Protein AF-A0A1C5RA55-F1 (afdb_monomer)

Structure (mmCIF, N/CA/C/O backbone):
data_AF-A0A1C5RA55-F1
#
_entry.id   AF-A0A1C5RA55-F1
#
loop_
_atom_site.group_PDB
_atom_site.id
_atom_site.type_symbol
_atom_site.label_atom_id
_atom_site.label_alt_id
_atom_site.label_comp_id
_atom_site.label_asym_id
_atom_site.label_entity_id
_atom_site.label_seq_id
_atom_site.pdbx_PDB_ins_code
_atom_site.Cartn_x
_atom_site.Cartn_y
_atom_site.Cartn_z
_atom_site.occupancy
_atom_site.B_iso_or_equiv
_atom_site.auth_seq_id
_atom_site.auth_comp_id
_atom_site.auth_asym_id
_atom_site.auth_atom_id
_atom_site.pdbx_PDB_model_num
ATOM 1 N N . MET A 1 1 ? -51.026 -24.673 72.834 1.00 87.81 1 MET A N 1
ATOM 2 C CA . MET A 1 1 ? -51.046 -24.722 71.360 1.00 87.81 1 MET A CA 1
ATOM 3 C C . MET A 1 1 ? -50.590 -23.384 70.806 1.00 87.81 1 MET A C 1
ATOM 5 O O . MET A 1 1 ? -50.921 -22.360 71.401 1.00 87.81 1 MET A O 1
ATOM 9 N N . TYR A 1 2 ? -49.827 -23.387 69.712 1.00 91.69 2 TYR A N 1
ATOM 10 C CA . TYR A 1 2 ? -49.325 -22.173 69.055 1.00 91.69 2 TYR A CA 1
ATOM 11 C C . TYR A 1 2 ? -50.129 -21.851 67.799 1.00 91.69 2 TYR A C 1
ATOM 13 O O . TYR A 1 2 ? -50.201 -22.665 66.882 1.00 91.69 2 TYR A O 1
ATOM 21 N N . ASN A 1 3 ? -50.675 -20.643 67.727 1.00 93.19 3 ASN A N 1
ATOM 22 C CA . ASN A 1 3 ? -51.440 -20.142 66.595 1.00 93.19 3 ASN A CA 1
ATOM 23 C C . ASN A 1 3 ? -50.672 -18.989 65.911 1.00 93.19 3 ASN A C 1
ATOM 25 O O . ASN A 1 3 ? -50.321 -18.022 66.593 1.00 93.19 3 ASN A O 1
ATOM 29 N N . PRO A 1 4 ? -50.421 -19.048 64.587 1.00 92.19 4 PRO A N 1
ATOM 30 C CA . PRO A 1 4 ? -49.705 -17.999 63.855 1.00 92.19 4 PRO A CA 1
ATOM 31 C C . PRO A 1 4 ? -50.425 -16.646 63.863 1.00 92.19 4 PRO A C 1
ATOM 33 O O . PRO A 1 4 ? -49.778 -15.641 63.597 1.00 92.19 4 PRO A O 1
ATOM 36 N N . ASN A 1 5 ? -51.725 -16.608 64.180 1.00 94.19 5 ASN A N 1
ATOM 37 C CA . ASN A 1 5 ? -52.530 -15.397 64.345 1.00 94.19 5 ASN A CA 1
ATOM 38 C C . ASN A 1 5 ? -52.366 -14.403 63.184 1.00 94.19 5 ASN A C 1
ATOM 40 O O . ASN A 1 5 ? -51.935 -13.258 63.342 1.00 94.19 5 ASN A O 1
ATOM 44 N N . VAL A 1 6 ? -52.656 -14.896 61.984 1.00 90.25 6 VAL A N 1
ATOM 45 C CA . VAL A 1 6 ? -52.614 -14.125 60.745 1.00 90.25 6 VAL A CA 1
ATOM 46 C C . VAL A 1 6 ? -54.025 -13.952 60.201 1.00 90.25 6 VAL A C 1
ATOM 48 O O . VAL A 1 6 ? -54.837 -14.875 60.239 1.00 90.25 6 VAL A O 1
ATOM 51 N N . SER A 1 7 ? -54.323 -12.761 59.685 1.00 86.44 7 SER A N 1
ATOM 52 C CA . SER A 1 7 ? -55.604 -12.480 59.038 1.00 86.44 7 SER A CA 1
ATOM 53 C C . SER A 1 7 ? -55.778 -13.310 57.765 1.00 86.44 7 SER A C 1
ATOM 55 O O . SER A 1 7 ? -54.804 -13.621 57.075 1.00 86.44 7 SER A O 1
ATOM 57 N N . ALA A 1 8 ? -57.028 -13.620 57.419 1.00 82.12 8 ALA A N 1
ATOM 58 C CA . ALA A 1 8 ? -57.354 -14.327 56.185 1.00 82.12 8 ALA A CA 1
ATOM 59 C C . ALA A 1 8 ? -56.751 -13.612 54.959 1.00 82.12 8 ALA A C 1
ATOM 61 O O . ALA A 1 8 ? -56.926 -12.406 54.792 1.00 82.12 8 ALA A O 1
ATOM 62 N N . GLY A 1 9 ? -56.034 -14.365 54.119 1.00 77.50 9 GLY A N 1
ATOM 63 C CA . GLY A 1 9 ? -55.365 -13.855 52.915 1.00 77.50 9 GLY A CA 1
ATOM 64 C C . GLY A 1 9 ? -53.916 -13.390 53.108 1.00 77.50 9 GLY A C 1
ATOM 65 O O . GLY A 1 9 ? -53.257 -13.100 52.116 1.00 77.50 9 GLY A O 1
ATOM 66 N N . THR A 1 10 ? -53.396 -13.346 54.339 1.00 83.69 10 THR A N 1
ATOM 67 C CA . THR A 1 10 ? -51.978 -13.040 54.592 1.00 83.69 10 THR A CA 1
ATOM 68 C C . THR A 1 10 ? -51.117 -14.290 54.415 1.00 83.69 10 THR A C 1
ATOM 70 O O . THR A 1 10 ? -51.372 -15.315 55.050 1.00 83.69 10 THR A O 1
ATOM 73 N N . GLU A 1 11 ? -50.071 -14.201 53.592 1.00 84.25 11 GLU A N 1
ATOM 74 C CA . GLU A 1 11 ? -49.103 -15.285 53.413 1.00 84.25 11 GLU A CA 1
ATOM 75 C C . GLU A 1 11 ? -48.222 -15.462 54.660 1.00 84.25 11 GLU A C 1
ATOM 77 O O . GLU A 1 11 ? -47.641 -14.508 55.186 1.00 84.25 11 GLU A O 1
ATOM 82 N N . TYR A 1 12 ? -48.118 -16.706 55.132 1.00 90.69 12 TYR A N 1
ATOM 83 C CA . TYR A 1 12 ? -47.221 -17.096 56.213 1.00 90.69 12 TYR A CA 1
ATOM 84 C C . TYR A 1 12 ? -46.653 -18.495 55.965 1.00 90.69 12 TYR A C 1
ATOM 86 O O . TYR A 1 12 ? -47.251 -19.312 55.265 1.00 90.69 12 TYR A O 1
ATOM 94 N N . SER A 1 13 ? -45.498 -18.782 56.555 1.00 90.00 13 SER A N 1
ATOM 95 C CA . SER A 1 13 ? -44.863 -20.102 56.518 1.00 90.00 13 SER A CA 1
ATOM 96 C C . SER A 1 13 ? -44.446 -20.554 57.918 1.00 90.00 13 SER A C 1
ATOM 98 O O . SER A 1 13 ? -44.499 -19.775 58.870 1.00 90.00 13 SER A O 1
ATOM 100 N N . GLY A 1 14 ? -44.042 -21.820 58.045 1.00 90.00 14 GLY A N 1
ATOM 101 C CA . GLY A 1 14 ? -43.595 -22.420 59.302 1.00 90.00 14 GLY A CA 1
ATOM 102 C C . GLY A 1 14 ? -44.680 -23.207 60.036 1.00 90.00 14 GLY A C 1
ATOM 103 O O . GLY A 1 14 ? -45.877 -23.049 59.803 1.00 90.00 14 GLY A O 1
ATOM 104 N N . THR A 1 15 ? -44.243 -24.086 60.933 1.00 92.19 15 THR A N 1
ATOM 105 C CA . THR A 1 15 ? -45.107 -24.946 61.751 1.00 92.19 15 THR A CA 1
ATOM 106 C C . THR A 1 15 ? -44.524 -25.064 63.149 1.00 92.19 15 THR A C 1
ATOM 108 O O . THR A 1 15 ? -43.309 -25.184 63.295 1.00 92.19 15 THR A O 1
ATOM 111 N N . MET A 1 16 ? -45.377 -25.080 64.169 1.00 92.31 16 MET A N 1
ATOM 112 C CA . MET A 1 16 ? -44.974 -25.217 65.569 1.00 92.31 16 MET A CA 1
ATOM 113 C C . MET A 1 16 ? -45.702 -26.401 66.201 1.00 92.31 16 MET A C 1
ATOM 115 O O . MET A 1 16 ? -46.925 -26.488 66.119 1.00 92.31 16 MET A O 1
ATOM 119 N N . ASN A 1 17 ? -44.954 -27.291 66.853 1.00 92.56 17 ASN A N 1
ATOM 120 C CA . ASN A 1 17 ? -45.541 -28.360 67.658 1.00 92.56 17 ASN A CA 1
ATOM 121 C C . ASN A 1 17 ? -46.053 -27.813 68.994 1.00 92.56 17 ASN A C 1
ATOM 123 O O . ASN A 1 17 ? -45.541 -26.819 69.514 1.00 92.56 17 ASN A O 1
ATOM 127 N N . ASP A 1 18 ? -47.021 -28.505 69.588 1.00 90.50 18 ASP A N 1
ATOM 128 C CA . ASP A 1 18 ? -47.479 -28.190 70.936 1.00 90.50 18 ASP A CA 1
ATOM 129 C C . ASP A 1 18 ? -46.369 -28.401 71.974 1.00 90.50 18 ASP A C 1
ATOM 131 O O . ASP A 1 18 ? -45.700 -29.436 72.001 1.00 90.50 18 ASP A O 1
ATOM 135 N N . GLN A 1 19 ? -46.199 -27.422 72.866 1.00 89.62 19 GLN A N 1
ATOM 136 C CA . GLN A 1 19 ? -45.247 -27.493 73.971 1.00 89.62 19 GLN A CA 1
ATOM 137 C C . GLN A 1 19 ? -45.949 -27.900 75.274 1.00 89.62 19 GLN A C 1
ATOM 139 O O . GLN A 1 19 ? -46.955 -27.309 75.669 1.00 89.62 19 GLN A O 1
ATOM 144 N N . VAL A 1 20 ? -45.389 -28.887 75.978 1.00 86.88 20 VAL A N 1
ATOM 145 C CA . VAL A 1 20 ? -45.918 -29.390 77.257 1.00 86.88 20 VAL A CA 1
ATOM 146 C C . VAL A 1 20 ? -45.261 -28.662 78.433 1.00 86.88 20 VAL A C 1
ATOM 148 O O . VAL A 1 20 ? -44.036 -28.635 78.532 1.00 86.88 20 VAL A O 1
ATOM 151 N N . PHE A 1 21 ? -46.066 -28.119 79.353 1.00 83.12 21 PHE A N 1
ATOM 152 C CA . PHE A 1 21 ? -45.620 -27.472 80.597 1.00 83.12 21 PHE A CA 1
ATOM 153 C C . PHE A 1 21 ? -45.947 -28.330 81.824 1.00 83.12 21 PHE A C 1
ATOM 155 O O . PHE A 1 21 ? -47.032 -28.902 81.927 1.00 83.12 21 PHE A O 1
ATOM 162 N N . ARG A 1 22 ? -45.024 -28.394 82.795 1.00 81.75 22 ARG A N 1
ATOM 163 C CA . ARG A 1 22 ? -45.306 -28.973 84.119 1.00 81.75 22 ARG A CA 1
ATOM 164 C C . ARG A 1 22 ? -45.932 -27.911 85.020 1.00 81.75 22 ARG A C 1
ATOM 166 O O . ARG A 1 22 ? -45.376 -26.825 85.167 1.00 81.75 22 ARG A O 1
ATOM 173 N N . TYR A 1 23 ? -47.054 -28.246 85.655 1.00 80.00 23 TYR A N 1
ATOM 174 C CA . TYR A 1 23 ? -47.774 -27.330 86.541 1.00 80.00 23 TYR A CA 1
ATOM 175 C C . TYR A 1 23 ? -46.849 -26.724 87.612 1.00 80.00 23 TYR A C 1
ATOM 177 O O . TYR A 1 23 ? -46.100 -27.436 88.284 1.00 80.00 23 TYR A O 1
ATOM 185 N N . GLY A 1 24 ? -46.882 -25.395 87.745 1.00 74.44 24 GLY A N 1
ATOM 186 C CA . GLY A 1 24 ? -46.092 -24.649 88.729 1.00 74.44 24 GLY A CA 1
ATOM 187 C C . GLY A 1 24 ? -44.590 -24.533 88.434 1.00 74.44 24 GLY A C 1
ATOM 188 O O . GLY A 1 24 ? -43.873 -23.948 89.247 1.00 74.44 24 GLY A O 1
ATOM 189 N N . LYS A 1 25 ? -44.096 -25.051 87.300 1.00 79.06 25 LYS A N 1
ATOM 190 C CA . LYS A 1 25 ? -42.694 -24.921 86.877 1.00 79.06 25 LYS A CA 1
ATOM 191 C C . LYS A 1 25 ? -42.559 -23.909 85.739 1.00 79.06 25 LYS A C 1
ATOM 193 O O . LYS A 1 25 ? -43.338 -23.923 84.792 1.00 79.06 25 LYS A O 1
ATOM 198 N N . SER A 1 26 ? -41.560 -23.038 85.858 1.00 80.19 26 SER A N 1
ATOM 199 C CA . SER A 1 26 ? -41.138 -22.131 84.789 1.00 80.19 26 SER A CA 1
ATOM 200 C C . SER A 1 26 ? -40.322 -22.906 83.754 1.00 80.19 26 SER A C 1
ATOM 202 O O . SER A 1 26 ? -39.542 -23.785 84.125 1.00 80.19 26 SER A O 1
ATOM 204 N N . GLN A 1 27 ? -40.518 -22.601 82.474 1.00 85.31 27 GLN A N 1
ATOM 205 C CA . GLN A 1 27 ? -39.645 -23.028 81.378 1.00 85.31 27 GLN A CA 1
ATOM 206 C C . GLN A 1 27 ? -39.767 -22.021 80.216 1.00 85.31 27 GLN A C 1
ATOM 208 O O . GLN A 1 27 ? -40.789 -21.332 80.120 1.00 85.31 27 GLN A O 1
ATOM 213 N N . PRO A 1 28 ? -38.758 -21.909 79.337 1.00 85.56 28 PRO A N 1
ATOM 214 C CA . PRO A 1 28 ? -38.833 -21.044 78.161 1.00 85.56 28 PRO A CA 1
ATOM 215 C C . PRO A 1 28 ? -39.861 -21.554 77.143 1.00 85.56 28 PRO A C 1
ATOM 217 O O . PRO A 1 28 ? -40.115 -22.759 77.040 1.00 85.56 28 PRO A O 1
ATOM 220 N N . LEU A 1 29 ? -40.436 -20.633 76.370 1.00 88.50 29 LEU A N 1
ATOM 221 C CA . LEU A 1 29 ? -41.273 -20.978 75.219 1.00 88.50 29 LEU A CA 1
ATOM 222 C C . LEU A 1 29 ? -40.410 -21.538 74.081 1.00 88.50 29 LEU A C 1
ATOM 224 O O . LEU A 1 29 ? -39.272 -21.110 73.893 1.00 88.50 29 LEU A O 1
ATOM 228 N N . THR A 1 30 ? -40.952 -22.463 73.287 1.00 89.12 30 THR A N 1
ATOM 229 C CA . THR A 1 30 ? -40.318 -22.848 72.020 1.00 89.12 30 THR A CA 1
ATOM 230 C C . THR A 1 30 ? -40.197 -21.611 71.114 1.00 89.12 30 THR A C 1
ATOM 232 O O . THR A 1 30 ? -41.191 -20.891 70.956 1.00 89.12 30 THR A O 1
ATOM 235 N N . PRO A 1 31 ? -39.013 -21.342 70.522 1.00 90.00 31 PRO A N 1
ATOM 236 C CA . PRO A 1 31 ? -38.833 -20.228 69.601 1.00 90.00 31 PRO A CA 1
ATOM 237 C C . PRO A 1 31 ? -39.836 -20.267 68.451 1.00 90.00 31 PRO A C 1
ATOM 239 O O . PRO A 1 31 ? -40.106 -21.336 67.906 1.00 90.00 31 PRO A O 1
ATOM 242 N N . ASN A 1 32 ? -40.385 -19.112 68.076 1.00 91.06 32 ASN A N 1
ATOM 243 C CA . ASN A 1 32 ? -41.354 -19.028 66.993 1.00 91.06 32 ASN A CA 1
ATOM 244 C C . ASN A 1 32 ? -40.723 -19.473 65.660 1.00 91.06 32 ASN A C 1
ATOM 246 O O . ASN A 1 32 ? -39.728 -18.900 65.223 1.00 91.06 32 ASN A O 1
ATOM 250 N N . ALA A 1 33 ? -41.342 -20.454 65.003 1.00 91.94 33 ALA A N 1
ATOM 251 C CA . ALA A 1 33 ? -40.968 -20.914 63.666 1.00 91.94 33 ALA A CA 1
ATOM 252 C C . ALA A 1 33 ? -41.853 -20.327 62.554 1.00 91.94 33 ALA A C 1
ATOM 254 O O . ALA A 1 33 ? -41.565 -20.549 61.378 1.00 91.94 33 ALA A O 1
ATOM 255 N N . TYR A 1 34 ? -42.923 -19.599 62.896 1.00 91.94 34 TYR A N 1
ATOM 256 C CA . TYR A 1 34 ? -43.752 -18.929 61.899 1.00 91.94 34 TYR A CA 1
ATOM 257 C C . TYR A 1 34 ? -43.023 -17.721 61.300 1.00 91.94 34 TYR A C 1
ATOM 259 O O . TYR A 1 34 ? -42.341 -16.986 62.017 1.00 91.94 34 TYR A O 1
ATOM 267 N N . LYS A 1 35 ? -43.227 -17.472 60.006 1.00 90.81 35 LYS A N 1
ATOM 268 C CA . LYS A 1 35 ? -42.809 -16.253 59.299 1.00 90.81 35 LYS A CA 1
ATOM 269 C C . LYS A 1 35 ? -43.997 -15.640 58.581 1.00 90.81 35 LYS A C 1
ATOM 271 O O . LYS A 1 35 ? -44.763 -16.373 57.966 1.00 90.81 35 LYS A O 1
ATOM 276 N N . VAL A 1 36 ? -44.119 -14.317 58.626 1.00 91.12 36 VAL A N 1
ATOM 277 C CA . VAL A 1 36 ? -45.171 -13.561 57.937 1.00 91.12 36 VAL A CA 1
ATOM 278 C C . VAL A 1 36 ? -44.514 -12.491 57.081 1.00 91.12 36 VAL A C 1
ATOM 280 O O . VAL A 1 36 ? -43.772 -11.659 57.609 1.00 91.12 36 VAL A O 1
ATOM 283 N N . THR A 1 37 ? -44.794 -12.506 55.779 1.00 89.81 37 THR A N 1
ATOM 284 C CA . THR A 1 37 ? -44.201 -11.564 54.826 1.00 89.81 37 THR A CA 1
ATOM 285 C C . THR A 1 37 ? -44.505 -10.119 55.241 1.00 89.81 37 THR A C 1
ATOM 287 O O . THR A 1 37 ? -45.649 -9.760 55.525 1.00 89.81 37 THR A O 1
ATOM 290 N N . GLY A 1 38 ? -43.467 -9.286 55.333 1.00 88.62 38 GLY A N 1
ATOM 291 C CA . GLY A 1 38 ? -43.547 -7.875 55.720 1.00 88.62 38 GLY A CA 1
ATOM 292 C C . GLY A 1 38 ? -43.745 -7.610 57.211 1.00 88.62 38 GLY A C 1
ATOM 293 O O . GLY A 1 38 ? -43.877 -6.451 57.609 1.00 88.62 38 GLY A O 1
ATOM 294 N N . LYS A 1 39 ? -43.753 -8.644 58.062 1.00 88.81 39 LYS A N 1
ATOM 295 C CA . LYS A 1 39 ? -43.954 -8.487 59.507 1.00 88.81 39 LYS A CA 1
ATOM 296 C C . LYS A 1 39 ? -42.855 -9.131 60.338 1.00 88.81 39 LYS A C 1
ATOM 298 O O . LYS A 1 39 ? -42.172 -10.060 59.917 1.00 88.81 39 LYS A O 1
ATOM 303 N N . ARG A 1 40 ? -42.715 -8.641 61.568 1.00 88.38 40 ARG A N 1
ATOM 304 C CA . ARG A 1 40 ? -41.858 -9.219 62.599 1.00 88.38 40 ARG A CA 1
ATOM 305 C C . ARG A 1 40 ? -42.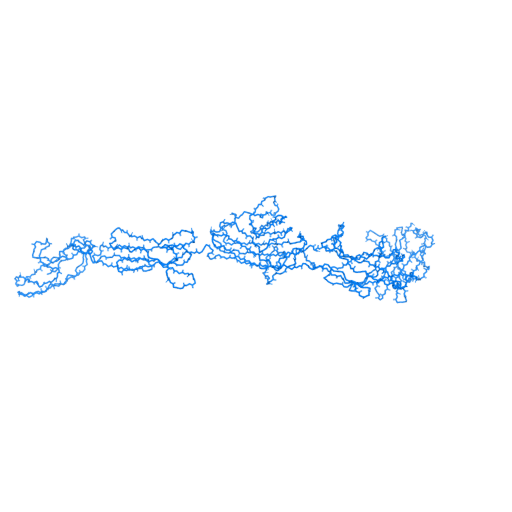661 -9.726 63.775 1.00 88.38 40 ARG A C 1
ATOM 307 O O . ARG A 1 40 ? -43.696 -9.170 64.132 1.00 88.38 40 ARG A O 1
ATOM 314 N N . PHE A 1 41 ? -42.162 -10.806 64.356 1.00 89.88 41 PHE A N 1
ATOM 315 C CA . PHE A 1 41 ? -42.740 -11.404 65.542 1.00 89.88 41 PHE A CA 1
ATOM 316 C C . PHE A 1 41 ? -42.446 -10.511 66.753 1.00 89.88 41 PHE A C 1
ATOM 318 O O . PHE A 1 41 ? -41.288 -10.284 67.092 1.00 89.88 41 PHE A O 1
ATOM 325 N N . ASN A 1 42 ? -43.496 -9.987 67.377 1.00 89.25 42 ASN A N 1
ATOM 326 C CA . ASN A 1 42 ? -43.423 -9.088 68.528 1.00 89.25 42 ASN A CA 1
ATOM 327 C C . ASN A 1 42 ? -43.527 -9.844 69.866 1.00 89.25 42 ASN A C 1
ATOM 329 O O . ASN A 1 42 ? -43.055 -9.367 70.894 1.00 89.25 42 ASN A O 1
ATOM 333 N N . GLY A 1 43 ? -44.136 -11.033 69.862 1.00 91.06 43 GLY A N 1
ATOM 334 C CA . GLY A 1 43 ? -44.325 -11.866 71.050 1.00 91.06 43 GLY A CA 1
ATOM 335 C C . GLY A 1 43 ? -45.565 -12.751 70.948 1.00 91.06 43 GLY A C 1
ATOM 336 O O . GLY A 1 43 ? -46.285 -12.723 69.952 1.00 91.06 43 GLY A O 1
ATOM 337 N N . TRP A 1 44 ? -45.831 -13.541 71.985 1.00 92.88 44 TRP A N 1
ATOM 338 C CA . TRP A 1 44 ? -47.043 -14.359 72.095 1.00 92.88 44 TRP A CA 1
ATOM 339 C C . TRP A 1 44 ? -48.075 -13.687 73.005 1.00 92.88 44 TRP A C 1
ATOM 341 O O . TRP A 1 44 ? -47.713 -13.021 73.970 1.00 92.88 44 TRP A O 1
ATOM 351 N N . ASN A 1 45 ? -49.367 -13.907 72.762 1.00 93.06 45 ASN A N 1
ATOM 352 C CA . ASN A 1 45 ? -50.437 -13.485 73.666 1.00 93.06 45 ASN A CA 1
ATOM 353 C C . ASN A 1 45 ? -51.458 -14.609 73.894 1.00 93.06 45 ASN A C 1
ATOM 355 O O . ASN A 1 45 ? -51.727 -15.403 72.999 1.00 93.06 45 ASN A O 1
ATOM 359 N N . THR A 1 46 ? -52.045 -14.683 75.089 1.00 91.56 46 THR A N 1
ATOM 360 C CA . THR A 1 46 ? -53.124 -15.653 75.396 1.00 91.56 46 THR A CA 1
ATOM 361 C C . THR A 1 46 ? -54.455 -15.375 74.686 1.00 91.56 46 THR A C 1
ATOM 363 O O . THR A 1 46 ? -55.339 -16.233 74.683 1.00 91.56 46 THR A O 1
ATOM 366 N N . LYS A 1 47 ? -54.611 -14.197 74.076 1.00 92.00 47 LYS A N 1
ATOM 367 C CA . LYS A 1 47 ? -55.760 -13.817 73.252 1.00 92.00 47 LYS A CA 1
ATOM 368 C C . LYS A 1 47 ? -55.314 -13.343 71.873 1.00 92.00 47 LYS A C 1
ATOM 370 O O . LYS A 1 47 ? -54.250 -12.747 71.723 1.00 92.00 47 LYS A O 1
ATOM 375 N N . GLU A 1 48 ? -56.167 -13.590 70.886 1.00 92.38 48 GLU A N 1
ATOM 376 C CA . GLU A 1 48 ? -55.958 -13.220 69.482 1.00 92.38 48 GLU A CA 1
ATOM 377 C C . GLU A 1 48 ? -55.769 -11.703 69.303 1.00 92.38 48 GLU A C 1
ATOM 379 O O . GLU A 1 48 ? -54.828 -11.263 68.642 1.00 92.38 48 GLU A O 1
ATOM 384 N N . ASP A 1 49 ? -56.600 -10.912 69.991 1.00 90.50 49 ASP A N 1
ATOM 385 C CA . ASP A 1 49 ? -56.630 -9.442 69.962 1.00 90.50 49 ASP A CA 1
ATOM 386 C C . ASP A 1 49 ? -55.492 -8.758 70.747 1.00 90.50 49 ASP A C 1
ATOM 388 O O . ASP A 1 49 ? -55.437 -7.531 70.817 1.00 90.50 49 ASP A O 1
ATOM 392 N N . GLY A 1 50 ? -54.603 -9.534 71.377 1.00 90.38 50 GLY A N 1
ATOM 393 C CA . GLY A 1 50 ? -53.499 -9.011 72.181 1.00 90.38 50 GLY A CA 1
ATOM 394 C C . GLY A 1 50 ? -53.889 -8.505 73.580 1.00 90.38 50 GLY A C 1
ATOM 395 O O . GLY A 1 50 ? -53.008 -8.089 74.331 1.00 90.38 50 GLY A O 1
ATOM 396 N N . SER A 1 51 ? -55.164 -8.569 73.987 1.00 91.88 51 SER A N 1
ATOM 397 C CA . SER A 1 51 ? -55.635 -8.071 75.296 1.00 91.88 51 SER A CA 1
ATOM 398 C C . SER A 1 51 ? -55.368 -9.023 76.472 1.00 91.88 51 SER A C 1
ATOM 400 O O . SER A 1 51 ? -55.723 -8.729 77.617 1.00 91.88 51 SER A O 1
ATOM 402 N N . GLY A 1 52 ? -54.811 -10.205 76.206 1.00 89.94 52 GLY A N 1
ATOM 403 C CA . GLY A 1 52 ? -54.490 -11.209 77.215 1.00 89.94 52 GLY A CA 1
ATOM 404 C C . GLY A 1 52 ? -53.096 -11.023 77.816 1.00 89.94 52 GLY A C 1
ATOM 405 O O . GLY A 1 52 ? -52.428 -10.011 77.617 1.00 89.94 52 GLY A O 1
ATOM 406 N N . THR A 1 53 ? -52.624 -12.034 78.543 1.00 88.81 53 THR A N 1
ATOM 407 C CA . THR A 1 53 ? -51.242 -12.081 79.038 1.00 88.81 53 THR A CA 1
ATOM 408 C C . THR A 1 53 ? -50.261 -12.157 77.867 1.00 88.81 53 THR A C 1
ATOM 410 O O . THR A 1 53 ? -50.363 -13.072 77.045 1.00 88.81 53 THR A O 1
ATOM 413 N N . ALA A 1 54 ? -49.331 -11.200 77.808 1.00 89.19 54 ALA A N 1
ATOM 414 C CA . ALA A 1 54 ? -48.279 -11.117 76.801 1.00 89.19 54 ALA A CA 1
ATOM 415 C C . ALA A 1 54 ? -47.001 -11.834 77.262 1.00 89.19 54 ALA A C 1
ATOM 417 O O . ALA A 1 54 ? -46.617 -11.752 78.429 1.00 89.19 54 ALA A O 1
ATOM 418 N N . TYR A 1 55 ? -46.329 -12.490 76.322 1.00 87.62 55 TYR A N 1
ATOM 419 C CA . TYR A 1 55 ? -45.033 -13.134 76.497 1.00 87.62 55 TYR A CA 1
ATOM 420 C C . TYR A 1 55 ? -44.061 -12.581 75.455 1.00 87.62 55 TYR A C 1
ATOM 422 O O . TYR A 1 55 ? -44.374 -12.549 74.262 1.00 87.62 55 TYR A O 1
ATOM 430 N N . ALA A 1 56 ? -42.895 -12.131 75.911 1.00 83.44 56 ALA A N 1
ATOM 431 C CA . ALA A 1 56 ? -41.908 -11.472 75.068 1.00 83.44 56 ALA A CA 1
ATOM 432 C C . ALA A 1 56 ? -41.290 -12.423 74.026 1.00 83.44 56 ALA A C 1
ATOM 434 O O . ALA A 1 56 ? -41.209 -13.639 74.215 1.00 83.44 56 ALA A O 1
ATOM 435 N N . ALA A 1 57 ? -40.834 -11.844 72.913 1.00 81.69 57 ALA A N 1
ATOM 436 C CA . ALA A 1 57 ? -40.193 -12.567 71.815 1.00 81.69 57 ALA A CA 1
ATOM 437 C C . ALA A 1 57 ? -38.780 -13.095 72.138 1.00 81.69 57 ALA A C 1
ATOM 439 O O . ALA A 1 57 ? -38.201 -13.801 71.318 1.00 81.69 57 ALA A O 1
ATOM 440 N N . ASP A 1 58 ? -38.226 -12.773 73.310 1.00 76.88 58 ASP A N 1
ATOM 441 C CA . ASP A 1 58 ? -36.937 -13.289 73.790 1.00 76.88 58 ASP A CA 1
ATOM 442 C C . ASP A 1 58 ? -37.036 -14.700 74.396 1.00 76.88 58 ASP A C 1
ATOM 444 O O . ASP A 1 58 ? -36.023 -15.290 74.771 1.00 76.88 58 ASP A O 1
ATOM 448 N N . TYR A 1 59 ? -38.256 -15.248 74.465 1.00 76.44 59 TYR A N 1
ATOM 449 C CA . TYR A 1 59 ? -38.565 -16.583 74.982 1.00 76.44 59 TYR A CA 1
ATOM 450 C C . TYR A 1 59 ? -38.097 -16.806 76.426 1.00 76.44 59 TYR A C 1
ATOM 452 O O . TYR A 1 59 ? -37.925 -17.954 76.850 1.00 76.44 59 TYR A O 1
ATOM 460 N N . SER A 1 60 ? -37.910 -15.719 77.182 1.00 68.19 60 SER A N 1
ATOM 461 C CA . SER A 1 60 ? -37.504 -15.760 78.582 1.00 68.19 60 SER A CA 1
ATOM 462 C C . SER A 1 60 ? -38.481 -16.577 79.437 1.00 68.19 60 SER A C 1
ATOM 464 O O . SER A 1 60 ? -39.638 -16.823 79.070 1.00 68.19 60 SER A O 1
ATOM 466 N N . GLU A 1 61 ? -37.969 -17.068 80.570 1.00 66.50 61 GLU A N 1
ATOM 467 C CA . GLU A 1 61 ? -38.666 -17.971 81.485 1.00 66.50 61 GLU A CA 1
ATOM 468 C C . GLU A 1 61 ? -40.122 -17.551 81.732 1.00 66.50 61 GLU A C 1
ATOM 470 O O . GLU A 1 61 ? -40.419 -16.566 82.408 1.00 66.50 61 GLU A O 1
ATOM 475 N N . SER A 1 62 ? -41.044 -18.326 81.164 1.00 68.75 62 SER A N 1
ATOM 476 C CA . SER A 1 62 ? -42.465 -18.025 81.202 1.00 68.75 62 SER A CA 1
ATOM 477 C C . SER A 1 62 ? -43.139 -18.930 82.222 1.00 68.75 62 SER A C 1
ATOM 479 O O . SER A 1 62 ? -43.193 -20.154 82.075 1.00 68.75 62 SER A O 1
ATOM 481 N N . LYS A 1 63 ? -43.699 -18.332 83.275 1.00 66.25 63 LYS A N 1
ATOM 482 C CA . LYS A 1 63 ? -44.534 -19.063 84.229 1.00 66.25 63 LYS A CA 1
ATOM 483 C C . LYS A 1 63 ? -45.946 -19.189 83.660 1.00 66.25 63 LYS A C 1
ATOM 485 O O . LYS A 1 63 ? -46.735 -18.250 83.729 1.00 66.25 63 LYS A O 1
ATOM 490 N N . MET A 1 64 ? -46.287 -20.355 83.118 1.00 68.62 64 MET A N 1
ATOM 491 C CA . MET A 1 64 ? -47.674 -20.657 82.757 1.00 68.62 64 MET A CA 1
ATOM 492 C C . MET A 1 64 ? -48.453 -21.078 84.006 1.00 68.62 64 MET A C 1
ATOM 494 O O . MET A 1 64 ? -48.217 -22.147 84.569 1.00 68.62 64 MET A O 1
ATOM 498 N N . THR A 1 65 ? -49.376 -20.236 84.469 1.00 59.09 65 THR A N 1
ATOM 499 C CA . THR A 1 65 ? -50.261 -20.541 85.602 1.00 59.09 65 THR A CA 1
ATOM 500 C C . THR A 1 65 ? -51.653 -20.890 85.090 1.00 59.09 65 THR A C 1
ATOM 502 O O . THR A 1 65 ? -52.459 -20.001 84.831 1.00 59.09 65 THR A O 1
ATOM 505 N N . THR A 1 66 ? -51.937 -22.181 84.930 1.00 59.47 66 THR A N 1
ATOM 506 C CA . THR A 1 66 ? -53.290 -22.684 84.644 1.00 59.47 66 THR A CA 1
ATOM 507 C C . THR A 1 66 ? -53.553 -23.960 85.422 1.00 59.47 66 THR A C 1
ATOM 509 O O . THR A 1 66 ? -52.604 -24.669 85.746 1.00 59.47 66 THR A O 1
ATOM 512 N N . ASP A 1 67 ? -54.818 -24.245 85.732 1.00 67.50 67 ASP A N 1
ATOM 513 C CA . ASP A 1 67 ? -55.224 -25.475 86.417 1.00 67.50 67 ASP A CA 1
ATOM 514 C C . ASP A 1 67 ? -54.677 -26.729 85.714 1.00 67.50 67 ASP A C 1
ATOM 516 O O . ASP A 1 67 ? -54.561 -26.781 84.484 1.00 67.50 67 ASP A O 1
ATOM 520 N N . GLN A 1 68 ? -54.363 -27.767 86.497 1.00 70.06 68 GLN A N 1
ATOM 521 C CA . GLN A 1 68 ? -53.843 -29.032 85.979 1.00 70.06 68 GLN A CA 1
ATOM 522 C C . GLN A 1 68 ? -54.766 -29.601 84.884 1.00 70.06 68 GLN A C 1
ATOM 524 O O . GLN A 1 68 ? -55.943 -29.863 85.122 1.00 70.06 68 GLN A O 1
ATOM 529 N N . GLY A 1 69 ? -54.213 -29.811 83.683 1.00 73.31 69 GLY A N 1
ATOM 530 C CA . GLY A 1 69 ? -54.926 -30.386 82.536 1.00 73.31 69 GLY A CA 1
ATOM 531 C C . GLY A 1 69 ? -55.560 -29.379 81.566 1.00 73.31 69 GLY A C 1
ATOM 532 O O . GLY A 1 69 ? -56.281 -29.800 80.665 1.00 73.31 69 GLY A O 1
ATOM 533 N N . LYS A 1 70 ? -55.317 -28.069 81.715 1.00 82.44 70 LYS A N 1
ATOM 534 C CA . LYS A 1 70 ? -55.794 -27.046 80.767 1.00 82.44 70 LYS A CA 1
ATOM 535 C C . LYS A 1 70 ? -54.816 -26.803 79.613 1.00 82.44 70 LYS A C 1
ATOM 537 O O . LYS A 1 70 ? -53.601 -26.849 79.783 1.00 82.44 70 LYS A O 1
ATOM 542 N N . THR A 1 71 ? -55.373 -26.464 78.452 1.00 84.56 71 THR A N 1
ATOM 543 C CA . THR A 1 71 ? -54.626 -26.025 77.267 1.00 84.56 71 THR A CA 1
ATOM 544 C C . THR A 1 71 ? -54.633 -24.502 77.178 1.00 84.56 71 THR A C 1
ATOM 546 O O . THR A 1 71 ? -55.700 -23.891 77.182 1.00 84.56 71 THR A O 1
ATOM 549 N N . VAL A 1 72 ? -53.453 -23.890 77.054 1.00 86.69 72 VAL A N 1
ATOM 550 C CA . VAL A 1 72 ? -53.300 -22.458 76.751 1.00 86.69 72 VAL A CA 1
ATOM 551 C C . VAL A 1 72 ? -53.050 -22.289 75.256 1.00 86.69 72 VAL A C 1
ATOM 553 O O . VAL A 1 72 ? -52.168 -22.945 74.694 1.00 86.69 72 VAL A O 1
ATOM 556 N N . ASN A 1 73 ? -53.820 -21.410 74.617 1.00 90.31 73 ASN A N 1
ATOM 557 C CA . ASN A 1 73 ? -53.585 -20.993 73.238 1.00 90.31 73 ASN A CA 1
ATOM 558 C C . ASN A 1 73 ? -52.720 -19.739 73.240 1.00 90.31 73 ASN A C 1
ATOM 560 O O . ASN A 1 73 ? -53.053 -18.763 73.908 1.00 90.31 73 ASN A O 1
ATOM 564 N N . LEU A 1 74 ? -51.611 -19.785 72.511 1.00 91.56 74 LEU A N 1
ATOM 565 C CA . LEU A 1 74 ? -50.734 -18.647 72.295 1.00 91.56 74 LEU A CA 1
ATOM 566 C C . LEU A 1 74 ? -50.893 -18.174 70.858 1.00 91.56 74 LEU A C 1
ATOM 568 O O . LEU A 1 74 ? -50.664 -18.936 69.924 1.00 91.56 74 LEU A O 1
ATOM 572 N N . TYR A 1 75 ? -51.272 -16.916 70.702 1.00 93.88 75 TYR A N 1
ATOM 573 C CA . TYR A 1 75 ? -51.457 -16.235 69.432 1.00 93.88 75 TYR A CA 1
ATOM 574 C C . TYR A 1 75 ? -50.252 -15.340 69.178 1.00 93.88 75 TYR A C 1
ATOM 576 O O . TYR A 1 75 ? -49.906 -14.516 70.031 1.00 93.88 75 TYR A O 1
ATOM 584 N N . ALA A 1 76 ? -49.583 -15.525 68.043 1.00 93.94 76 ALA A N 1
ATOM 585 C CA . ALA A 1 76 ? -48.453 -14.683 67.680 1.00 93.94 76 ALA A CA 1
ATOM 586 C C . ALA A 1 76 ? -48.917 -13.234 67.489 1.00 93.94 76 ALA A C 1
ATOM 588 O O . ALA A 1 76 ? -49.987 -12.965 66.959 1.00 93.94 76 ALA A O 1
ATOM 589 N N . GLN A 1 77 ? -48.126 -12.275 67.936 1.00 93.56 77 GLN A N 1
ATOM 590 C CA . GLN A 1 77 ? -48.385 -10.863 67.700 1.00 93.56 77 GLN A CA 1
ATOM 591 C C . GLN A 1 77 ? -47.342 -10.363 66.716 1.00 93.56 77 GLN A C 1
ATOM 593 O O . GLN A 1 77 ? -46.149 -10.625 66.877 1.00 93.56 77 GLN A O 1
ATOM 598 N N . TRP A 1 78 ? -47.804 -9.668 65.683 1.00 91.50 78 TRP A N 1
ATOM 599 C CA . TRP A 1 78 ? -46.979 -9.221 64.572 1.00 91.50 78 TRP A CA 1
ATOM 600 C C . TRP A 1 78 ? -47.002 -7.707 64.462 1.00 91.50 78 TRP A C 1
ATOM 602 O O . TRP A 1 78 ? -48.042 -7.074 64.619 1.00 91.50 78 TRP A O 1
ATOM 612 N N . VAL A 1 79 ? -45.861 -7.144 64.109 1.00 89.38 79 VAL A N 1
ATOM 613 C CA . VAL A 1 79 ? -45.660 -5.713 63.871 1.00 89.38 79 VAL A CA 1
ATOM 614 C C . VAL A 1 79 ? -45.080 -5.526 62.479 1.00 89.38 79 VAL A C 1
ATOM 616 O O . VAL A 1 79 ? -44.335 -6.381 61.997 1.00 89.38 79 VAL A O 1
ATOM 619 N N . THR A 1 80 ? -45.468 -4.453 61.795 1.00 89.56 80 THR A N 1
ATOM 620 C CA . THR A 1 80 ? -44.979 -4.163 60.442 1.00 89.56 80 THR A CA 1
ATOM 621 C C . THR A 1 80 ? -43.469 -3.967 60.474 1.00 89.56 80 THR A C 1
ATOM 623 O O . THR A 1 80 ? -42.960 -3.218 61.304 1.00 89.56 80 THR A O 1
ATOM 626 N N . CYS A 1 81 ? -42.751 -4.642 59.580 1.00 87.88 81 CYS A N 1
ATOM 627 C CA . CYS A 1 81 ? -41.322 -4.430 59.432 1.00 87.88 81 CYS A CA 1
ATOM 628 C C . CYS A 1 81 ? -41.080 -3.089 58.737 1.00 87.88 81 CYS A C 1
ATOM 630 O O . CYS A 1 81 ? -41.683 -2.801 57.708 1.00 87.88 81 CYS A O 1
ATOM 632 N N . THR A 1 82 ? -40.179 -2.275 59.272 1.00 83.88 82 THR A N 1
ATOM 633 C CA . THR A 1 82 ? -39.827 -0.980 58.668 1.00 83.88 82 THR A CA 1
ATOM 634 C C . THR A 1 82 ? -38.805 -1.097 57.536 1.00 83.88 82 THR A C 1
ATOM 636 O O . THR A 1 82 ? -38.411 -0.080 56.969 1.00 83.88 82 THR A O 1
ATOM 639 N N . HIS A 1 83 ? -38.319 -2.314 57.260 1.00 83.25 83 HIS A N 1
ATOM 640 C CA . HIS A 1 83 ? -37.262 -2.626 56.288 1.00 83.25 83 HIS A CA 1
ATOM 641 C C . HIS A 1 83 ? -35.970 -1.816 56.481 1.00 83.25 83 HIS A C 1
ATOM 643 O O . HIS A 1 83 ? -35.119 -1.767 55.602 1.00 83.25 83 HIS A O 1
ATOM 649 N N . LYS A 1 84 ? -35.783 -1.201 57.654 1.00 75.12 84 LYS A N 1
ATOM 650 C CA . LYS A 1 84 ? -34.654 -0.321 57.947 1.00 75.12 84 LYS A CA 1
ATOM 651 C C . LYS A 1 84 ? -33.949 -0.776 59.214 1.00 75.12 84 LYS A C 1
ATOM 653 O O . LYS A 1 84 ? -34.595 -1.121 60.199 1.00 75.12 84 LYS A O 1
ATOM 658 N N . ALA A 1 85 ? -32.621 -0.768 59.208 1.00 69.69 85 ALA A N 1
ATOM 659 C CA . ALA A 1 85 ? -31.844 -1.070 60.405 1.00 69.69 85 ALA A CA 1
ATOM 660 C C . ALA A 1 85 ? -31.994 0.045 61.465 1.00 69.69 85 ALA A C 1
ATOM 662 O O . ALA A 1 85 ? -31.993 1.230 61.129 1.00 69.69 85 ALA A O 1
ATOM 663 N N . GLY A 1 86 ? -32.082 -0.330 62.748 1.00 67.56 86 GLY A N 1
ATOM 664 C CA . GLY A 1 86 ? -31.999 0.602 63.885 1.00 67.56 86 GLY A CA 1
ATOM 665 C C . GLY A 1 86 ? -33.259 1.416 64.216 1.00 67.56 86 GLY A C 1
ATOM 666 O O . GLY A 1 86 ? -33.161 2.364 64.992 1.00 67.56 86 GLY A O 1
ATOM 667 N N . THR A 1 87 ? -34.424 1.085 63.653 1.00 69.75 87 THR A N 1
ATOM 668 C CA . THR A 1 87 ? -35.721 1.675 64.046 1.00 69.75 87 THR A CA 1
ATOM 669 C C . THR A 1 87 ? -36.467 0.780 65.037 1.00 69.75 87 THR A C 1
ATOM 671 O O . THR A 1 87 ? -36.019 -0.332 65.309 1.00 69.75 87 THR A O 1
ATOM 674 N N . ASP A 1 88 ? -37.624 1.229 65.536 1.00 65.75 88 ASP A N 1
ATOM 675 C CA . ASP A 1 88 ? -38.593 0.321 66.165 1.00 65.75 88 ASP A CA 1
ATOM 676 C C . ASP A 1 88 ? -38.995 -0.755 65.140 1.00 65.75 88 ASP A C 1
ATOM 678 O O . ASP A 1 88 ? -39.210 -0.434 63.968 1.00 65.75 88 ASP A O 1
ATOM 682 N N . HIS A 1 89 ? -38.951 -2.024 65.552 1.00 68.69 89 HIS A N 1
ATOM 683 C CA . HIS A 1 89 ? -39.148 -3.224 64.714 1.00 68.69 89 HIS A CA 1
ATOM 684 C C . HIS A 1 89 ? -38.418 -3.198 63.352 1.00 68.69 89 HIS A C 1
ATOM 686 O O . HIS A 1 89 ? -39.062 -3.219 62.296 1.00 68.69 89 HIS A O 1
ATOM 692 N N . PRO A 1 90 ? -37.067 -3.189 63.353 1.00 76.62 90 PRO A N 1
ATOM 693 C CA . PRO A 1 90 ? -36.275 -3.013 62.139 1.00 76.62 90 PRO A CA 1
ATOM 694 C C . PRO A 1 90 ? -36.459 -4.186 61.173 1.00 76.62 90 PRO A C 1
ATOM 696 O O . PRO A 1 90 ? -37.074 -5.189 61.518 1.00 76.62 90 PRO A O 1
ATOM 699 N N . GLY A 1 91 ? -35.899 -4.102 59.973 1.00 80.69 91 GLY A N 1
ATOM 700 C CA . GLY A 1 91 ? -35.601 -5.268 59.135 1.00 80.69 91 GLY A CA 1
ATOM 701 C C . GLY A 1 91 ? -34.152 -5.712 59.320 1.00 80.69 91 GLY A C 1
ATOM 702 O O . GLY A 1 91 ? -33.302 -4.875 59.626 1.00 80.69 91 GLY A O 1
ATOM 703 N N . GLN A 1 92 ? -33.838 -6.998 59.141 1.00 85.88 92 GLN A N 1
ATOM 704 C CA . GLN A 1 92 ? -32.445 -7.435 59.044 1.00 85.88 92 GLN A CA 1
ATOM 705 C C . GLN A 1 92 ? -32.108 -7.429 57.565 1.00 85.88 92 GLN A C 1
ATOM 707 O O . GLN A 1 92 ? -32.585 -8.270 56.803 1.00 85.88 92 GLN A O 1
ATOM 712 N N . ILE A 1 93 ? -31.321 -6.431 57.180 1.00 87.94 93 ILE A N 1
ATOM 713 C CA . ILE A 1 93 ? -30.926 -6.220 55.798 1.00 87.94 93 ILE A CA 1
ATOM 714 C C . ILE A 1 93 ? -29.669 -7.023 55.500 1.00 87.94 93 ILE A C 1
ATOM 716 O O . ILE A 1 93 ? -28.673 -6.955 56.225 1.00 87.94 93 ILE A O 1
ATOM 720 N N . THR A 1 94 ? -29.730 -7.783 54.418 1.00 90.94 94 THR A N 1
ATOM 721 C CA . THR A 1 94 ? -28.606 -8.508 53.843 1.00 90.94 94 THR A CA 1
ATOM 722 C C . THR A 1 94 ? -28.355 -8.016 52.427 1.00 90.94 94 THR A C 1
ATOM 724 O O . THR A 1 94 ? -29.259 -7.549 51.736 1.00 90.94 94 THR A O 1
ATOM 727 N N . TYR A 1 95 ? -27.098 -8.123 52.006 1.00 93.62 95 TYR A N 1
ATOM 728 C CA . TYR A 1 95 ? -26.668 -7.749 50.667 1.00 93.62 95 TYR A CA 1
ATOM 729 C C . TYR A 1 95 ? -26.073 -8.964 49.972 1.00 93.62 95 TYR A C 1
ATOM 731 O O . TYR A 1 95 ? -25.259 -9.689 50.563 1.00 93.62 95 TYR A O 1
ATOM 739 N N . THR A 1 96 ? -26.434 -9.158 48.710 1.00 95.50 96 THR A N 1
ATOM 740 C CA . THR A 1 96 ? -25.828 -10.146 47.814 1.00 95.50 96 THR A CA 1
ATOM 741 C C . THR A 1 96 ? -25.301 -9.445 46.571 1.00 95.50 96 THR A C 1
ATOM 743 O O . THR A 1 96 ? -25.960 -8.551 46.050 1.00 95.50 96 THR A O 1
ATOM 746 N N . ALA A 1 97 ? -24.118 -9.844 46.112 1.00 96.00 97 ALA A N 1
ATOM 747 C CA . ALA A 1 97 ? -23.567 -9.414 44.831 1.00 96.00 97 ALA A CA 1
ATOM 748 C C . ALA A 1 97 ? -23.796 -10.518 43.796 1.00 96.00 97 ALA A C 1
ATOM 750 O O . ALA A 1 97 ? -23.648 -11.698 44.120 1.00 96.00 97 ALA A O 1
ATOM 751 N N . ASP A 1 98 ? -24.168 -10.104 42.596 1.00 95.50 98 ASP A N 1
ATOM 752 C CA . ASP A 1 98 ? -24.180 -10.892 41.375 1.00 95.50 98 ASP A CA 1
ATOM 753 C C . ASP A 1 98 ? -23.169 -10.230 40.434 1.00 95.50 98 ASP A C 1
ATOM 755 O O . ASP A 1 98 ? -23.459 -9.187 39.844 1.00 95.50 98 ASP A O 1
ATOM 759 N N . ASP A 1 99 ? -21.955 -10.783 40.403 1.00 90.38 99 ASP A N 1
ATOM 760 C CA . ASP A 1 99 ? -20.834 -10.234 39.635 1.00 90.38 99 ASP A CA 1
ATOM 761 C C . ASP A 1 99 ? -21.046 -10.405 38.122 1.00 90.38 99 ASP A C 1
ATOM 763 O O . ASP A 1 99 ? -20.560 -9.588 37.350 1.00 90.38 99 ASP A O 1
ATOM 767 N N . ASP A 1 100 ? -21.813 -11.414 37.693 1.00 90.50 100 ASP A N 1
ATOM 768 C CA . ASP A 1 100 ? -22.115 -11.643 36.274 1.00 90.50 100 ASP A CA 1
ATOM 769 C C . ASP A 1 100 ? -23.170 -10.655 35.757 1.00 90.50 100 ASP A C 1
ATOM 771 O O . ASP A 1 100 ? -23.160 -10.265 34.588 1.00 90.50 100 ASP A O 1
ATOM 775 N N . ALA A 1 101 ? -24.103 -10.256 36.625 1.00 91.44 101 ALA A N 1
ATOM 776 C CA . ALA A 1 101 ? -25.136 -9.279 36.299 1.00 91.44 101 ALA A CA 1
ATOM 777 C C . ALA A 1 101 ? -24.770 -7.836 36.686 1.00 91.44 101 ALA A C 1
ATOM 779 O O . ALA A 1 101 ? -25.576 -6.934 36.437 1.00 91.44 101 ALA A O 1
ATOM 780 N N . ASP A 1 102 ? -23.607 -7.615 37.310 1.00 95.81 102 ASP A N 1
ATOM 781 C CA . ASP A 1 102 ? -23.169 -6.332 37.874 1.00 95.81 102 ASP A CA 1
ATOM 782 C C . ASP A 1 102 ? -24.200 -5.714 38.848 1.00 95.81 102 ASP A C 1
ATOM 784 O O . ASP A 1 102 ? -24.457 -4.501 38.852 1.00 95.81 102 ASP A O 1
ATOM 788 N N . ILE A 1 103 ? -24.846 -6.555 39.667 1.00 96.19 103 ILE A N 1
ATOM 789 C CA . ILE A 1 103 ? -25.952 -6.165 40.555 1.00 96.19 103 ILE A CA 1
ATOM 790 C C . ILE A 1 103 ? -25.609 -6.416 42.020 1.00 96.19 103 ILE A C 1
ATOM 792 O O . ILE A 1 103 ? -25.199 -7.506 42.406 1.00 96.19 103 ILE A O 1
ATOM 796 N N . ILE A 1 104 ? -25.913 -5.443 42.880 1.00 97.31 104 ILE A N 1
ATOM 797 C CA . ILE A 1 104 ? -26.051 -5.678 44.322 1.00 97.31 104 ILE A CA 1
ATOM 798 C C . ILE A 1 104 ? -27.538 -5.669 44.666 1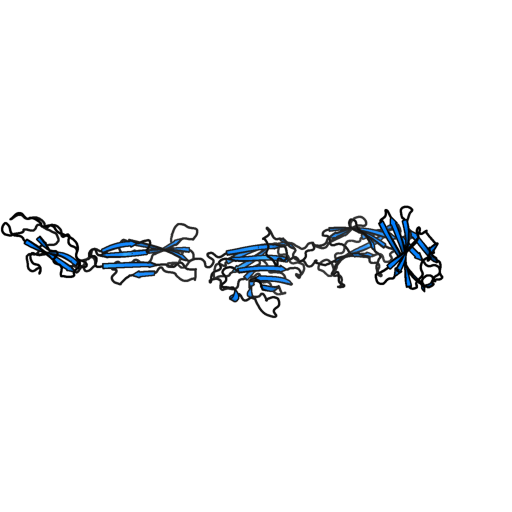.00 97.31 104 ILE A C 1
ATOM 800 O O . ILE A 1 104 ? -28.246 -4.709 44.365 1.00 97.31 104 ILE A O 1
ATOM 804 N N . THR A 1 105 ? -28.005 -6.737 45.309 1.00 95.94 105 THR A N 1
ATOM 805 C CA . THR A 1 105 ? -29.377 -6.859 45.807 1.00 95.94 105 THR A CA 1
ATOM 806 C C . THR A 1 105 ? -29.390 -6.661 47.319 1.00 95.94 105 THR A C 1
ATOM 808 O O . THR A 1 105 ? -28.616 -7.288 48.040 1.00 95.94 105 THR A O 1
ATOM 811 N N . GLU A 1 106 ? -30.265 -5.778 47.783 1.00 93.88 106 GLU A N 1
ATOM 812 C CA . GLU A 1 106 ? -30.603 -5.534 49.180 1.00 93.88 106 GLU A CA 1
ATOM 813 C C . GLU A 1 106 ? -31.907 -6.270 49.499 1.00 93.88 106 GLU A C 1
ATOM 815 O O . GLU A 1 106 ? -32.932 -6.012 48.871 1.00 93.88 106 GLU A O 1
ATOM 820 N N . THR A 1 107 ? -31.878 -7.180 50.470 1.00 92.31 107 THR A N 1
ATOM 821 C CA . THR A 1 107 ? -33.053 -7.955 50.890 1.00 92.31 107 THR A CA 1
ATOM 822 C C . THR A 1 107 ? -33.296 -7.821 52.382 1.00 92.31 107 THR A C 1
ATOM 824 O O . THR A 1 107 ? -32.352 -7.840 53.171 1.00 92.31 107 THR A O 1
ATOM 827 N N . CYS A 1 108 ? -34.564 -7.737 52.784 1.00 90.12 108 CYS A N 1
ATOM 828 C CA . CYS A 1 108 ? -34.950 -7.845 54.189 1.00 90.12 108 CYS A CA 1
ATOM 829 C C . CYS A 1 108 ? -35.403 -9.267 54.518 1.00 90.12 108 CYS A C 1
ATOM 831 O O . CYS A 1 108 ? -36.190 -9.854 53.786 1.00 90.12 108 CYS A O 1
ATOM 833 N N . ASP A 1 109 ? -35.016 -9.768 55.687 1.00 87.19 109 ASP A N 1
ATOM 834 C CA . ASP A 1 109 ? -35.418 -11.079 56.223 1.00 87.19 109 ASP A CA 1
ATOM 835 C C . ASP A 1 109 ? -36.931 -11.298 56.442 1.00 87.19 109 ASP A C 1
ATOM 837 O O . ASP A 1 109 ? -37.349 -12.413 56.753 1.00 87.19 109 ASP A O 1
ATOM 841 N N . CYS A 1 110 ? -37.747 -10.248 56.319 1.00 86.56 110 CYS A N 1
ATOM 842 C CA . CYS A 1 110 ? -39.208 -10.333 56.334 1.00 86.56 110 CYS A CA 1
ATOM 843 C C . CYS A 1 110 ? -39.817 -10.605 54.943 1.00 86.56 110 CYS A C 1
ATOM 845 O O . CYS A 1 110 ? -41.032 -10.532 54.803 1.00 86.56 110 CYS A O 1
ATOM 847 N N . ASP A 1 111 ? -38.997 -10.833 53.915 1.00 84.56 111 ASP A N 1
ATOM 848 C CA . ASP A 1 111 ? -39.382 -11.217 52.547 1.00 84.56 111 ASP A CA 1
ATOM 849 C C . ASP A 1 111 ? -40.222 -10.190 51.746 1.00 84.56 111 ASP A C 1
ATOM 851 O O . ASP A 1 111 ? -40.559 -10.437 50.594 1.00 84.56 111 ASP A O 1
ATOM 855 N N . ALA A 1 112 ? -40.527 -9.008 52.300 1.00 87.31 112 ALA A N 1
ATOM 856 C CA . ALA A 1 112 ? -41.307 -7.960 51.618 1.00 87.31 112 ALA A CA 1
ATOM 857 C C . ALA A 1 112 ? -40.470 -6.833 50.981 1.00 87.31 112 ALA A C 1
ATOM 859 O O . ALA A 1 112 ? -41.033 -5.940 50.354 1.00 87.31 112 ALA A O 1
ATOM 860 N N . HIS A 1 113 ? -39.144 -6.854 51.145 1.00 89.00 113 HIS A N 1
ATOM 861 C CA . HIS A 1 113 ? -38.238 -5.829 50.615 1.00 89.00 113 HIS A CA 1
ATOM 862 C C . HIS A 1 113 ? -37.128 -6.480 49.808 1.00 89.00 113 HIS A C 1
ATOM 864 O O . HIS A 1 113 ? -36.383 -7.316 50.328 1.00 89.00 113 HIS A O 1
ATOM 870 N N . THR A 1 114 ? -37.032 -6.112 48.537 1.00 92.50 114 THR A N 1
ATOM 871 C CA . THR A 1 114 ? -35.962 -6.537 47.636 1.00 92.50 114 THR A CA 1
ATOM 872 C C . THR A 1 114 ? -35.696 -5.417 46.647 1.00 92.50 114 THR A C 1
ATOM 874 O O . THR A 1 114 ? -36.485 -5.185 45.736 1.00 92.50 114 THR A O 1
ATOM 877 N N . GLU A 1 115 ? -34.567 -4.744 46.814 1.00 95.31 115 GLU A N 1
ATOM 878 C CA . GLU A 1 115 ? -34.146 -3.639 45.960 1.00 95.31 115 GLU A CA 1
ATOM 879 C C . GLU A 1 115 ? -32.777 -3.938 45.357 1.00 95.31 115 GLU A C 1
ATOM 881 O O . GLU A 1 115 ? -31.996 -4.726 45.885 1.00 95.31 115 GLU A O 1
ATOM 886 N N . LYS A 1 116 ? -32.476 -3.326 44.217 1.00 96.19 116 LYS A N 1
ATOM 887 C CA . LYS A 1 116 ? -31.272 -3.593 43.437 1.00 96.19 116 LYS A CA 1
ATOM 888 C C . LYS A 1 116 ? -30.573 -2.299 43.071 1.00 96.19 116 LYS A C 1
ATOM 890 O O . LYS A 1 116 ? -31.208 -1.287 42.778 1.00 96.19 116 LYS A O 1
ATOM 895 N N . VAL A 1 117 ? -29.253 -2.365 43.002 1.00 97.38 117 VAL A N 1
ATOM 896 C CA . VAL A 1 117 ? -28.433 -1.383 42.301 1.00 97.38 117 VAL A CA 1
ATOM 897 C C . VAL A 1 117 ? -27.644 -2.096 41.212 1.00 97.38 117 VAL A C 1
ATOM 899 O O . VAL A 1 117 ? -27.063 -3.149 41.459 1.00 97.38 117 VAL A O 1
ATOM 902 N N . THR A 1 118 ? -27.654 -1.540 40.005 1.00 97.38 118 THR A N 1
ATOM 903 C CA . THR A 1 118 ? -26.964 -2.075 38.828 1.00 97.38 118 THR A CA 1
ATOM 904 C C . THR A 1 118 ? -25.872 -1.110 38.392 1.00 97.38 118 THR A C 1
ATOM 906 O O . THR A 1 118 ? -26.128 0.093 38.271 1.00 97.38 118 THR A O 1
ATOM 909 N N . LEU A 1 119 ? -24.682 -1.639 38.121 1.00 98.00 119 LEU A N 1
ATOM 910 C CA . LEU A 1 119 ? -23.584 -0.920 37.486 1.00 98.00 119 LEU A CA 1
ATOM 911 C C . LEU A 1 119 ? -23.528 -1.303 36.002 1.00 98.00 119 LEU A C 1
ATOM 913 O O . LEU A 1 119 ? -23.579 -2.476 35.667 1.00 98.00 119 LEU A O 1
ATOM 917 N N . LYS A 1 120 ? -23.453 -0.326 35.095 1.00 97.06 120 LYS A N 1
ATOM 918 C CA . LYS A 1 120 ? -23.305 -0.587 33.653 1.00 97.06 120 LYS A CA 1
ATOM 919 C C . LYS A 1 120 ? -22.253 0.312 33.035 1.00 97.06 120 LYS A C 1
ATOM 921 O O . LYS A 1 120 ? -22.198 1.498 33.343 1.00 97.06 120 LYS A O 1
ATOM 926 N N . ALA A 1 121 ? -21.484 -0.226 32.100 1.00 97.00 121 ALA A N 1
ATOM 927 C CA . ALA A 1 121 ? -20.576 0.537 31.256 1.00 97.00 121 ALA A CA 1
ATOM 928 C C . ALA A 1 121 ? -20.693 0.068 29.801 1.00 97.00 121 ALA A C 1
ATOM 930 O O . ALA A 1 121 ? -21.120 -1.056 29.535 1.00 97.00 121 ALA A O 1
ATOM 931 N N . ALA A 1 122 ? -20.341 0.939 28.858 1.00 94.94 122 ALA A N 1
ATOM 932 C CA . ALA A 1 122 ? -20.359 0.630 27.435 1.00 94.94 122 ALA A CA 1
ATOM 933 C C . ALA A 1 122 ? -18.936 0.662 26.882 1.00 94.94 122 ALA A C 1
ATOM 935 O O . ALA A 1 122 ? -18.179 1.590 27.156 1.00 94.94 122 ALA A O 1
ATOM 936 N N . THR A 1 123 ? -18.592 -0.339 26.073 1.00 93.69 123 THR A N 1
ATOM 937 C CA . THR A 1 123 ? -17.381 -0.275 25.252 1.00 93.69 123 THR A CA 1
ATOM 938 C C . THR A 1 123 ? -17.629 0.672 24.086 1.00 93.69 123 THR A C 1
ATOM 940 O O . THR A 1 123 ? -18.601 0.505 23.348 1.00 93.69 123 THR A O 1
ATOM 943 N N . VAL A 1 124 ? -16.754 1.659 23.926 1.00 91.12 124 VAL A N 1
ATOM 944 C CA . VAL A 1 124 ? -16.908 2.760 22.966 1.00 91.12 124 VAL A CA 1
ATOM 945 C C . VAL A 1 124 ? -15.625 2.971 22.173 1.00 91.12 124 VAL A C 1
ATOM 947 O O . VAL A 1 124 ? -14.569 2.451 22.527 1.00 91.12 124 VAL A O 1
ATOM 950 N N . TYR A 1 125 ? -15.709 3.745 21.096 1.00 87.81 125 TYR A N 1
ATOM 951 C CA . TYR A 1 125 ? -14.533 4.290 20.426 1.00 87.81 125 TYR A CA 1
ATOM 952 C C . TYR A 1 125 ? -14.176 5.641 21.041 1.00 87.81 125 TYR A C 1
ATOM 954 O O . TYR A 1 125 ? -15.062 6.397 21.432 1.00 87.81 125 TYR A O 1
ATOM 962 N N . TYR A 1 126 ? -12.881 5.937 21.111 1.00 87.81 126 TYR A N 1
ATOM 963 C CA . TYR A 1 126 ? -12.377 7.212 21.609 1.00 87.81 126 TYR A CA 1
ATOM 964 C C . TYR A 1 126 ? -12.990 8.399 20.853 1.00 87.81 126 TYR A C 1
ATOM 966 O O . TYR A 1 126 ? -12.879 8.468 19.632 1.00 87.81 126 TYR A O 1
ATOM 974 N N . ASP A 1 127 ? -13.609 9.334 21.570 1.00 84.44 127 ASP A N 1
ATOM 975 C CA . ASP A 1 127 ? -14.307 10.510 21.022 1.00 84.44 127 ASP A CA 1
ATOM 976 C C . ASP A 1 127 ? -13.978 11.807 21.793 1.00 84.44 127 ASP A C 1
ATOM 978 O O . ASP A 1 127 ? -14.725 12.784 21.726 1.00 84.44 127 ASP A O 1
ATOM 982 N N . GLU A 1 128 ? -12.879 11.794 22.557 1.00 86.38 128 GLU A N 1
ATOM 983 C CA . GLU A 1 128 ? -12.406 12.891 23.417 1.00 86.38 128 GLU A CA 1
ATOM 984 C C . GLU A 1 128 ? -13.349 13.272 24.578 1.00 86.38 128 GLU A C 1
ATOM 986 O O . GLU A 1 128 ? -13.079 14.240 25.306 1.00 86.38 128 GLU A O 1
ATOM 991 N N . LYS A 1 129 ? -14.420 12.504 24.813 1.00 90.69 129 LYS A N 1
ATOM 992 C CA . LYS A 1 129 ? -15.352 12.704 25.928 1.00 90.69 129 LYS A CA 1
ATOM 993 C C . LYS A 1 129 ? -15.092 11.721 27.062 1.00 90.69 129 LYS A C 1
ATOM 995 O O . LYS A 1 129 ? -14.428 10.701 26.911 1.00 90.69 129 LYS A O 1
ATOM 1000 N N . GLU A 1 130 ? -15.613 12.073 28.229 1.00 95.69 130 GLU A N 1
ATOM 1001 C CA . GLU A 1 130 ? -15.627 11.196 29.394 1.00 95.69 130 GLU A CA 1
ATOM 1002 C C . GLU A 1 130 ? -16.742 10.150 29.259 1.00 95.69 130 GLU A C 1
ATOM 1004 O O . GLU A 1 130 ? -17.876 10.482 28.909 1.00 95.69 130 GLU A O 1
ATOM 1009 N N . HIS A 1 131 ? -16.432 8.898 29.596 1.00 95.62 131 HIS A N 1
ATOM 1010 C CA . HIS A 1 131 ? -17.340 7.751 29.524 1.00 95.62 131 HIS A CA 1
ATOM 1011 C C . HIS A 1 131 ? -17.506 7.108 30.904 1.00 95.62 131 HIS A C 1
ATOM 1013 O O . HIS A 1 131 ? -16.893 6.071 31.183 1.00 95.62 131 HIS A O 1
ATOM 1019 N N . PRO A 1 132 ? -18.294 7.721 31.808 1.00 96.88 132 PRO A N 1
ATOM 1020 C CA . PRO A 1 132 ? -18.533 7.171 33.134 1.00 96.88 132 PRO A CA 1
ATOM 1021 C C . PRO A 1 132 ? -19.429 5.927 33.081 1.00 96.88 132 PRO A C 1
ATOM 1023 O O . PRO A 1 132 ? -20.384 5.850 32.305 1.00 96.88 132 PRO A O 1
ATOM 1026 N N . ALA A 1 133 ? -19.180 4.980 33.983 1.00 97.50 133 ALA A N 1
ATOM 1027 C CA . ALA A 1 133 ? -20.129 3.911 34.255 1.00 97.50 133 ALA A CA 1
ATOM 1028 C C . ALA A 1 133 ? -21.381 4.478 34.948 1.00 97.50 133 ALA A C 1
ATOM 1030 O O . ALA A 1 133 ? -21.316 5.388 35.777 1.00 97.50 133 ALA A O 1
ATOM 1031 N N . THR A 1 134 ? -22.536 3.925 34.602 1.00 97.00 134 THR A N 1
ATOM 1032 C CA . THR A 1 134 ? -23.843 4.353 35.095 1.00 97.00 134 THR A CA 1
ATOM 1033 C C . THR A 1 134 ? -24.288 3.464 36.248 1.00 97.00 134 THR A C 1
ATOM 1035 O O . THR A 1 134 ? -24.281 2.240 36.135 1.00 97.00 134 THR A O 1
ATOM 1038 N N . VAL A 1 135 ? -24.726 4.087 37.342 1.00 97.31 135 VAL A N 1
ATOM 1039 C CA . VAL A 1 135 ? -25.307 3.409 38.505 1.00 97.31 135 VAL A CA 1
ATOM 1040 C C . VAL A 1 135 ? -26.809 3.649 38.511 1.00 97.31 135 VAL A C 1
ATOM 1042 O O . VAL A 1 135 ? -27.249 4.796 38.544 1.00 97.31 135 VAL A O 1
ATOM 1045 N N . THR A 1 136 ? -27.600 2.580 38.491 1.00 96.56 136 THR A N 1
ATOM 1046 C CA . THR A 1 136 ? -29.070 2.657 38.499 1.00 96.56 136 THR A CA 1
ATOM 1047 C C . THR A 1 136 ? -29.624 1.914 39.702 1.00 96.56 136 THR A C 1
ATOM 1049 O O . THR A 1 136 ? -29.289 0.752 39.905 1.00 96.56 136 THR A O 1
ATOM 1052 N N . LYS A 1 137 ? -30.484 2.562 40.490 1.00 94.88 137 LYS A N 1
ATOM 1053 C CA . LYS A 1 137 ? -31.245 1.912 41.566 1.00 94.88 137 LYS A CA 1
ATOM 1054 C C . LYS A 1 137 ? -32.616 1.484 41.042 1.00 94.88 137 LYS A C 1
ATOM 1056 O O . LYS A 1 137 ? -33.202 2.212 40.244 1.00 94.88 137 LYS A O 1
ATOM 1061 N N . SER A 1 138 ? -33.138 0.346 41.498 1.00 92.56 138 SER A N 1
ATOM 1062 C CA . SER A 1 138 ? -34.505 -0.096 41.177 1.00 92.56 138 SER A CA 1
ATOM 1063 C C . SER A 1 138 ? -35.564 0.860 41.720 1.00 92.56 138 SER A C 1
ATOM 1065 O O . SER A 1 138 ? -36.575 1.086 41.060 1.00 92.56 138 SER A O 1
ATOM 1067 N N . SER A 1 139 ? -35.319 1.449 42.891 1.00 89.00 139 SER A N 1
ATOM 1068 C CA . SER A 1 139 ? -36.157 2.485 43.488 1.00 89.00 139 SER A CA 1
ATOM 1069 C C . SER A 1 139 ? -35.377 3.314 44.521 1.00 89.00 139 SER A C 1
ATOM 1071 O O . SER A 1 139 ? -34.218 3.030 44.841 1.00 89.00 139 SER A O 1
ATOM 1073 N N . GLU A 1 140 ? -36.021 4.343 45.074 1.00 84.38 140 GLU A N 1
ATOM 1074 C CA . GLU A 1 140 ? -35.486 5.117 46.203 1.00 84.38 140 GLU A CA 1
ATOM 1075 C C . GLU A 1 140 ? -35.471 4.331 47.525 1.00 84.38 140 GLU A C 1
ATOM 1077 O O . GLU A 1 140 ? -34.818 4.758 48.477 1.00 84.38 140 GLU A O 1
ATOM 1082 N N . ALA A 1 141 ? -36.143 3.174 47.587 1.00 85.12 141 ALA A N 1
ATOM 1083 C CA . ALA A 1 141 ? -36.189 2.328 48.775 1.00 85.12 141 ALA A CA 1
ATOM 1084 C C . ALA A 1 141 ? -34.903 1.511 48.995 1.00 85.12 141 ALA A C 1
ATOM 1086 O O . ALA A 1 141 ? -34.784 0.848 50.016 1.00 85.12 141 ALA A O 1
ATOM 1087 N N . PHE A 1 142 ? -33.915 1.575 48.096 1.00 88.25 142 PHE A N 1
ATOM 1088 C CA . PHE A 1 142 ? -32.593 0.993 48.341 1.00 88.25 142 PHE A CA 1
ATOM 1089 C C . PHE A 1 142 ? -31.842 1.801 49.413 1.00 88.25 142 PHE A C 1
ATOM 1091 O O . PHE A 1 142 ? -31.375 2.920 49.149 1.00 88.25 142 PHE A O 1
ATOM 1098 N N . TYR A 1 143 ? -31.722 1.242 50.618 1.00 83.88 143 TYR A N 1
ATOM 1099 C CA . TYR A 1 143 ? -31.309 1.984 51.810 1.00 83.88 143 TYR A CA 1
ATOM 1100 C C . TYR A 1 143 ? -29.797 2.106 51.986 1.00 83.88 143 TYR A C 1
ATOM 1102 O O . TYR A 1 143 ? -29.335 3.081 52.588 1.00 83.88 143 TYR A O 1
ATOM 1110 N N . ALA A 1 144 ? -29.011 1.157 51.478 1.00 86.75 144 ALA A N 1
ATOM 1111 C CA . ALA A 1 144 ? -27.561 1.272 51.522 1.00 86.75 144 ALA A CA 1
ATOM 1112 C C . ALA A 1 144 ? -27.049 2.511 50.771 1.00 86.75 144 ALA A C 1
ATOM 1114 O O . ALA A 1 144 ? -27.429 2.814 49.633 1.00 86.75 144 ALA A O 1
ATOM 1115 N N . THR A 1 145 ? -26.088 3.196 51.392 1.00 91.69 145 THR A N 1
ATOM 1116 C CA . THR A 1 145 ? -25.269 4.192 50.703 1.00 91.69 145 THR A CA 1
ATOM 1117 C C . THR A 1 145 ? -24.446 3.489 49.630 1.00 91.69 145 THR A C 1
ATOM 1119 O O . THR A 1 145 ? -23.665 2.588 49.934 1.00 91.69 145 THR A O 1
ATOM 1122 N N . VAL A 1 146 ? -24.609 3.919 48.381 1.00 94.69 146 VAL A N 1
ATOM 1123 C CA . VAL A 1 146 ? -23.794 3.452 47.256 1.00 94.69 146 VAL A CA 1
ATOM 1124 C C . VAL A 1 146 ? -22.565 4.349 47.161 1.00 94.69 146 VAL A C 1
ATOM 1126 O O . VAL A 1 146 ? -22.689 5.577 47.186 1.00 94.69 146 VAL A O 1
ATOM 1129 N N . SER A 1 147 ? -21.377 3.751 47.089 1.00 96.38 147 SER A N 1
ATOM 1130 C CA . SER A 1 147 ? -20.134 4.499 46.908 1.00 96.38 147 SER A CA 1
ATOM 1131 C C . SER A 1 147 ? -20.143 5.282 45.593 1.00 96.38 147 SER A C 1
ATOM 1133 O O . SER A 1 147 ? -20.858 4.952 44.645 1.00 96.38 147 SER A O 1
ATOM 1135 N N . LYS A 1 148 ? -19.280 6.297 45.489 1.00 95.69 148 LYS A N 1
ATOM 1136 C CA . LYS A 1 148 ? -18.913 6.815 44.165 1.00 95.69 148 LYS A CA 1
ATOM 1137 C C . LYS A 1 148 ? -18.282 5.684 43.348 1.00 95.69 148 LYS A C 1
ATOM 1139 O O . LYS A 1 148 ? -17.619 4.817 43.924 1.00 95.69 148 LYS A O 1
ATOM 1144 N N . VAL A 1 149 ? -18.482 5.714 42.033 1.00 97.56 149 VAL A N 1
ATOM 1145 C CA . VAL A 1 149 ? -17.806 4.783 41.125 1.00 97.56 149 VAL A CA 1
ATOM 1146 C C . VAL A 1 149 ? -16.306 5.046 41.201 1.00 97.56 149 VAL A C 1
ATOM 1148 O O . VAL A 1 149 ? -15.869 6.182 41.006 1.00 97.56 149 VAL A O 1
ATOM 1151 N N . SER A 1 150 ? -15.530 4.012 41.510 1.00 97.06 150 SER A N 1
ATOM 1152 C CA . SER A 1 150 ? -14.074 4.041 41.395 1.00 97.06 150 SER A CA 1
ATOM 1153 C C . SER A 1 150 ? -13.649 3.385 40.087 1.00 97.06 150 SER A C 1
ATOM 1155 O O . SER A 1 150 ? -14.270 2.424 39.635 1.00 97.06 150 SER A O 1
ATOM 1157 N N . TYR A 1 151 ? -12.592 3.915 39.475 1.00 98.06 151 TYR A N 1
ATOM 1158 C CA . TYR A 1 151 ? -12.072 3.425 38.205 1.00 98.06 151 TYR A CA 1
ATOM 1159 C C . TYR A 1 151 ? -10.626 2.973 38.358 1.00 98.06 151 TYR A C 1
ATOM 1161 O O . TYR A 1 151 ? -9.825 3.621 39.036 1.00 98.06 151 TYR A O 1
ATOM 1169 N N . GLN A 1 152 ? -10.301 1.873 37.693 1.00 97.19 152 GLN A N 1
ATOM 1170 C CA . GLN A 1 152 ? -8.935 1.419 37.470 1.00 97.19 152 GLN A CA 1
ATOM 1171 C C . GLN A 1 152 ? -8.675 1.332 35.968 1.00 97.19 152 GLN A C 1
ATOM 1173 O O . GLN A 1 152 ? -9.600 1.090 35.190 1.00 97.19 152 GLN A O 1
ATOM 1178 N N . TYR A 1 153 ? -7.415 1.495 35.573 1.00 97.44 153 TYR A N 1
ATOM 1179 C CA . TYR A 1 153 ? -6.992 1.523 34.173 1.00 97.44 153 TYR A CA 1
ATOM 1180 C C . TYR A 1 153 ? -5.918 0.477 33.894 1.00 97.44 153 TYR A C 1
ATOM 1182 O O . TYR A 1 153 ? -5.021 0.265 34.713 1.00 97.44 153 TYR A O 1
ATOM 1190 N N . ARG A 1 154 ? -5.967 -0.131 32.709 1.00 95.50 154 ARG A N 1
ATOM 1191 C CA . ARG A 1 154 ? -4.843 -0.876 32.137 1.00 95.50 154 ARG A CA 1
ATOM 1192 C C . ARG A 1 154 ? -4.698 -0.595 30.647 1.00 95.50 154 ARG A C 1
ATOM 1194 O O . ARG A 1 154 ? -5.677 -0.385 29.929 1.00 95.50 154 ARG A O 1
ATOM 1201 N N . LYS A 1 155 ? -3.452 -0.644 30.181 1.00 88.94 155 LYS A N 1
ATOM 1202 C CA . LYS A 1 155 ? -3.128 -0.655 28.753 1.00 88.94 155 LYS A CA 1
ATOM 1203 C C . LYS A 1 155 ? -3.493 -2.009 28.138 1.00 88.94 155 LYS A C 1
ATOM 1205 O O . LYS A 1 155 ? -3.576 -3.004 28.853 1.00 88.94 155 LYS A O 1
ATOM 1210 N N . ALA A 1 156 ? -3.675 -2.045 26.820 1.00 81.25 156 ALA A N 1
ATOM 1211 C CA . ALA A 1 156 ? -4.025 -3.265 26.086 1.00 81.25 156 ALA A CA 1
ATOM 1212 C C . ALA A 1 156 ? -2.965 -4.380 26.194 1.00 81.25 156 ALA A C 1
ATOM 1214 O O . ALA A 1 156 ? -3.298 -5.555 26.114 1.00 81.25 156 ALA A O 1
ATOM 1215 N N . ASP A 1 157 ? -1.699 -4.018 26.402 1.00 81.62 157 ASP A N 1
ATOM 1216 C CA . ASP A 1 157 ? -0.561 -4.928 26.573 1.00 81.62 157 ASP A CA 1
ATOM 1217 C C . ASP A 1 157 ? -0.311 -5.339 28.038 1.00 81.62 157 ASP A C 1
ATOM 1219 O O . ASP A 1 157 ? 0.681 -6.004 28.332 1.00 81.62 157 ASP A O 1
ATOM 1223 N N . SER A 1 158 ? -1.192 -4.945 2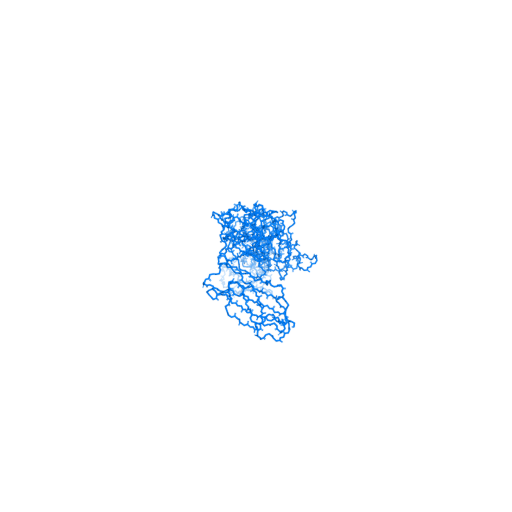8.964 1.00 87.94 158 SER A N 1
ATOM 1224 C CA . SER A 1 158 ? -1.079 -5.236 30.395 1.00 87.94 158 SER A CA 1
ATOM 1225 C C . SER A 1 158 ? -2.258 -6.065 30.891 1.00 87.94 158 SER A C 1
ATOM 1227 O O . SER A 1 158 ? -3.422 -5.733 30.659 1.00 87.94 158 SER A O 1
ATOM 1229 N N . ASP A 1 159 ? -1.965 -7.086 31.692 1.00 87.50 159 ASP A N 1
ATOM 1230 C CA . ASP A 1 159 ? -2.984 -7.893 32.373 1.00 87.50 159 ASP A CA 1
ATOM 1231 C C . ASP A 1 159 ? -3.409 -7.309 33.726 1.00 87.50 159 ASP A C 1
ATOM 1233 O O . ASP A 1 159 ? -4.365 -7.777 34.339 1.00 87.50 159 ASP A O 1
ATOM 1237 N N . GLN A 1 160 ? -2.702 -6.291 34.221 1.00 91.88 160 GLN A N 1
ATOM 1238 C CA . GLN A 1 160 ? -2.919 -5.740 35.557 1.00 91.88 160 GLN A CA 1
ATOM 1239 C C . GLN A 1 160 ? -3.551 -4.349 35.489 1.00 91.88 160 GLN A C 1
ATOM 1241 O O . GLN A 1 160 ? -3.029 -3.450 34.823 1.00 91.88 160 GLN A O 1
ATOM 1246 N N . TYR A 1 161 ? -4.656 -4.184 36.217 1.00 94.81 161 TYR A N 1
ATOM 1247 C CA . TYR A 1 161 ? -5.299 -2.897 36.473 1.00 94.81 161 TYR A CA 1
ATOM 1248 C C . TYR A 1 161 ? -4.518 -2.095 37.515 1.00 94.81 161 TYR A C 1
ATOM 1250 O O . TYR A 1 161 ? -4.169 -2.599 38.581 1.00 94.81 161 TYR A O 1
ATOM 1258 N N . GLY A 1 162 ? -4.267 -0.827 37.204 1.00 93.69 162 GLY A N 1
ATOM 1259 C CA . GLY A 1 162 ? -3.574 0.123 38.061 1.00 93.69 162 GLY A CA 1
ATOM 1260 C C . GLY A 1 162 ? -4.317 1.451 38.177 1.00 93.69 162 GLY A C 1
ATOM 1261 O O . GLY A 1 162 ? -5.538 1.533 38.018 1.00 93.69 162 GLY A O 1
ATOM 1262 N N . ASN A 1 163 ? -3.557 2.502 38.477 1.00 94.50 163 ASN A N 1
ATOM 1263 C CA . ASN A 1 163 ? -4.091 3.851 38.625 1.00 94.50 163 ASN A CA 1
ATOM 1264 C C . ASN A 1 163 ? -4.579 4.411 37.286 1.00 94.50 163 ASN A C 1
ATOM 1266 O O . ASN A 1 163 ? -4.022 4.104 36.231 1.00 94.50 163 ASN A O 1
ATOM 1270 N N . MET A 1 164 ? -5.585 5.280 37.363 1.00 96.31 164 MET A N 1
ATOM 1271 C CA . MET A 1 164 ? -6.068 6.061 36.226 1.00 96.31 164 MET A CA 1
ATOM 1272 C C . MET A 1 164 ? -4.937 6.871 35.565 1.00 96.31 164 MET A C 1
ATOM 1274 O O . MET A 1 164 ? -3.982 7.254 36.255 1.00 96.31 164 MET A O 1
ATOM 1278 N N . PRO A 1 165 ? -5.037 7.161 34.252 1.00 93.69 165 PRO A N 1
ATOM 1279 C CA . PRO A 1 165 ? -4.107 8.057 33.572 1.00 93.69 165 PRO A CA 1
ATOM 1280 C C . PRO A 1 165 ? -3.977 9.404 34.296 1.00 93.69 165 PRO A C 1
ATOM 1282 O O . PRO A 1 165 ? -4.919 9.894 34.923 1.00 93.69 165 PRO A O 1
ATOM 1285 N N . ALA A 1 166 ? -2.790 10.011 34.235 1.00 92.88 166 ALA A N 1
ATOM 1286 C CA . ALA A 1 166 ? -2.519 11.259 34.941 1.00 92.88 166 ALA A CA 1
ATOM 1287 C C . ALA A 1 166 ? -3.488 12.370 34.496 1.00 92.88 166 ALA A C 1
ATOM 1289 O O . ALA A 1 166 ? -3.581 12.679 33.313 1.00 92.88 166 ALA A O 1
ATOM 1290 N N . GLY A 1 167 ? -4.186 12.980 35.458 1.00 91.50 167 GLY A N 1
ATOM 1291 C CA . GLY A 1 167 ? -5.183 14.023 35.193 1.00 91.50 167 GLY A CA 1
ATOM 1292 C C . GLY A 1 167 ? -6.595 13.509 34.880 1.00 91.50 167 GLY A C 1
ATOM 1293 O O . GLY A 1 167 ? -7.497 14.330 34.749 1.00 91.50 167 GLY A O 1
ATOM 1294 N N . GLU A 1 168 ? -6.817 12.191 34.821 1.00 94.19 168 GLU A N 1
ATOM 1295 C CA . GLU A 1 168 ? -8.135 11.592 34.579 1.00 94.19 168 GLU A CA 1
ATOM 1296 C C . GLU A 1 168 ? -8.757 11.043 35.870 1.00 94.19 168 GLU A C 1
ATOM 1298 O O . GLU A 1 168 ? -8.160 10.233 36.581 1.00 94.19 168 GLU A O 1
ATOM 1303 N N . SER A 1 169 ? -9.992 11.459 36.162 1.00 93.00 169 SER A N 1
ATOM 1304 C CA . SER A 1 169 ? -10.824 10.895 37.239 1.00 93.00 169 SER A CA 1
ATOM 1305 C C . SER A 1 169 ? -12.013 10.086 36.711 1.00 93.00 169 SER A C 1
ATOM 1307 O O . SER A 1 169 ? -12.560 9.255 37.438 1.00 93.00 169 SER A O 1
ATOM 1309 N N . ILE A 1 170 ? -12.374 10.293 35.442 1.00 96.06 170 ILE A N 1
ATOM 1310 C CA . ILE A 1 170 ? -13.376 9.540 34.689 1.00 96.06 170 ILE A CA 1
ATOM 1311 C C . ILE A 1 170 ? -12.696 9.014 33.415 1.00 96.06 170 ILE A C 1
ATOM 1313 O O . ILE A 1 170 ? -11.885 9.739 32.833 1.00 96.06 170 ILE A O 1
ATOM 1317 N N . PRO A 1 171 ? -12.980 7.773 32.981 1.00 97.06 171 PRO A N 1
ATOM 1318 C CA . PRO A 1 171 ? -12.387 7.199 31.775 1.00 97.06 171 PRO A CA 1
ATOM 1319 C C . PRO A 1 171 ? -12.598 8.060 30.534 1.00 97.06 171 PRO A C 1
ATOM 1321 O O . PRO A 1 171 ? -13.733 8.378 30.180 1.00 97.06 171 PRO A O 1
ATOM 1324 N N . LYS A 1 172 ? -11.492 8.425 29.882 1.00 94.25 172 LYS A N 1
ATOM 1325 C CA . LYS A 1 172 ? -11.474 9.225 28.654 1.00 94.25 172 LYS A CA 1
ATOM 1326 C C . LYS A 1 172 ? -10.482 8.673 27.631 1.00 94.25 172 LYS A C 1
ATOM 1328 O O . LYS A 1 172 ? -10.811 8.600 26.453 1.00 94.25 172 LYS A O 1
ATOM 1333 N N . SER A 1 173 ? -9.274 8.309 28.059 1.00 91.81 173 SER A N 1
ATOM 1334 C CA . SER A 1 173 ? -8.220 7.797 27.171 1.00 91.81 173 SER A CA 1
ATOM 1335 C C . SER A 1 173 ? -8.485 6.391 26.620 1.00 91.81 173 SER A C 1
ATOM 1337 O O . SER A 1 173 ? -9.330 5.650 27.105 1.00 91.81 173 SER A O 1
ATOM 1339 N N . VAL A 1 174 ? -7.735 5.996 25.588 1.00 90.75 174 VAL A N 1
ATOM 1340 C CA . VAL A 1 174 ? -7.782 4.627 25.052 1.00 90.75 174 VAL A CA 1
ATOM 1341 C C . VAL A 1 174 ? -7.220 3.625 26.069 1.00 90.75 174 VAL A C 1
ATOM 1343 O O . VAL A 1 174 ? -6.140 3.824 26.639 1.00 90.75 174 VAL A O 1
ATOM 1346 N N . GLY A 1 175 ? -7.928 2.511 26.250 1.00 92.81 175 GLY A N 1
ATOM 1347 C CA . GLY A 1 175 ? -7.503 1.373 27.062 1.00 92.81 175 GLY A CA 1
ATOM 1348 C C . GLY A 1 175 ? -8.670 0.642 27.715 1.00 92.81 175 GLY A C 1
ATOM 1349 O O . GLY A 1 175 ? -9.835 0.867 27.381 1.00 92.81 175 GLY A O 1
ATOM 1350 N N . HIS A 1 176 ? -8.349 -0.241 28.657 1.00 96.06 176 HIS A N 1
ATOM 1351 C CA . HIS A 1 176 ? -9.347 -1.005 29.395 1.00 96.06 176 HIS A CA 1
ATOM 1352 C C . HIS A 1 176 ? -9.555 -0.407 30.779 1.00 96.06 176 HIS A C 1
ATOM 1354 O O . HIS A 1 176 ? -8.606 -0.040 31.480 1.00 96.06 176 HIS A O 1
ATOM 1360 N N . TYR A 1 177 ? -10.813 -0.376 31.190 1.00 97.38 177 TYR A N 1
ATOM 1361 C CA . TYR A 1 177 ? -11.259 0.217 32.433 1.00 97.38 177 TYR A CA 1
ATOM 1362 C C . TYR A 1 177 ? -12.042 -0.796 33.249 1.00 97.38 177 TYR A C 1
ATOM 1364 O O . TYR A 1 177 ? -12.728 -1.661 32.705 1.00 97.38 177 TYR A O 1
ATOM 1372 N N . LYS A 1 178 ? -11.916 -0.682 34.568 1.00 97.25 178 LYS A N 1
ATOM 1373 C CA . LYS A 1 178 ? -12.709 -1.431 35.537 1.00 97.25 178 LYS A CA 1
ATOM 1374 C C . LYS A 1 178 ? -13.395 -0.439 36.455 1.00 97.25 178 LYS A C 1
ATOM 1376 O O . LYS A 1 178 ? -12.726 0.250 37.226 1.00 97.25 178 LYS A O 1
ATOM 1381 N N . ALA A 1 179 ? -14.712 -0.339 36.338 1.00 97.94 179 ALA A N 1
ATOM 1382 C CA . ALA A 1 179 ? -15.538 0.492 37.200 1.00 97.94 179 ALA A CA 1
ATOM 1383 C C . ALA A 1 179 ? -16.045 -0.350 38.370 1.00 97.94 179 ALA A C 1
ATOM 1385 O O . ALA A 1 179 ? -16.468 -1.480 38.163 1.00 97.94 179 ALA A O 1
ATOM 1386 N N . THR A 1 180 ? -16.001 0.178 39.590 1.00 97.69 180 THR A N 1
ATOM 1387 C CA . THR A 1 180 ? -16.373 -0.557 40.807 1.00 97.69 180 THR A CA 1
ATOM 1388 C C . THR A 1 180 ? -17.275 0.287 41.697 1.00 97.69 180 THR A C 1
ATOM 1390 O O . THR A 1 180 ? -17.030 1.481 41.887 1.00 97.69 180 THR A O 1
ATOM 1393 N N . ILE A 1 181 ? -18.304 -0.339 42.270 1.00 97.94 181 ILE A N 1
ATOM 1394 C CA . ILE A 1 181 ? -19.132 0.254 43.327 1.00 97.94 181 ILE A CA 1
ATOM 1395 C C . ILE A 1 181 ? -19.231 -0.682 44.525 1.00 97.94 181 ILE A C 1
ATOM 1397 O O . ILE A 1 181 ? -19.186 -1.902 44.384 1.00 97.94 181 ILE A O 1
ATOM 1401 N N . THR A 1 182 ? -19.435 -0.098 45.700 1.00 96.88 182 THR A N 1
ATOM 1402 C CA . THR A 1 182 ? -19.726 -0.813 46.942 1.00 96.88 182 THR A CA 1
ATOM 1403 C C . THR A 1 182 ? -21.055 -0.313 47.499 1.00 96.88 182 THR A C 1
ATOM 1405 O O . THR A 1 182 ? -21.297 0.895 47.558 1.00 96.88 182 THR A O 1
ATOM 1408 N N . ALA A 1 183 ? -21.913 -1.236 47.925 1.00 94.69 183 ALA A N 1
ATOM 1409 C CA . ALA A 1 183 ? -23.141 -0.946 48.656 1.00 94.69 183 ALA A CA 1
ATOM 1410 C C . ALA A 1 183 ? -23.291 -1.950 49.807 1.00 94.69 183 ALA A C 1
ATOM 1412 O O . ALA A 1 183 ? -23.127 -3.160 49.627 1.00 94.69 183 ALA A O 1
ATOM 1413 N N . GLY A 1 184 ? -23.552 -1.445 51.014 1.00 89.75 184 GLY A N 1
ATOM 1414 C CA . GLY A 1 184 ? -23.495 -2.267 52.221 1.00 89.75 184 GLY A CA 1
ATOM 1415 C C . GLY A 1 184 ? -22.086 -2.830 52.431 1.00 89.75 184 GLY A C 1
ATOM 1416 O O . GLY A 1 184 ? -21.119 -2.078 52.523 1.00 89.75 184 GLY A O 1
ATOM 1417 N N . ASN A 1 185 ? -21.968 -4.155 52.494 1.00 91.62 185 ASN A N 1
ATOM 1418 C CA . ASN A 1 185 ? -20.696 -4.878 52.611 1.00 91.62 185 ASN A CA 1
ATOM 1419 C C . ASN A 1 185 ? -20.329 -5.663 51.338 1.00 91.62 185 ASN A C 1
ATOM 1421 O O . ASN A 1 185 ? -19.550 -6.615 51.406 1.00 91.62 185 ASN A O 1
ATOM 1425 N N . ARG A 1 186 ? -20.923 -5.308 50.194 1.00 96.00 186 ARG A N 1
ATOM 1426 C CA . ARG A 1 186 ? -20.721 -5.979 48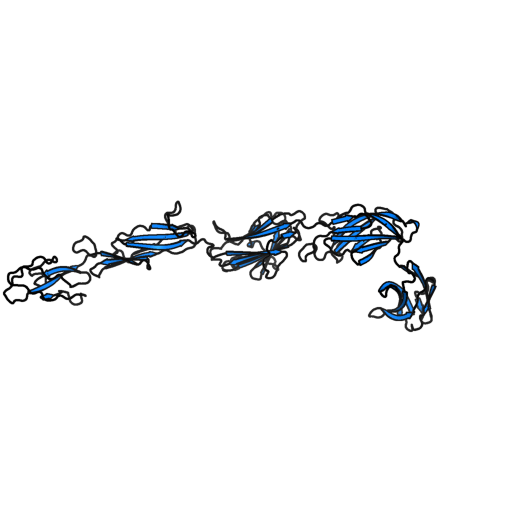.905 1.00 96.00 186 ARG A CA 1
ATOM 1427 C C . ARG A 1 186 ? -20.181 -5.014 47.866 1.00 96.00 186 ARG A C 1
ATOM 1429 O O . ARG A 1 186 ? -20.469 -3.821 47.912 1.00 96.00 186 ARG A O 1
ATOM 1436 N N . THR A 1 187 ? -19.445 -5.568 46.914 1.00 96.88 187 THR A N 1
ATOM 1437 C CA . THR A 1 187 ? -18.801 -4.847 45.819 1.00 96.88 187 THR A CA 1
ATOM 1438 C C . THR A 1 187 ? -19.097 -5.584 44.521 1.00 96.88 187 THR A C 1
ATOM 1440 O O . THR A 1 187 ? -19.098 -6.809 44.538 1.00 96.88 187 THR A O 1
ATOM 1443 N N . VAL A 1 188 ? -19.333 -4.840 43.441 1.00 97.56 188 VAL A N 1
ATOM 1444 C CA . VAL A 1 188 ? -19.427 -5.354 42.063 1.00 97.56 188 VAL A CA 1
ATOM 1445 C C . VAL A 1 188 ? -18.577 -4.480 41.146 1.00 97.56 188 VAL A C 1
ATOM 1447 O O . VAL A 1 188 ? -18.393 -3.284 41.421 1.00 97.56 188 VAL A O 1
ATOM 1450 N N . SER A 1 189 ? -18.064 -5.063 40.065 1.00 97.00 189 SER A N 1
ATOM 1451 C CA . SER A 1 189 ? -17.203 -4.367 39.113 1.00 97.00 189 SER A CA 1
ATOM 1452 C C . SER A 1 189 ? -17.525 -4.752 37.674 1.00 97.00 189 SER A C 1
ATOM 1454 O O . SER A 1 189 ? -17.501 -5.933 37.362 1.00 97.00 189 SER A O 1
ATOM 1456 N N . VAL A 1 190 ? -17.648 -3.755 36.795 1.00 97.06 190 VAL A N 1
ATOM 1457 C CA . VAL A 1 190 ? -17.813 -3.953 35.347 1.00 97.06 190 VAL A CA 1
ATOM 1458 C C . VAL A 1 190 ? -16.533 -3.569 34.604 1.00 97.06 190 VAL A C 1
ATOM 1460 O O . VAL A 1 190 ? -15.937 -2.516 34.866 1.00 97.06 190 VAL A O 1
ATOM 1463 N N . GLU A 1 191 ? -16.106 -4.410 33.662 1.00 95.81 191 GLU A N 1
ATOM 1464 C CA . GLU A 1 191 ? -14.969 -4.142 32.775 1.00 95.81 191 GLU A CA 1
ATOM 1465 C C . GLU A 1 191 ? -15.448 -3.694 31.389 1.00 95.81 191 GLU A C 1
ATOM 1467 O O . GLU A 1 191 ? -16.395 -4.240 30.826 1.00 95.81 191 GLU A O 1
ATOM 1472 N N . TYR A 1 192 ? -14.801 -2.671 30.833 1.00 96.38 192 TYR A N 1
ATOM 1473 C CA . TYR A 1 192 ? -15.116 -2.132 29.510 1.00 96.38 192 TYR A CA 1
ATOM 1474 C C . TYR A 1 192 ? -13.884 -1.507 28.859 1.00 96.38 192 TYR A C 1
ATOM 1476 O O . TYR A 1 192 ? -12.843 -1.328 29.493 1.00 96.38 192 TYR A O 1
ATOM 1484 N N . GLU A 1 193 ? -13.987 -1.189 27.573 1.00 95.44 193 GLU A N 1
ATOM 1485 C CA . GLU A 1 193 ? -12.876 -0.659 26.789 1.00 95.44 193 GLU A CA 1
ATOM 1486 C C . GLU A 1 193 ? -13.254 0.659 26.105 1.00 95.44 193 GLU A C 1
ATOM 1488 O O . GLU A 1 193 ? -14.344 0.803 25.548 1.00 95.44 193 GLU A O 1
ATOM 1493 N N . ILE A 1 194 ? -12.323 1.611 26.104 1.00 93.00 194 ILE A N 1
ATOM 1494 C CA . ILE A 1 194 ? -12.326 2.731 25.164 1.00 93.00 194 ILE A CA 1
ATOM 1495 C C . ILE A 1 194 ? -11.328 2.364 24.069 1.00 93.00 194 ILE A C 1
ATOM 1497 O O . ILE A 1 194 ? -10.113 2.419 24.265 1.00 93.00 194 ILE A O 1
ATOM 1501 N N . LYS A 1 195 ? -11.851 1.938 22.923 1.00 88.31 195 LYS A N 1
ATOM 1502 C CA . LYS A 1 195 ? -11.071 1.484 21.772 1.00 88.31 195 LYS A CA 1
ATOM 1503 C C . LYS A 1 195 ? -10.426 2.665 21.063 1.00 88.31 195 LYS A C 1
ATOM 1505 O O . LYS A 1 195 ? -11.038 3.728 20.931 1.00 88.31 195 LYS A O 1
ATOM 1510 N N . SER A 1 196 ? -9.225 2.462 20.519 1.00 84.56 196 SER A N 1
ATOM 1511 C CA . SER A 1 196 ? -8.706 3.398 19.520 1.00 84.56 196 SER A CA 1
ATOM 1512 C C . SER A 1 196 ? -9.651 3.425 18.322 1.00 84.56 196 SER A C 1
ATOM 1514 O O . SER A 1 196 ? -10.296 2.429 17.992 1.00 84.56 196 SER A O 1
ATOM 1516 N N . GLN A 1 197 ? -9.736 4.555 17.632 1.00 81.44 197 GLN A N 1
ATOM 1517 C CA . GLN A 1 197 ? -10.620 4.648 16.473 1.00 81.44 197 GLN A CA 1
ATOM 1518 C C . GLN A 1 197 ? -10.215 3.748 15.306 1.00 81.44 197 GLN A C 1
ATOM 1520 O O . GLN A 1 197 ? -11.066 3.372 14.509 1.00 81.44 197 GLN A O 1
ATOM 1525 N N . SER A 1 198 ? -8.944 3.357 15.230 1.00 81.75 198 SER A N 1
ATOM 1526 C CA . SER A 1 198 ? -8.429 2.386 14.266 1.00 81.75 198 SER A CA 1
ATOM 1527 C C . SER A 1 198 ? -8.519 0.936 14.747 1.00 81.75 198 SER A C 1
ATOM 1529 O O . SER A 1 198 ? -8.066 0.038 14.041 1.00 81.75 198 SER A O 1
ATOM 1531 N N . ALA A 1 199 ? -9.073 0.675 15.938 1.00 84.00 199 ALA A N 1
ATOM 1532 C CA . ALA A 1 199 ? -9.091 -0.662 16.515 1.00 84.00 199 ALA A CA 1
ATOM 1533 C C . ALA A 1 199 ? -9.809 -1.660 15.594 1.00 84.00 199 ALA A C 1
ATOM 1535 O O . ALA A 1 199 ? -10.988 -1.503 15.267 1.00 84.00 199 ALA A O 1
ATOM 1536 N N . GLY A 1 200 ? -9.078 -2.709 15.208 1.00 84.19 200 GLY A N 1
ATOM 1537 C CA . GLY A 1 200 ? -9.542 -3.752 14.294 1.00 84.19 200 GLY A CA 1
ATOM 1538 C C . GLY A 1 200 ? -9.353 -3.438 12.807 1.00 84.19 200 GLY A C 1
ATOM 1539 O O . GLY A 1 200 ? -9.487 -4.360 12.005 1.00 84.19 200 GLY A O 1
ATOM 1540 N N . SER A 1 201 ? -9.008 -2.198 12.448 1.00 90.75 201 SER A N 1
ATOM 1541 C CA . SER A 1 201 ? -8.710 -1.777 11.078 1.00 90.75 201 SER A CA 1
ATOM 1542 C C . SER A 1 201 ? -7.222 -1.932 10.755 1.00 90.75 201 SER A C 1
ATOM 1544 O O . SER A 1 201 ? -6.362 -1.785 11.625 1.00 90.75 201 SER A O 1
ATOM 1546 N N . SER A 1 202 ? -6.900 -2.195 9.492 1.00 94.19 202 SER A N 1
ATOM 1547 C CA . SER A 1 202 ? -5.515 -2.285 9.018 1.00 94.19 202 SER A CA 1
ATOM 1548 C C . SER A 1 202 ? -5.373 -1.758 7.594 1.00 94.19 202 SER A C 1
ATOM 1550 O O . SER A 1 202 ? -6.360 -1.621 6.874 1.00 94.19 202 SER A O 1
ATOM 1552 N N . ILE A 1 203 ? -4.140 -1.463 7.184 1.00 96.75 203 ILE A N 1
ATOM 1553 C CA . ILE A 1 203 ? -3.786 -1.212 5.785 1.00 96.75 203 ILE A CA 1
ATOM 1554 C C . ILE A 1 203 ? -2.674 -2.187 5.433 1.00 96.75 203 ILE A C 1
ATOM 1556 O O . ILE A 1 203 ? -1.618 -2.140 6.053 1.00 96.75 203 ILE A O 1
ATOM 1560 N N . ASP A 1 204 ? -2.885 -3.020 4.422 1.00 97.25 204 ASP A N 1
ATOM 1561 C CA . ASP A 1 204 ? -1.819 -3.810 3.809 1.00 97.25 204 ASP A CA 1
ATOM 1562 C C . ASP A 1 204 ? -1.247 -3.045 2.620 1.00 97.25 204 ASP A C 1
ATOM 1564 O O . ASP A 1 204 ? -2.000 -2.448 1.847 1.00 97.25 204 ASP A O 1
ATOM 1568 N N . ALA A 1 205 ? 0.073 -3.071 2.449 1.00 97.69 205 ALA A N 1
ATOM 1569 C CA . ALA A 1 205 ? 0.748 -2.358 1.375 1.00 97.69 205 ALA A CA 1
ATOM 1570 C C . ALA A 1 205 ? 1.684 -3.295 0.603 1.00 97.69 205 ALA A C 1
ATOM 1572 O O . ALA A 1 205 ? 2.497 -4.003 1.193 1.00 97.69 205 ALA A O 1
ATOM 1573 N N . ILE A 1 206 ? 1.568 -3.294 -0.724 1.00 97.88 206 ILE A N 1
ATOM 1574 C CA . ILE A 1 206 ? 2.446 -4.045 -1.629 1.00 97.88 206 ILE A CA 1
ATOM 1575 C C . ILE A 1 206 ? 2.917 -3.146 -2.766 1.00 97.88 206 ILE A C 1
ATOM 1577 O O . ILE A 1 206 ? 2.193 -2.249 -3.199 1.00 97.88 206 ILE A O 1
ATOM 1581 N N . ALA A 1 207 ? 4.112 -3.406 -3.285 1.00 98.12 207 ALA A N 1
ATOM 1582 C CA . ALA A 1 207 ? 4.680 -2.666 -4.402 1.00 98.12 207 ALA A CA 1
ATOM 1583 C C . ALA A 1 207 ? 5.294 -3.607 -5.441 1.00 98.12 207 ALA A C 1
ATOM 1585 O O . ALA A 1 207 ? 5.645 -4.741 -5.123 1.00 98.12 207 ALA A O 1
ATOM 1586 N N . ALA A 1 208 ? 5.409 -3.136 -6.680 1.00 97.00 208 ALA A N 1
ATOM 1587 C CA . ALA A 1 208 ? 6.099 -3.833 -7.761 1.00 97.00 208 ALA A CA 1
ATOM 1588 C C . ALA A 1 208 ? 6.685 -2.839 -8.771 1.00 97.00 208 ALA A C 1
ATOM 1590 O O . ALA A 1 208 ? 6.174 -1.722 -8.937 1.00 97.00 208 ALA A O 1
ATOM 1591 N N . LYS A 1 209 ? 7.727 -3.262 -9.496 1.00 93.50 209 LYS A N 1
ATOM 1592 C CA . LYS A 1 209 ? 8.288 -2.481 -10.604 1.00 93.50 209 LYS A CA 1
ATOM 1593 C C . LYS A 1 209 ? 7.319 -2.403 -11.798 1.00 93.50 209 LYS A C 1
ATOM 1595 O O . LYS A 1 209 ? 6.634 -3.368 -12.153 1.00 93.50 209 LYS A O 1
ATOM 1600 N N . GLY A 1 210 ? 7.303 -1.247 -12.463 1.00 91.94 210 GLY A N 1
ATOM 1601 C CA . GLY A 1 210 ? 6.522 -0.986 -13.671 1.00 91.94 210 GLY A CA 1
ATOM 1602 C C . GLY A 1 210 ? 5.057 -0.636 -13.411 1.00 91.94 210 GLY A C 1
ATOM 1603 O O . GLY A 1 210 ? 4.615 -0.466 -12.275 1.00 91.94 210 GLY A O 1
ATOM 1604 N N . GLN A 1 211 ? 4.289 -0.531 -14.496 1.00 93.69 211 GLN A N 1
ATOM 1605 C CA . GLN A 1 211 ? 2.855 -0.234 -14.462 1.00 93.69 211 GLN A CA 1
ATOM 1606 C C . GLN A 1 211 ? 2.039 -1.533 -14.354 1.00 93.69 211 GLN A C 1
ATOM 1608 O O . GLN A 1 211 ? 2.074 -2.369 -15.260 1.00 93.69 211 GLN A O 1
ATOM 1613 N N . LYS A 1 212 ? 1.285 -1.719 -13.263 1.00 94.62 212 LYS A N 1
ATOM 1614 C CA . LYS A 1 212 ? 0.406 -2.883 -13.054 1.00 94.62 212 LYS A CA 1
ATOM 1615 C C . LYS A 1 212 ? -1.058 -2.437 -13.009 1.00 94.62 212 LYS A C 1
ATOM 1617 O O . LYS A 1 212 ? -1.536 -1.931 -12.003 1.00 94.62 212 LYS A O 1
ATOM 1622 N N . PHE A 1 213 ? -1.794 -2.654 -14.098 1.00 90.69 213 PHE A N 1
ATOM 1623 C CA . PHE A 1 213 ? -3.237 -2.353 -14.170 1.00 90.69 213 PHE A CA 1
ATOM 1624 C C . PHE A 1 213 ? -4.125 -3.505 -13.671 1.00 90.69 213 PHE A C 1
ATOM 1626 O O . PHE A 1 213 ? -5.303 -3.302 -13.373 1.00 90.69 213 PHE A O 1
ATOM 1633 N N . SER A 1 214 ? -3.546 -4.697 -13.529 1.00 92.38 214 SER A N 1
ATOM 1634 C CA . SER A 1 214 ? -4.190 -5.913 -13.022 1.00 92.38 214 SER A CA 1
ATOM 1635 C C . SER A 1 214 ? -3.630 -6.301 -11.652 1.00 92.38 214 SER A C 1
ATOM 1637 O O . SER A 1 214 ? -2.645 -5.725 -11.192 1.00 92.38 214 SER A O 1
ATOM 1639 N N . ALA A 1 215 ? -4.270 -7.269 -10.988 1.00 92.38 215 ALA A N 1
ATOM 1640 C CA . ALA A 1 215 ? -3.763 -7.826 -9.735 1.00 92.38 215 ALA A CA 1
ATOM 1641 C C . ALA A 1 215 ? -2.309 -8.306 -9.880 1.00 92.38 215 ALA A C 1
ATOM 1643 O O . ALA A 1 215 ? -1.922 -8.841 -10.920 1.00 92.38 215 ALA A O 1
ATOM 1644 N N . PHE A 1 216 ? -1.516 -8.096 -8.832 1.00 95.75 216 PHE A N 1
ATOM 1645 C CA . PHE A 1 216 ? -0.103 -8.449 -8.786 1.00 95.75 216 PHE A CA 1
ATOM 1646 C C . PHE A 1 216 ? 0.287 -8.873 -7.368 1.00 95.75 216 PHE A C 1
ATOM 1648 O O . PHE A 1 216 ? -0.389 -8.529 -6.398 1.00 95.75 216 PHE A O 1
ATOM 1655 N N . THR A 1 217 ? 1.375 -9.627 -7.261 1.00 95.44 217 THR A N 1
ATOM 1656 C CA . THR A 1 217 ? 2.016 -9.978 -5.991 1.00 95.44 217 THR A CA 1
ATOM 1657 C C . THR A 1 217 ? 3.102 -8.960 -5.670 1.00 95.44 217 THR A C 1
ATOM 1659 O O . THR A 1 217 ? 3.817 -8.537 -6.577 1.00 95.44 217 THR A O 1
ATOM 1662 N N . GLY A 1 218 ? 3.235 -8.582 -4.398 1.00 93.62 218 GLY A N 1
ATOM 1663 C CA . GLY A 1 218 ? 4.300 -7.682 -3.961 1.00 93.62 218 GLY A CA 1
ATOM 1664 C C . GLY A 1 218 ? 5.693 -8.259 -4.218 1.00 93.62 218 GLY A C 1
ATOM 1665 O O . GLY A 1 218 ? 5.908 -9.464 -4.081 1.00 93.62 218 GLY A O 1
ATOM 1666 N N . GLU A 1 219 ? 6.622 -7.389 -4.592 1.00 94.38 219 GLU A N 1
ATOM 1667 C CA . GLU A 1 219 ? 8.045 -7.686 -4.734 1.00 94.38 219 GLU A CA 1
ATOM 1668 C C . GLU A 1 219 ? 8.785 -7.234 -3.466 1.00 94.38 219 GLU A C 1
ATOM 1670 O O . GLU A 1 219 ? 8.476 -6.186 -2.894 1.00 94.38 219 GLU A O 1
ATOM 1675 N N . ASN A 1 220 ? 9.770 -8.021 -3.026 1.00 82.50 220 ASN A N 1
ATOM 1676 C CA . ASN A 1 220 ? 10.677 -7.606 -1.958 1.00 82.50 220 ASN A CA 1
ATOM 1677 C C . ASN A 1 220 ? 11.693 -6.621 -2.557 1.00 82.50 220 ASN A C 1
ATOM 1679 O O . ASN A 1 220 ? 12.305 -6.941 -3.573 1.00 82.50 220 ASN A O 1
ATOM 1683 N N . ASP A 1 221 ? 11.850 -5.446 -1.944 1.00 86.06 221 ASP A N 1
ATOM 1684 C CA . ASP A 1 221 ? 12.790 -4.391 -2.355 1.00 86.06 221 ASP A CA 1
ATOM 1685 C C . ASP A 1 221 ? 12.591 -3.872 -3.794 1.00 86.06 221 ASP A C 1
ATOM 1687 O O . ASP A 1 221 ? 13.363 -4.140 -4.717 1.00 86.06 221 ASP A O 1
ATOM 1691 N N . VAL A 1 222 ? 11.555 -3.056 -3.996 1.00 94.19 222 VAL A N 1
ATOM 1692 C CA . VAL A 1 222 ? 11.286 -2.431 -5.299 1.00 94.19 222 VAL A CA 1
ATOM 1693 C C . VAL A 1 222 ? 12.274 -1.295 -5.556 1.00 94.19 222 VAL A C 1
ATOM 1695 O O . VAL A 1 222 ? 12.244 -0.282 -4.863 1.00 94.19 222 VAL A O 1
ATOM 1698 N N . SER A 1 223 ? 13.109 -1.426 -6.590 1.00 92.12 223 SER A N 1
ATOM 1699 C CA . SER A 1 223 ? 14.000 -0.359 -7.071 1.00 92.12 223 SER A CA 1
ATOM 1700 C C . SER A 1 223 ? 13.777 -0.060 -8.553 1.00 92.12 223 SER A C 1
ATOM 1702 O O . SER A 1 223 ? 13.733 -0.968 -9.389 1.00 92.12 223 SER A O 1
ATOM 1704 N N . ILE A 1 224 ? 13.651 1.221 -8.893 1.00 89.94 224 ILE A N 1
ATOM 1705 C CA . ILE A 1 224 ? 13.411 1.695 -10.259 1.00 89.94 224 ILE A CA 1
ATOM 1706 C C . ILE A 1 224 ? 14.358 2.832 -10.639 1.00 89.94 224 ILE A C 1
ATOM 1708 O O . ILE A 1 224 ? 14.851 3.562 -9.778 1.00 89.94 224 ILE A O 1
ATOM 1712 N N . SER A 1 225 ? 14.589 2.998 -11.939 1.00 85.69 225 SER A N 1
ATOM 1713 C CA . SER A 1 225 ? 15.286 4.171 -12.461 1.00 85.69 225 SER A CA 1
ATOM 1714 C C . SER A 1 225 ? 14.408 5.423 -12.354 1.00 85.69 225 SER A C 1
ATOM 1716 O O . SER A 1 225 ? 13.180 5.350 -12.363 1.00 85.69 225 SER A O 1
ATOM 1718 N N . ASN A 1 226 ? 15.030 6.595 -12.268 1.00 84.25 226 ASN A N 1
ATOM 1719 C CA . ASN A 1 226 ? 14.342 7.887 -12.167 1.00 84.25 226 ASN A CA 1
ATOM 1720 C C . ASN A 1 226 ? 13.552 8.313 -13.429 1.00 84.25 226 ASN A C 1
ATOM 1722 O O . ASN A 1 226 ? 12.972 9.396 -13.438 1.00 84.25 226 ASN A O 1
ATOM 1726 N N . ASP A 1 227 ? 13.504 7.470 -14.464 1.00 81.50 227 ASP A N 1
ATOM 1727 C CA . ASP A 1 227 ? 12.693 7.601 -15.681 1.00 81.50 227 ASP A CA 1
ATOM 1728 C C . ASP A 1 227 ? 11.766 6.389 -15.948 1.00 81.50 227 ASP A C 1
ATOM 1730 O O . ASP A 1 227 ? 11.145 6.302 -17.015 1.00 81.50 227 ASP A O 1
ATOM 1734 N N . ASP A 1 228 ? 11.666 5.472 -14.980 1.00 87.44 228 ASP A N 1
ATOM 1735 C CA . ASP A 1 228 ? 10.791 4.297 -14.992 1.00 87.44 228 ASP A CA 1
ATOM 1736 C C . ASP A 1 228 ? 9.442 4.595 -14.292 1.00 87.44 228 ASP A C 1
ATOM 1738 O O . ASP A 1 228 ? 9.141 5.708 -13.856 1.00 87.44 228 ASP A O 1
ATOM 1742 N N . ALA A 1 229 ? 8.604 3.566 -14.175 1.00 92.12 229 ALA A N 1
ATOM 1743 C CA . ALA A 1 229 ? 7.372 3.591 -13.400 1.00 92.12 229 ALA A CA 1
ATOM 1744 C C . ALA A 1 229 ? 7.387 2.503 -12.317 1.00 92.12 229 ALA A C 1
ATOM 1746 O O . ALA A 1 229 ? 8.073 1.485 -12.450 1.00 92.12 229 ALA A O 1
ATOM 1747 N N . PHE A 1 230 ? 6.582 2.688 -11.276 1.00 95.25 230 PHE A N 1
ATOM 1748 C CA . PHE A 1 230 ? 6.302 1.675 -10.258 1.00 95.25 230 PHE A CA 1
ATOM 1749 C C . PHE A 1 230 ? 4.815 1.655 -9.912 1.00 95.25 230 PHE A C 1
ATOM 1751 O O . PHE A 1 230 ? 4.072 2.587 -10.225 1.00 95.25 230 PHE A O 1
ATOM 1758 N N . THR A 1 231 ? 4.375 0.581 -9.261 1.00 97.81 231 THR A N 1
ATOM 1759 C CA . THR A 1 231 ? 3.000 0.455 -8.778 1.00 97.81 231 THR A CA 1
ATOM 1760 C C . THR A 1 231 ? 2.986 0.108 -7.299 1.00 97.81 231 THR A C 1
ATOM 1762 O O . THR A 1 231 ? 3.713 -0.782 -6.867 1.00 97.81 231 THR A O 1
ATOM 1765 N N . VAL A 1 232 ? 2.126 0.780 -6.537 1.00 98.25 232 VAL A N 1
ATOM 1766 C CA . VAL A 1 232 ? 1.841 0.479 -5.129 1.00 98.25 232 VAL A CA 1
ATOM 1767 C C . VAL A 1 232 ? 0.357 0.198 -4.977 1.00 98.25 232 VAL A C 1
ATOM 1769 O O . VAL A 1 232 ? -0.468 0.870 -5.591 1.00 98.25 232 VAL A O 1
ATOM 1772 N N . GLN A 1 233 ? -0.003 -0.785 -4.163 1.00 98.44 233 GLN A N 1
ATOM 1773 C CA . GLN A 1 233 ? -1.382 -1.047 -3.781 1.00 98.44 233 GLN A CA 1
ATOM 1774 C C . GLN A 1 233 ? -1.512 -1.017 -2.264 1.00 98.44 233 GLN A C 1
ATOM 1776 O O . GLN A 1 233 ? -0.761 -1.693 -1.566 1.00 98.44 233 GLN A O 1
ATOM 1781 N N . PHE A 1 234 ? -2.506 -0.277 -1.787 1.00 98.31 234 PHE A N 1
ATOM 1782 C CA . PHE A 1 234 ? -2.922 -0.237 -0.394 1.00 98.31 234 PHE A CA 1
ATOM 1783 C C . PHE A 1 234 ? -4.304 -0.872 -0.265 1.00 98.31 234 PHE A C 1
ATOM 1785 O O . PHE A 1 234 ? -5.225 -0.514 -1.005 1.00 98.31 234 PHE A O 1
ATOM 1792 N N . SER A 1 235 ? -4.443 -1.809 0.665 1.00 97.25 235 SER A N 1
ATOM 1793 C CA . SER A 1 235 ? -5.692 -2.512 0.957 1.00 97.25 235 SER A CA 1
ATOM 1794 C C . SER A 1 235 ? -6.082 -2.213 2.397 1.00 97.25 235 SER A C 1
ATOM 1796 O O . SER A 1 235 ? -5.551 -2.815 3.326 1.00 97.25 235 SER A O 1
ATOM 1798 N N . ALA A 1 236 ? -6.970 -1.239 2.576 1.00 95.69 236 ALA A N 1
ATOM 1799 C CA . ALA A 1 236 ? -7.535 -0.897 3.870 1.00 95.69 236 ALA A CA 1
ATOM 1800 C C . ALA A 1 236 ? -8.670 -1.875 4.203 1.00 95.69 236 ALA A C 1
ATOM 1802 O O . ALA A 1 236 ? -9.566 -2.082 3.382 1.00 95.69 236 ALA A O 1
ATOM 1803 N N . MET A 1 237 ? -8.619 -2.490 5.382 1.00 94.88 237 MET A N 1
ATOM 1804 C CA . MET A 1 237 ? -9.538 -3.547 5.803 1.00 94.88 237 MET A CA 1
ATOM 1805 C C . MET A 1 237 ? -10.214 -3.200 7.122 1.00 94.88 237 MET A C 1
ATOM 1807 O O . MET A 1 237 ? -9.590 -2.606 8.005 1.00 94.88 237 MET A O 1
ATOM 1811 N N . LYS A 1 238 ? -11.472 -3.635 7.269 1.00 91.75 238 LYS A N 1
ATOM 1812 C CA . LYS A 1 238 ? -12.299 -3.436 8.472 1.00 91.75 238 LYS A CA 1
ATOM 1813 C C . LYS A 1 238 ? -12.349 -1.970 8.922 1.00 91.75 238 LYS A C 1
ATOM 1815 O O . LYS A 1 238 ? -12.261 -1.672 10.115 1.00 91.75 238 LYS A O 1
ATOM 1820 N N . LEU A 1 239 ? -12.436 -1.045 7.969 1.00 89.06 239 LEU A N 1
ATOM 1821 C CA . LEU A 1 239 ? -12.674 0.368 8.241 1.00 89.06 239 LEU A CA 1
ATOM 1822 C C . LEU A 1 239 ? -14.037 0.528 8.923 1.00 89.06 239 LEU A C 1
ATOM 1824 O O . LEU A 1 239 ? -15.022 -0.084 8.515 1.00 89.06 239 LEU A O 1
ATOM 1828 N N . ASN A 1 240 ? -14.084 1.347 9.970 1.00 82.88 240 ASN A N 1
ATOM 1829 C CA . ASN A 1 240 ? -15.317 1.692 10.675 1.00 82.88 240 ASN A CA 1
ATOM 1830 C C . ASN A 1 240 ? -15.776 3.119 10.314 1.00 82.88 240 ASN A C 1
ATOM 1832 O O . ASN A 1 240 ? -15.096 3.853 9.598 1.00 82.88 240 ASN A O 1
ATOM 1836 N N . THR A 1 241 ? -16.930 3.534 10.836 1.00 81.06 241 THR A N 1
ATOM 1837 C CA . THR A 1 241 ? -17.559 4.827 10.517 1.00 81.06 241 THR A CA 1
ATOM 1838 C C . THR A 1 241 ? -16.802 6.057 11.029 1.00 81.06 241 THR A C 1
ATOM 1840 O O . THR A 1 241 ? -17.213 7.176 10.730 1.00 81.06 241 THR A O 1
ATOM 1843 N N . ASN A 1 242 ? -15.717 5.890 11.792 1.00 78.56 242 ASN A N 1
ATOM 1844 C CA . ASN A 1 242 ? -14.932 7.014 12.308 1.00 78.56 242 ASN A CA 1
ATOM 1845 C C . ASN A 1 242 ? -14.021 7.640 11.230 1.00 78.56 242 ASN A C 1
ATOM 1847 O O . ASN A 1 242 ? -13.640 8.806 11.340 1.00 78.56 242 ASN A O 1
ATOM 1851 N N . PHE A 1 243 ? -13.716 6.913 10.148 1.00 79.94 243 PHE A N 1
ATOM 1852 C CA . PHE A 1 243 ? -12.866 7.373 9.042 1.00 79.94 243 PHE A CA 1
ATOM 1853 C C . PHE A 1 243 ? -13.614 8.277 8.049 1.00 79.94 243 PHE A C 1
ATOM 1855 O O . PHE A 1 243 ? -13.885 7.912 6.903 1.00 79.94 243 PHE A O 1
ATOM 1862 N N . THR A 1 244 ? -13.958 9.478 8.509 1.00 77.25 244 THR A N 1
ATOM 1863 C CA . THR A 1 244 ? -14.755 10.458 7.748 1.00 77.25 244 THR A CA 1
ATOM 1864 C C . THR A 1 244 ? -13.928 11.367 6.839 1.00 77.25 244 THR A C 1
ATOM 1866 O O . THR A 1 244 ? -14.470 11.961 5.908 1.00 77.25 244 THR A O 1
ATOM 1869 N N . THR A 1 245 ? -12.623 11.482 7.085 1.00 86.88 245 THR A N 1
ATOM 1870 C CA . THR A 1 245 ? -11.716 12.316 6.292 1.00 86.88 245 THR A CA 1
ATOM 1871 C C . THR A 1 245 ? -11.274 11.586 5.025 1.00 86.88 245 THR A C 1
ATOM 1873 O O . THR A 1 245 ? -11.120 10.365 5.005 1.00 86.88 245 THR A O 1
ATOM 1876 N N . VAL A 1 246 ? -11.066 12.344 3.945 1.00 91.38 246 VAL A N 1
ATOM 1877 C CA . VAL A 1 246 ? -10.538 11.786 2.694 1.00 91.38 246 VAL A CA 1
ATOM 1878 C C . VAL A 1 246 ? -9.106 11.294 2.935 1.00 91.38 246 VAL A C 1
ATOM 1880 O O . VAL A 1 246 ? -8.305 12.065 3.468 1.00 91.38 246 VAL A O 1
ATOM 1883 N N . PRO A 1 247 ? -8.747 10.066 2.517 1.00 95.00 247 PRO A N 1
ATOM 1884 C CA . PRO A 1 247 ? -7.387 9.568 2.670 1.00 95.00 247 PRO A CA 1
ATOM 1885 C C . PRO A 1 247 ? -6.365 10.405 1.895 1.00 95.00 247 PRO A C 1
ATOM 1887 O O . PRO A 1 247 ? -6.682 11.063 0.895 1.00 95.00 247 PRO A O 1
ATOM 1890 N N . THR A 1 248 ? -5.112 10.316 2.326 1.00 96.00 248 THR A N 1
ATOM 1891 C CA . THR A 1 248 ? -3.989 11.054 1.743 1.00 96.00 248 THR A CA 1
ATOM 1892 C C . THR A 1 248 ? -2.881 10.089 1.351 1.00 96.00 248 THR A C 1
ATOM 1894 O O . THR A 1 248 ? -2.408 9.305 2.172 1.00 96.00 248 THR A O 1
ATOM 1897 N N . LEU A 1 249 ? -2.444 10.163 0.094 1.00 97.38 249 LEU A N 1
ATOM 1898 C CA . LEU A 1 249 ? -1.213 9.526 -0.365 1.00 97.38 249 LEU A CA 1
ATOM 1899 C C . LEU A 1 249 ? -0.028 10.362 0.131 1.00 97.38 249 LEU A C 1
ATOM 1901 O O . LEU A 1 249 ? 0.038 11.559 -0.153 1.00 97.38 249 LEU A O 1
ATOM 1905 N N . THR A 1 250 ? 0.900 9.747 0.853 1.00 95.69 250 THR A N 1
ATOM 1906 C CA . THR A 1 250 ? 2.082 10.411 1.404 1.00 95.69 250 THR A CA 1
ATOM 1907 C C . THR A 1 250 ? 3.362 9.893 0.780 1.00 95.69 250 THR A C 1
ATOM 1909 O O . THR A 1 250 ? 3.459 8.734 0.382 1.00 95.69 250 THR A O 1
ATOM 1912 N N . VAL A 1 251 ? 4.359 10.767 0.679 1.00 93.94 251 VAL A N 1
ATOM 1913 C CA . VAL A 1 251 ? 5.689 10.433 0.178 1.00 93.94 251 VAL A CA 1
ATOM 1914 C C . VAL A 1 251 ? 6.782 11.113 0.997 1.00 93.94 251 VAL A C 1
ATOM 1916 O O . VAL A 1 251 ? 6.654 12.282 1.342 1.00 93.94 251 VAL A O 1
ATOM 1919 N N . SER A 1 252 ? 7.890 10.422 1.281 1.00 93.94 252 SER A N 1
ATOM 1920 C CA . SER A 1 252 ? 9.017 11.002 2.042 1.00 93.94 252 SER A CA 1
ATOM 1921 C C . SER A 1 252 ? 9.721 12.163 1.335 1.00 93.94 252 SER A C 1
ATOM 1923 O O . SER A 1 252 ? 10.409 12.953 1.977 1.00 93.94 252 SER A O 1
ATOM 1925 N N . SER A 1 253 ? 9.572 12.269 0.014 1.00 90.50 253 SER A N 1
ATOM 1926 C CA . SER A 1 253 ? 10.050 13.392 -0.789 1.00 90.50 253 SER A CA 1
ATOM 1927 C C . SER A 1 253 ? 9.040 13.685 -1.891 1.00 90.50 253 SER A C 1
ATOM 1929 O O . SER A 1 253 ? 8.407 12.766 -2.410 1.00 90.50 253 SER A O 1
ATOM 1931 N N . ALA A 1 254 ? 8.860 14.962 -2.229 1.00 89.25 254 ALA A N 1
ATOM 1932 C CA . ALA A 1 254 ? 7.899 15.358 -3.249 1.00 89.25 254 ALA A CA 1
ATOM 1933 C C . ALA A 1 254 ? 8.210 14.678 -4.589 1.00 89.25 254 ALA A C 1
ATOM 1935 O O . ALA A 1 254 ? 9.370 14.575 -5.005 1.00 89.25 254 ALA A O 1
ATOM 1936 N N . PHE A 1 255 ? 7.160 14.237 -5.280 1.00 89.88 255 PHE A N 1
ATOM 1937 C CA . PHE A 1 255 ? 7.310 13.738 -6.638 1.00 89.88 255 PHE A CA 1
ATOM 1938 C C . PHE A 1 255 ? 7.837 14.845 -7.560 1.00 89.88 255 PHE A C 1
ATOM 1940 O O . PHE A 1 255 ? 7.436 16.003 -7.429 1.00 89.88 255 PHE A O 1
ATOM 1947 N N . PRO A 1 256 ? 8.699 14.511 -8.528 1.00 87.81 256 PRO A N 1
ATOM 1948 C CA . PRO A 1 256 ? 9.234 15.497 -9.447 1.00 87.81 256 PRO A CA 1
ATOM 1949 C C . PRO A 1 256 ? 8.168 15.987 -10.433 1.00 87.81 256 PRO A C 1
ATOM 1951 O O . PRO A 1 256 ? 7.214 15.280 -10.781 1.00 87.81 256 PRO A O 1
ATOM 1954 N N . VAL A 1 257 ? 8.364 17.205 -10.934 1.00 87.06 257 VAL A N 1
ATOM 1955 C CA . VAL A 1 257 ? 7.524 17.804 -11.978 1.00 87.06 257 VAL A CA 1
ATOM 1956 C C . VAL A 1 257 ? 7.474 16.891 -13.202 1.00 87.06 257 VAL A C 1
ATOM 1958 O O . VAL A 1 257 ? 8.497 16.371 -13.645 1.00 87.06 257 VAL A O 1
ATOM 1961 N N . GLY A 1 258 ? 6.277 16.710 -13.762 1.00 87.00 258 GLY A N 1
ATOM 1962 C CA . GLY A 1 258 ? 6.049 15.816 -14.899 1.00 87.00 258 GLY A CA 1
ATOM 1963 C C . GLY A 1 258 ? 5.590 14.412 -14.502 1.00 87.00 258 GLY A C 1
ATOM 1964 O O . GLY A 1 258 ? 5.060 13.708 -15.363 1.00 87.00 258 GLY A O 1
ATOM 1965 N N . THR A 1 259 ? 5.686 14.044 -13.217 1.00 91.88 259 THR A N 1
ATOM 1966 C CA . THR A 1 259 ? 5.137 12.780 -12.702 1.00 91.88 259 THR A CA 1
ATOM 1967 C C . THR A 1 259 ? 3.645 12.688 -12.994 1.00 91.88 259 THR A C 1
ATOM 1969 O O . THR A 1 259 ? 2.884 13.626 -12.732 1.00 91.88 259 THR A O 1
ATOM 1972 N N . THR A 1 260 ? 3.221 11.537 -13.509 1.00 93.06 260 THR A N 1
ATOM 1973 C CA . THR A 1 260 ? 1.806 11.192 -13.659 1.00 93.06 260 THR A CA 1
ATOM 1974 C C . THR A 1 260 ? 1.472 10.054 -12.708 1.00 93.06 260 THR A C 1
ATOM 1976 O O . THR A 1 260 ? 2.170 9.047 -12.673 1.00 93.06 260 THR A O 1
ATOM 1979 N N . ILE A 1 261 ? 0.408 10.218 -11.928 1.00 96.69 261 ILE A N 1
ATOM 1980 C CA . ILE A 1 261 ? -0.082 9.210 -10.989 1.00 96.69 261 ILE A CA 1
ATOM 1981 C C . ILE A 1 261 ? -1.463 8.777 -11.458 1.00 96.69 261 ILE A C 1
ATOM 1983 O O . ILE A 1 261 ? -2.347 9.619 -11.619 1.00 96.69 261 ILE A O 1
ATOM 1987 N N . ILE A 1 262 ? -1.654 7.478 -11.655 1.00 97.31 262 ILE A N 1
ATOM 1988 C CA . ILE A 1 262 ? -2.955 6.872 -11.936 1.00 97.31 262 ILE A CA 1
ATOM 1989 C C . ILE A 1 262 ? -3.382 6.101 -10.693 1.00 97.31 262 ILE A C 1
ATOM 1991 O O . ILE A 1 262 ? -2.683 5.195 -10.254 1.00 97.31 262 ILE A O 1
ATOM 1995 N N . MET A 1 263 ? -4.533 6.452 -10.134 1.00 98.00 263 MET A N 1
ATOM 1996 C CA . MET A 1 263 ? -5.169 5.740 -9.036 1.00 98.00 263 MET A CA 1
ATOM 1997 C C . MET A 1 263 ? -6.303 4.872 -9.582 1.00 98.00 263 MET A C 1
ATOM 1999 O O . MET A 1 263 ? -7.209 5.374 -10.243 1.00 98.00 263 MET A O 1
ATOM 2003 N N . GLN A 1 264 ? -6.295 3.584 -9.265 1.00 97.00 264 GLN A N 1
ATOM 2004 C CA . GLN A 1 264 ? -7.413 2.679 -9.490 1.00 97.00 264 GLN A CA 1
ATOM 2005 C C . GLN A 1 264 ? -8.086 2.358 -8.157 1.00 97.00 264 GLN A C 1
ATOM 2007 O O . GLN A 1 264 ? -7.421 1.945 -7.206 1.00 97.00 264 GLN A O 1
ATOM 2012 N N . THR A 1 265 ? -9.405 2.507 -8.103 1.00 95.31 265 THR A N 1
ATOM 2013 C CA . THR A 1 265 ? -10.223 2.103 -6.954 1.00 95.31 265 THR A CA 1
ATOM 2014 C C . THR A 1 265 ? -11.659 1.843 -7.402 1.00 95.31 265 THR A C 1
ATOM 2016 O O . THR A 1 265 ? -12.135 2.476 -8.343 1.00 95.31 265 THR A O 1
ATOM 2019 N N . ASN A 1 266 ? -12.327 0.866 -6.782 1.00 89.94 266 ASN A N 1
ATOM 2020 C CA . ASN A 1 266 ? -13.715 0.480 -7.075 1.00 89.94 266 ASN A CA 1
ATOM 2021 C C . ASN A 1 266 ? -14.038 0.336 -8.586 1.00 89.94 266 ASN A C 1
ATOM 2023 O O . ASN A 1 266 ? -15.042 0.841 -9.084 1.00 89.94 266 ASN A O 1
ATOM 2027 N N . GLY A 1 267 ? -13.133 -0.291 -9.350 1.00 89.69 267 GLY A N 1
ATOM 2028 C CA . GLY A 1 267 ? -13.292 -0.506 -10.797 1.00 89.69 267 GLY A CA 1
ATOM 2029 C C . GLY A 1 267 ? -13.127 0.739 -11.682 1.00 89.69 267 GLY A C 1
ATOM 2030 O O . GLY A 1 267 ? -13.241 0.629 -12.901 1.00 89.69 267 GLY A O 1
ATOM 2031 N N . LYS A 1 268 ? -12.829 1.905 -11.101 1.00 93.50 268 LYS A N 1
ATOM 2032 C CA . LYS A 1 268 ? -12.615 3.173 -11.806 1.00 93.50 268 LYS A CA 1
ATOM 2033 C C . LYS A 1 268 ? -11.147 3.583 -11.806 1.00 93.50 268 LYS A C 1
ATOM 2035 O O . LYS A 1 268 ? -10.356 3.119 -10.982 1.00 93.50 268 LYS A O 1
ATOM 2040 N N . TYR A 1 269 ? -10.806 4.484 -12.724 1.00 96.19 269 TYR A N 1
ATOM 2041 C CA . TYR A 1 269 ? -9.469 5.047 -12.870 1.00 96.19 269 TYR A CA 1
ATOM 2042 C C . TYR A 1 269 ? -9.510 6.560 -12.738 1.00 96.19 269 TYR A C 1
ATOM 2044 O O . TYR A 1 269 ? -10.329 7.238 -13.359 1.00 96.19 269 TYR A O 1
ATOM 2052 N N . TYR A 1 270 ? -8.571 7.080 -11.968 1.00 97.06 270 TYR A N 1
ATOM 2053 C CA . TYR A 1 270 ? -8.385 8.494 -11.730 1.00 97.06 270 TYR A CA 1
ATOM 2054 C C . TYR A 1 270 ? -6.926 8.857 -11.970 1.00 97.06 270 TYR A C 1
ATOM 2056 O O . TYR A 1 270 ? -6.046 8.008 -11.858 1.00 97.06 270 TYR A O 1
ATOM 2064 N N . TRP A 1 271 ? -6.645 10.112 -12.288 1.00 95.81 271 TRP A N 1
ATOM 2065 C CA . TRP A 1 271 ? -5.294 10.562 -12.581 1.00 95.81 271 TRP A CA 1
ATOM 2066 C C . TRP A 1 271 ? -4.985 11.912 -11.943 1.00 95.81 271 TRP A C 1
ATOM 2068 O O . TRP A 1 271 ? -5.867 12.746 -11.717 1.00 95.81 271 TRP A O 1
ATOM 2078 N N . LYS A 1 272 ? -3.699 12.133 -11.681 1.00 94.38 272 LYS A N 1
ATOM 2079 C CA . LYS A 1 272 ? -3.142 13.409 -11.243 1.00 94.38 272 LYS A CA 1
ATOM 2080 C C . LYS A 1 272 ? -1.777 13.611 -11.893 1.00 94.38 272 LYS A C 1
ATOM 2082 O O . LYS A 1 272 ? -0.967 12.690 -11.933 1.00 94.38 272 LYS A O 1
ATOM 2087 N N . LYS A 1 273 ? -1.506 14.824 -12.377 1.00 92.25 273 LYS A N 1
ATOM 2088 C CA . LYS A 1 273 ? -0.183 15.226 -12.872 1.00 92.25 273 LYS A CA 1
ATOM 2089 C C . LYS A 1 273 ? 0.452 16.229 -11.917 1.00 92.25 273 LYS A C 1
ATOM 2091 O O . LYS A 1 273 ? -0.212 17.167 -11.478 1.00 92.25 273 LYS A O 1
ATOM 2096 N N . ILE A 1 274 ? 1.729 16.030 -11.614 1.00 91.12 274 ILE A N 1
ATOM 2097 C CA . ILE A 1 274 ? 2.514 16.907 -10.745 1.00 91.12 274 ILE A CA 1
ATOM 2098 C C . ILE A 1 274 ? 3.052 18.079 -11.577 1.00 91.12 274 ILE A C 1
ATOM 2100 O O . ILE A 1 274 ? 3.781 17.880 -12.553 1.00 91.12 274 ILE A O 1
ATOM 2104 N N . GLY A 1 275 ? 2.624 19.297 -11.231 1.00 85.12 275 GLY A N 1
ATOM 2105 C CA . GLY A 1 275 ? 2.987 20.542 -11.922 1.00 85.12 275 GLY A CA 1
ATOM 2106 C C . GLY A 1 275 ? 4.221 21.236 -11.335 1.00 85.12 275 GLY A C 1
ATOM 2107 O O . GLY A 1 275 ? 4.704 20.847 -10.278 1.00 85.12 275 GLY A O 1
ATOM 2108 N N . GLU A 1 276 ? 4.694 22.294 -12.005 1.00 69.56 276 GLU A N 1
ATOM 2109 C CA . GLU A 1 276 ? 5.955 23.006 -11.702 1.00 69.56 276 GLU A CA 1
ATOM 2110 C C . GLU A 1 276 ? 6.066 23.557 -10.271 1.00 69.56 276 GLU A C 1
ATOM 2112 O O . GLU A 1 276 ? 7.161 23.602 -9.721 1.00 69.56 276 GLU A O 1
ATOM 2117 N N . ASN A 1 277 ? 4.939 23.901 -9.640 1.00 63.19 277 ASN A N 1
ATOM 2118 C CA . ASN A 1 277 ? 4.891 24.467 -8.284 1.00 63.19 277 ASN A CA 1
ATOM 2119 C C . ASN A 1 277 ? 4.455 23.456 -7.206 1.00 63.19 277 ASN A C 1
ATOM 2121 O O . ASN A 1 277 ? 4.108 23.846 -6.094 1.00 63.19 277 ASN A O 1
ATOM 2125 N N . SER A 1 278 ? 4.403 22.161 -7.528 1.00 67.88 278 SER A N 1
ATOM 2126 C CA . SER A 1 278 ? 3.934 21.123 -6.607 1.00 67.88 278 SER A CA 1
ATOM 2127 C C . SER A 1 278 ? 5.102 20.546 -5.807 1.00 67.88 278 SER A C 1
ATOM 2129 O O . SER A 1 278 ? 5.788 19.647 -6.279 1.00 67.88 278 SER A O 1
ATOM 2131 N N . SER A 1 279 ? 5.313 21.040 -4.586 1.00 70.69 279 SER A N 1
ATOM 2132 C CA . SER A 1 279 ? 6.323 20.531 -3.641 1.00 70.69 279 SER A CA 1
ATOM 2133 C C . SER A 1 279 ? 5.731 19.661 -2.526 1.00 70.69 279 SER A C 1
ATOM 2135 O O . SER A 1 279 ? 6.403 19.386 -1.533 1.00 70.69 279 SER A O 1
ATOM 2137 N N . THR A 1 280 ? 4.466 19.250 -2.647 1.00 83.50 280 THR A N 1
ATOM 2138 C CA . THR A 1 280 ? 3.775 18.568 -1.553 1.00 83.50 280 THR A CA 1
ATOM 2139 C C . THR A 1 280 ? 4.231 17.116 -1.422 1.00 83.50 280 THR A C 1
ATOM 2141 O O . THR A 1 280 ? 4.317 16.369 -2.397 1.00 83.50 280 THR A O 1
ATOM 2144 N N . THR A 1 281 ? 4.502 16.714 -0.185 1.00 92.06 281 THR A N 1
ATOM 2145 C CA . THR A 1 281 ? 4.722 15.320 0.231 1.00 92.06 281 THR A CA 1
ATOM 2146 C C . THR A 1 281 ? 3.416 14.597 0.544 1.00 92.06 281 THR A C 1
ATOM 2148 O O . THR A 1 281 ? 3.411 13.413 0.858 1.00 92.06 281 THR A O 1
ATOM 2151 N N . GLU A 1 282 ? 2.300 15.313 0.455 1.00 93.81 282 GLU A N 1
ATOM 2152 C CA . GLU A 1 282 ? 0.960 14.836 0.751 1.00 93.81 282 GLU A CA 1
ATOM 2153 C C . GLU A 1 282 ? 0.040 15.165 -0.423 1.00 93.81 282 GLU A C 1
ATOM 2155 O O . GLU A 1 282 ? 0.033 16.283 -0.952 1.00 93.81 282 GLU A O 1
ATOM 2160 N N . ILE A 1 283 ? -0.720 14.167 -0.861 1.00 94.38 283 ILE A N 1
ATOM 2161 C CA . ILE A 1 283 ? -1.647 14.258 -1.980 1.00 94.38 283 ILE A CA 1
ATOM 2162 C C . ILE A 1 283 ? -2.984 13.675 -1.528 1.00 94.38 283 ILE A C 1
ATOM 2164 O O . ILE A 1 283 ? -3.176 12.459 -1.512 1.00 94.38 283 ILE A O 1
ATOM 2168 N N . GLY A 1 284 ? -3.928 14.552 -1.184 1.00 94.94 284 GLY A N 1
ATOM 2169 C CA . GLY A 1 284 ? -5.299 14.145 -0.878 1.00 94.94 284 GLY A CA 1
ATOM 2170 C C . GLY A 1 284 ? -5.949 13.465 -2.084 1.00 94.94 284 GLY A C 1
ATOM 2171 O O . GLY A 1 284 ? -5.865 13.978 -3.211 1.00 94.94 284 GLY A O 1
ATOM 2172 N N . LEU A 1 285 ? -6.602 12.321 -1.859 1.00 96.25 285 LEU A N 1
ATOM 2173 C CA . LEU A 1 285 ? -7.175 11.524 -2.949 1.00 96.25 285 LEU A CA 1
ATOM 2174 C C . LEU A 1 285 ? -8.290 12.258 -3.705 1.00 96.25 285 LEU A C 1
ATOM 2176 O O . LEU A 1 285 ? -8.472 12.014 -4.894 1.00 96.25 285 LEU A O 1
ATOM 2180 N N . SER A 1 286 ? -8.963 13.224 -3.074 1.00 94.19 286 SER A N 1
ATOM 2181 C CA . SER A 1 286 ? -9.957 14.096 -3.722 1.00 94.19 286 SER A CA 1
ATOM 2182 C C . SER A 1 286 ? -9.388 14.915 -4.883 1.00 94.19 286 SER A C 1
ATOM 2184 O O . SER A 1 286 ? -10.119 15.319 -5.775 1.00 94.19 286 SER A O 1
ATOM 2186 N N . SER A 1 287 ? -8.070 15.128 -4.923 1.00 93.50 287 SER A N 1
ATOM 2187 C CA . SER A 1 287 ? -7.422 15.901 -5.986 1.00 93.50 287 SER A CA 1
ATOM 2188 C C . SER A 1 287 ? -7.182 15.121 -7.289 1.00 93.50 287 SER A C 1
ATOM 2190 O O . SER A 1 287 ? -6.587 15.663 -8.228 1.00 93.50 287 SER A O 1
ATOM 2192 N N . PHE A 1 288 ? -7.587 13.848 -7.343 1.00 95.38 288 PHE A N 1
ATOM 2193 C CA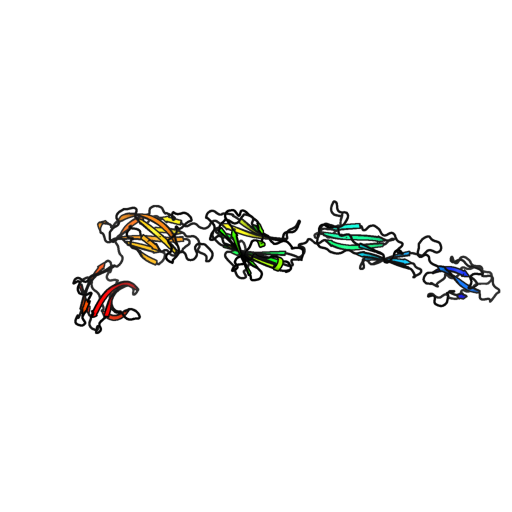 . PHE A 1 288 ? -7.504 13.002 -8.530 1.00 95.38 288 PHE A CA 1
ATOM 2194 C C . PHE A 1 288 ? -8.755 13.150 -9.402 1.00 95.38 288 PHE A C 1
ATOM 2196 O O . PHE A 1 288 ? -9.877 13.159 -8.905 1.00 95.38 288 PHE A O 1
ATOM 2203 N N . LYS A 1 289 ? -8.563 13.207 -10.723 1.00 95.38 289 LYS A N 1
ATOM 2204 C CA . LYS A 1 289 ? -9.640 13.382 -11.711 1.00 95.38 289 LYS A CA 1
ATOM 2205 C C . LYS A 1 289 ? -9.986 12.064 -12.387 1.00 95.38 289 LYS A C 1
ATOM 2207 O O . LYS A 1 289 ? -9.083 11.353 -12.812 1.00 95.38 289 LYS A O 1
ATOM 2212 N N . GLU A 1 290 ? -11.266 11.741 -12.526 1.00 95.62 290 GLU A N 1
ATOM 2213 C CA . GLU A 1 290 ? -11.740 10.522 -13.188 1.00 95.62 290 GLU A CA 1
ATOM 2214 C C . GLU A 1 290 ? -11.341 10.536 -14.669 1.00 95.62 290 GLU A C 1
ATOM 2216 O O . GLU A 1 290 ? -11.613 11.491 -15.408 1.00 95.62 290 GLU A O 1
ATOM 2221 N N . MET A 1 291 ? -10.671 9.472 -15.113 1.00 93.06 291 MET A N 1
ATOM 2222 C CA . MET A 1 291 ? -10.233 9.329 -16.498 1.00 93.06 291 MET A CA 1
ATOM 2223 C C . MET A 1 291 ? -11.439 9.213 -17.438 1.00 93.06 291 MET A C 1
ATOM 2225 O O . MET A 1 291 ? -12.423 8.547 -17.135 1.00 93.06 291 MET A O 1
ATOM 2229 N N . GLY A 1 292 ? -11.357 9.863 -18.603 1.00 89.56 292 GLY A N 1
ATOM 2230 C CA . GLY A 1 292 ? -12.446 9.891 -19.588 1.00 89.56 292 GLY A CA 1
ATOM 2231 C C . GLY A 1 292 ? -13.539 10.930 -19.310 1.00 89.56 292 GLY A C 1
ATOM 2232 O O . GLY A 1 292 ? -14.433 11.100 -20.136 1.00 89.56 292 GLY A O 1
ATOM 2233 N N . THR A 1 293 ? -13.450 11.673 -18.203 1.00 85.62 293 THR A N 1
ATOM 2234 C CA . THR A 1 293 ? -14.369 12.776 -17.881 1.00 85.62 293 THR A CA 1
ATOM 2235 C C . THR A 1 293 ? -13.677 14.134 -18.027 1.00 85.62 293 THR A C 1
ATOM 2237 O O . THR A 1 293 ? -12.449 14.230 -18.000 1.00 85.62 293 THR A O 1
ATOM 2240 N N . LYS A 1 294 ? -14.456 15.209 -18.209 1.00 76.44 294 LYS A N 1
ATOM 2241 C CA . LYS A 1 294 ? -13.900 16.567 -18.355 1.00 76.44 294 LYS A CA 1
ATOM 2242 C C . LYS A 1 294 ? -13.516 17.211 -17.017 1.00 76.44 294 LYS A C 1
ATOM 2244 O O . LYS A 1 294 ? -12.662 18.095 -17.011 1.00 76.44 294 LYS A O 1
ATOM 2249 N N . SER A 1 295 ? -14.131 16.791 -15.909 1.00 80.31 295 SER A N 1
ATOM 2250 C CA . SER A 1 295 ? -14.002 17.520 -14.638 1.00 80.31 295 SER A CA 1
ATOM 2251 C C . SER A 1 295 ? -14.394 16.733 -13.384 1.00 80.31 295 SER A C 1
ATOM 2253 O O . SER A 1 295 ? -14.407 17.330 -12.313 1.00 80.31 295 SER A O 1
ATOM 2255 N N . THR A 1 296 ? -14.735 15.443 -13.472 1.00 91.81 296 THR A N 1
ATOM 2256 C CA . THR A 1 296 ? -15.168 14.698 -12.282 1.00 91.81 296 THR A CA 1
ATOM 2257 C C . THR A 1 296 ? -13.958 14.378 -11.412 1.00 91.81 296 THR A C 1
ATOM 2259 O O . THR A 1 296 ? -12.975 13.822 -11.901 1.00 91.81 296 THR A O 1
ATOM 2262 N N . GLU A 1 297 ? -14.013 14.738 -10.136 1.00 93.81 297 GLU A N 1
ATOM 2263 C CA . GLU A 1 297 ? -12.983 14.425 -9.143 1.00 93.81 297 GLU A CA 1
ATOM 2264 C C . GLU A 1 297 ? -13.381 13.199 -8.319 1.00 93.81 297 GLU A C 1
ATOM 2266 O O . GLU A 1 297 ? -14.548 12.804 -8.276 1.00 93.81 297 GLU A O 1
ATOM 2271 N N . PHE A 1 298 ? -12.401 12.559 -7.690 1.00 95.50 298 PHE A N 1
ATOM 2272 C CA . PHE A 1 298 ? -12.658 11.452 -6.782 1.00 95.50 298 PHE A CA 1
ATOM 2273 C C . PHE A 1 298 ? -13.474 11.931 -5.574 1.00 95.50 298 PHE A C 1
ATOM 2275 O O . PHE A 1 298 ? -13.036 12.798 -4.815 1.00 95.50 298 PHE A O 1
ATOM 2282 N N . ASN A 1 299 ? -14.648 11.331 -5.380 1.00 93.19 299 ASN A N 1
ATOM 2283 C CA . ASN A 1 299 ? -15.525 11.616 -4.255 1.00 93.19 299 ASN A CA 1
ATOM 2284 C C . ASN A 1 299 ? -15.457 10.486 -3.223 1.00 93.19 299 ASN A C 1
ATOM 2286 O O . ASN A 1 299 ? -15.958 9.387 -3.453 1.00 93.19 299 ASN A O 1
ATOM 2290 N N . TYR A 1 300 ? -14.856 10.760 -2.067 1.00 92.19 300 TYR A N 1
ATOM 2291 C CA . TYR A 1 300 ? -14.736 9.770 -0.996 1.00 92.19 300 TYR A CA 1
ATOM 2292 C C . TYR A 1 300 ? -16.088 9.413 -0.358 1.00 92.19 300 TYR A C 1
ATOM 2294 O O . TYR A 1 300 ? -16.258 8.300 0.134 1.00 92.19 300 TYR A O 1
ATOM 2302 N N . GLU A 1 301 ? -17.078 10.310 -0.422 1.00 91.25 301 GLU A N 1
ATOM 2303 C CA . GLU A 1 301 ? -18.424 10.068 0.116 1.00 91.25 301 GLU A CA 1
ATOM 2304 C C . GLU A 1 301 ? -19.096 8.831 -0.497 1.00 91.25 301 GLU A C 1
ATOM 2306 O O . GLU A 1 301 ? -19.874 8.160 0.179 1.00 91.25 301 GLU A O 1
ATOM 2311 N N . ASP A 1 302 ? -18.743 8.486 -1.739 1.00 88.75 302 ASP A N 1
ATOM 2312 C CA . ASP A 1 302 ? -19.293 7.332 -2.454 1.00 88.75 302 ASP A CA 1
ATOM 2313 C C . ASP A 1 302 ? -18.826 5.992 -1.856 1.00 88.75 302 ASP A C 1
ATOM 2315 O O . ASP A 1 302 ? -19.477 4.963 -2.053 1.00 88.75 302 ASP A O 1
ATOM 2319 N N . ILE A 1 303 ? -17.691 5.983 -1.144 1.00 89.31 303 ILE A N 1
ATOM 2320 C CA . ILE A 1 303 ? -17.051 4.757 -0.646 1.00 89.31 303 ILE A CA 1
ATOM 2321 C C . ILE A 1 303 ? -16.724 4.769 0.852 1.00 89.31 303 ILE A C 1
ATOM 2323 O O . ILE A 1 303 ? -16.383 3.718 1.382 1.00 89.31 303 ILE A O 1
ATOM 2327 N N . LYS A 1 304 ? -16.870 5.895 1.565 1.00 88.31 304 LYS A N 1
ATOM 2328 C CA . LYS A 1 304 ? -16.450 6.038 2.975 1.00 88.31 304 LYS A CA 1
ATOM 2329 C C . LYS A 1 304 ? -17.049 5.023 3.954 1.00 88.31 304 LYS A C 1
ATOM 2331 O O . LYS A 1 304 ? -16.455 4.748 4.987 1.00 88.31 304 LYS A O 1
ATOM 2336 N N . ASN A 1 305 ? -18.221 4.471 3.634 1.00 88.00 305 ASN A N 1
ATOM 2337 C CA . ASN A 1 305 ? -18.911 3.479 4.466 1.00 88.00 305 ASN A CA 1
ATOM 2338 C C . ASN A 1 305 ? -18.514 2.030 4.126 1.00 88.00 305 ASN A C 1
ATOM 2340 O O . ASN A 1 305 ? -19.053 1.096 4.715 1.00 88.00 305 ASN A O 1
ATOM 2344 N N . GLN A 1 306 ? -17.631 1.817 3.147 1.00 90.69 306 GLN A N 1
ATOM 2345 C CA . GLN A 1 306 ? -17.138 0.488 2.804 1.00 90.69 306 GLN A CA 1
ATOM 2346 C C . GLN A 1 306 ? -16.082 0.050 3.816 1.00 90.69 306 GLN A C 1
ATOM 2348 O O . GLN A 1 306 ? -15.066 0.724 3.996 1.00 90.69 306 GLN A O 1
ATOM 2353 N N . GLU A 1 307 ? -16.296 -1.123 4.412 1.00 91.44 307 GLU A N 1
ATOM 2354 C CA . GLU A 1 307 ? -15.361 -1.711 5.376 1.00 91.44 307 GLU A CA 1
ATOM 2355 C C . GLU A 1 307 ? -14.014 -2.076 4.738 1.00 91.44 307 GLU A C 1
ATOM 2357 O O . GLU A 1 307 ? -12.992 -2.070 5.416 1.00 91.44 307 GLU A O 1
ATOM 2362 N N . ASN A 1 308 ? -13.990 -2.385 3.437 1.00 94.12 308 ASN A N 1
ATOM 2363 C CA . ASN A 1 308 ? -12.776 -2.755 2.716 1.00 94.12 308 ASN A CA 1
ATOM 2364 C C . ASN A 1 308 ? -12.608 -1.876 1.481 1.00 94.12 308 ASN A C 1
ATOM 2366 O O . ASN A 1 308 ? -13.510 -1.796 0.648 1.00 94.12 308 ASN A O 1
ATOM 2370 N N . GLN A 1 309 ? -11.442 -1.251 1.348 1.00 94.88 309 GLN A N 1
ATOM 2371 C CA . GLN A 1 309 ? -11.133 -0.341 0.252 1.00 94.88 309 GLN A CA 1
ATOM 2372 C C . GLN A 1 309 ? -9.737 -0.634 -0.290 1.00 94.88 309 GLN A C 1
ATOM 2374 O O . GLN A 1 309 ? -8.775 -0.801 0.459 1.00 94.88 309 GLN A O 1
ATOM 2379 N N . THR A 1 310 ? -9.614 -0.686 -1.613 1.00 96.38 310 THR A N 1
ATOM 2380 C CA . THR A 1 310 ? -8.332 -0.905 -2.284 1.00 96.38 310 THR A CA 1
ATOM 2381 C C . THR A 1 310 ? -8.026 0.266 -3.198 1.00 96.38 310 THR A C 1
ATOM 2383 O O . THR A 1 310 ? -8.851 0.650 -4.032 1.00 96.38 310 THR A O 1
ATOM 2386 N N . TYR A 1 311 ? -6.815 0.795 -3.067 1.00 97.69 311 TYR A N 1
ATOM 2387 C CA . TYR A 1 311 ? -6.269 1.813 -3.951 1.00 97.69 311 TYR A CA 1
ATOM 2388 C C . TYR A 1 311 ? -4.989 1.290 -4.570 1.00 97.69 311 TYR A C 1
ATOM 2390 O O . TYR A 1 311 ? -4.083 0.856 -3.861 1.00 97.69 311 TYR A O 1
ATOM 2398 N N . ARG A 1 312 ? -4.897 1.356 -5.893 1.00 98.25 312 ARG A N 1
ATOM 2399 C CA . ARG A 1 312 ? -3.667 1.055 -6.618 1.00 98.25 312 ARG A CA 1
ATOM 2400 C C . ARG A 1 312 ? -3.163 2.307 -7.309 1.00 98.25 312 ARG A C 1
ATOM 2402 O O . ARG A 1 312 ? -3.862 2.858 -8.148 1.00 98.25 312 ARG A O 1
ATOM 2409 N N . PHE A 1 313 ? -1.952 2.721 -6.974 1.00 98.44 313 PHE A N 1
ATOM 2410 C CA . PHE A 1 313 ? -1.278 3.883 -7.526 1.00 98.44 313 PHE A CA 1
ATOM 2411 C C . PHE A 1 313 ? -0.183 3.431 -8.482 1.00 98.44 313 PHE A C 1
ATOM 2413 O O . PHE A 1 313 ? 0.799 2.822 -8.066 1.00 98.44 313 PHE A O 1
ATOM 2420 N N . ILE A 1 314 ? -0.353 3.737 -9.761 1.00 97.62 314 ILE A N 1
ATOM 2421 C CA . ILE A 1 314 ? 0.682 3.620 -10.782 1.00 97.62 314 ILE A CA 1
ATOM 2422 C C . ILE A 1 314 ? 1.351 4.987 -10.876 1.00 97.62 314 ILE A C 1
ATOM 2424 O O . ILE A 1 314 ? 0.696 5.970 -11.220 1.00 97.62 314 ILE A O 1
ATOM 2428 N N . VAL A 1 315 ? 2.635 5.052 -10.552 1.00 95.75 315 VAL A N 1
ATOM 2429 C CA . VAL A 1 315 ? 3.424 6.284 -10.544 1.00 95.75 315 VAL A CA 1
ATOM 2430 C C . VAL A 1 315 ? 4.429 6.216 -11.686 1.00 95.75 315 VAL A C 1
ATOM 2432 O O . VAL A 1 315 ? 5.238 5.293 -11.750 1.00 95.75 315 VAL A O 1
ATOM 2435 N N . ASP A 1 316 ? 4.352 7.179 -12.598 1.00 92.81 316 ASP A N 1
ATOM 2436 C CA . ASP A 1 316 ? 5.092 7.196 -13.859 1.00 92.81 316 ASP A CA 1
ATOM 2437 C C . ASP A 1 316 ? 6.014 8.422 -13.941 1.00 92.81 316 ASP A C 1
ATOM 2439 O O . ASP A 1 316 ? 5.542 9.569 -13.948 1.00 92.81 316 ASP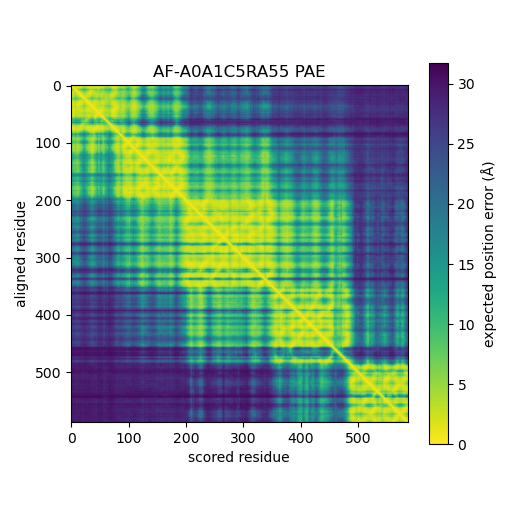 A O 1
ATOM 2443 N N . PHE A 1 317 ? 7.327 8.168 -14.027 1.00 89.06 317 PHE A N 1
ATOM 2444 C CA . PHE A 1 317 ? 8.366 9.187 -14.183 1.00 89.06 317 PHE A CA 1
ATOM 2445 C C . PHE A 1 317 ? 8.853 9.374 -15.630 1.00 89.06 317 PHE A C 1
ATOM 2447 O O . PHE A 1 317 ? 9.751 10.172 -15.878 1.00 89.06 317 PHE A O 1
ATOM 2454 N N . SER A 1 318 ? 8.236 8.740 -16.629 1.00 81.25 318 SER A N 1
ATOM 2455 C CA . SER A 1 318 ? 8.672 8.801 -18.038 1.00 81.25 318 SER A CA 1
ATOM 2456 C C . SER A 1 318 ? 8.652 10.206 -18.666 1.00 81.25 318 SER A C 1
ATOM 2458 O O . SER A 1 318 ? 9.218 10.419 -19.742 1.00 81.25 318 SER A O 1
ATOM 2460 N N . LYS A 1 319 ? 7.982 11.174 -18.026 1.00 80.69 319 LYS A N 1
ATOM 2461 C CA . LYS A 1 319 ? 7.902 12.590 -18.440 1.00 80.69 319 LYS A CA 1
ATOM 2462 C C . LYS A 1 319 ? 8.591 13.550 -17.468 1.00 80.69 319 LYS A C 1
ATOM 2464 O O . LYS A 1 319 ? 8.421 14.762 -17.597 1.00 80.69 319 LYS A O 1
ATOM 2469 N N . VAL A 1 320 ? 9.321 13.019 -16.494 1.00 80.38 320 VAL A N 1
ATOM 2470 C CA . VAL A 1 320 ? 10.089 13.801 -15.526 1.00 80.38 320 VAL A CA 1
ATOM 2471 C C . VAL A 1 320 ? 11.349 14.350 -16.191 1.00 80.38 320 VAL A C 1
ATOM 2473 O O . VAL A 1 320 ? 11.951 13.694 -17.035 1.00 80.38 320 VAL A O 1
ATOM 2476 N N . LYS A 1 321 ? 11.735 15.573 -15.819 1.00 70.69 321 LYS A N 1
ATOM 2477 C CA . LYS A 1 321 ? 12.974 16.214 -16.282 1.00 70.69 321 LYS A CA 1
ATOM 2478 C C . LYS A 1 321 ? 14.208 15.530 -15.673 1.00 70.69 321 LYS A C 1
ATOM 2480 O O . LYS A 1 321 ? 14.183 15.181 -14.493 1.00 70.69 321 LYS A O 1
ATOM 2485 N N . ALA A 1 322 ? 15.299 15.413 -16.432 1.00 67.44 322 ALA A N 1
ATOM 2486 C CA . ALA A 1 322 ? 16.574 14.881 -15.951 1.00 67.44 322 ALA A CA 1
ATOM 2487 C C . ALA A 1 322 ? 17.042 15.522 -14.638 1.00 67.44 322 ALA A C 1
ATOM 2489 O O . ALA A 1 322 ? 16.918 16.731 -14.425 1.00 67.44 322 ALA A O 1
ATOM 2490 N N . GLY A 1 323 ? 17.644 14.685 -13.788 1.00 65.25 323 GLY A N 1
ATOM 2491 C CA . GLY A 1 323 ? 18.289 15.097 -12.540 1.00 65.25 323 GLY A CA 1
ATOM 2492 C C . GLY A 1 323 ? 17.489 14.828 -11.264 1.00 65.25 323 GLY A C 1
ATOM 2493 O O . GLY A 1 323 ? 17.972 15.163 -10.188 1.00 65.25 323 GLY A O 1
ATOM 2494 N N . TYR A 1 324 ? 16.301 14.215 -11.336 1.00 76.56 324 TYR A N 1
ATOM 2495 C CA . TYR A 1 324 ? 15.608 13.765 -10.125 1.00 76.56 324 TYR A CA 1
ATOM 2496 C C . TYR A 1 324 ? 16.338 12.582 -9.475 1.00 76.56 324 TYR A C 1
ATOM 2498 O O . TYR A 1 324 ? 16.560 11.554 -10.112 1.00 76.56 324 TYR A O 1
ATOM 2506 N N . SER A 1 325 ? 16.661 12.703 -8.190 1.00 75.56 325 SER A N 1
ATOM 2507 C CA . SER A 1 325 ? 17.171 11.602 -7.373 1.00 75.56 325 SER A CA 1
ATOM 2508 C C . SER A 1 325 ? 16.602 11.711 -5.962 1.00 75.56 325 SER A C 1
ATOM 2510 O O . SER A 1 325 ? 16.807 12.730 -5.303 1.00 75.56 325 SER A O 1
ATOM 2512 N N . ALA A 1 326 ? 15.918 10.669 -5.491 1.00 75.06 326 ALA A N 1
ATOM 2513 C CA . ALA A 1 326 ? 15.397 10.602 -4.122 1.00 75.06 326 ALA A CA 1
ATOM 2514 C C . ALA A 1 326 ? 16.119 9.567 -3.244 1.00 75.06 326 ALA A C 1
ATOM 2516 O O . ALA A 1 326 ? 15.947 9.579 -2.028 1.00 75.06 326 ALA A O 1
ATOM 2517 N N . GLY A 1 327 ? 16.930 8.676 -3.832 1.00 85.25 327 GLY A N 1
ATOM 2518 C CA . GLY A 1 327 ? 17.573 7.564 -3.128 1.00 85.25 327 GLY A CA 1
ATOM 2519 C C . GLY A 1 327 ? 16.551 6.515 -2.694 1.00 85.25 327 GLY A C 1
ATOM 2520 O O . GLY A 1 327 ? 16.440 5.475 -3.331 1.00 85.25 327 GLY A O 1
ATOM 2521 N N . ASN A 1 328 ? 15.761 6.825 -1.665 1.00 90.38 328 ASN A N 1
ATOM 2522 C CA . ASN A 1 328 ? 14.634 6.024 -1.199 1.00 90.38 328 ASN A CA 1
ATOM 2523 C C . ASN A 1 328 ? 13.385 6.896 -1.036 1.00 90.38 328 ASN A C 1
ATOM 2525 O O . ASN A 1 328 ? 13.382 7.888 -0.305 1.00 90.38 328 ASN A O 1
ATOM 2529 N N . LEU A 1 329 ? 12.302 6.480 -1.681 1.00 92.44 329 LEU A N 1
ATOM 2530 C CA . LEU A 1 329 ? 10.987 7.088 -1.575 1.00 92.44 329 LEU A CA 1
ATOM 2531 C C . LEU A 1 329 ? 10.082 6.192 -0.723 1.00 92.44 329 LEU A C 1
ATOM 2533 O O . LEU A 1 329 ? 9.704 5.104 -1.151 1.00 92.44 329 LEU A O 1
ATOM 2537 N N . ASN A 1 330 ? 9.717 6.640 0.475 1.00 95.25 330 ASN A N 1
ATOM 2538 C CA . ASN A 1 330 ? 8.697 5.973 1.280 1.00 95.25 330 ASN A CA 1
ATOM 2539 C C . ASN A 1 330 ? 7.330 6.471 0.815 1.00 95.25 330 ASN A C 1
ATOM 2541 O O . ASN A 1 330 ? 7.059 7.658 0.948 1.00 95.25 330 ASN A O 1
ATOM 2545 N N . CYS A 1 331 ? 6.513 5.597 0.236 1.00 96.06 331 CYS A N 1
ATOM 2546 C CA . CYS A 1 331 ? 5.173 5.903 -0.256 1.00 96.06 331 CYS A CA 1
ATOM 2547 C C . CYS A 1 331 ? 4.147 5.280 0.689 1.00 96.06 331 CYS A C 1
ATOM 2549 O O . CYS A 1 331 ? 4.158 4.064 0.881 1.00 96.06 331 CYS A O 1
ATOM 2551 N N . GLY A 1 332 ? 3.281 6.090 1.287 1.00 97.06 332 GLY A N 1
ATOM 2552 C CA . GLY A 1 332 ? 2.311 5.666 2.288 1.00 97.06 332 GLY A CA 1
ATOM 2553 C C . GLY A 1 332 ? 0.888 6.088 1.968 1.00 97.06 332 GLY A C 1
ATOM 2554 O O . GLY A 1 332 ? 0.643 6.963 1.141 1.00 97.06 332 GLY A O 1
ATOM 2555 N N . LEU A 1 333 ? -0.063 5.460 2.648 1.00 97.56 333 LEU A N 1
ATOM 2556 C CA . LEU A 1 333 ? -1.453 5.891 2.657 1.00 97.56 333 LEU A CA 1
ATOM 2557 C C . LEU A 1 333 ? -1.855 6.191 4.091 1.00 97.56 333 LEU A C 1
ATOM 2559 O O . LEU A 1 333 ? -1.708 5.340 4.965 1.00 97.56 333 LEU A O 1
ATOM 2563 N N . ILE A 1 334 ? -2.378 7.392 4.309 1.00 94.12 334 ILE A N 1
ATOM 2564 C CA . ILE A 1 334 ? -2.838 7.854 5.611 1.00 94.12 334 ILE A CA 1
ATOM 2565 C C . ILE A 1 334 ? -4.351 8.026 5.590 1.00 94.12 334 ILE A C 1
ATOM 2567 O O . ILE A 1 334 ? -4.902 8.767 4.776 1.00 94.12 334 ILE A O 1
ATOM 2571 N N . TYR A 1 335 ? -4.997 7.385 6.553 1.00 91.75 335 TYR A N 1
ATOM 2572 C CA . TYR A 1 335 ? -6.338 7.703 7.014 1.00 91.75 335 TYR A CA 1
ATOM 2573 C C . TYR A 1 335 ? -6.209 8.542 8.289 1.00 91.75 335 TYR A C 1
ATOM 2575 O O . TYR A 1 335 ? -5.878 8.022 9.357 1.00 91.75 335 TYR A O 1
ATOM 2583 N N . ALA A 1 336 ? -6.396 9.857 8.158 1.00 80.81 336 ALA A N 1
ATOM 2584 C CA . ALA A 1 336 ? -6.157 10.806 9.240 1.00 80.81 336 ALA A CA 1
ATOM 2585 C C . ALA A 1 336 ? -7.301 10.825 10.266 1.00 80.81 336 ALA A C 1
ATOM 2587 O O . ALA A 1 336 ? -8.474 10.909 9.900 1.00 80.81 336 ALA A O 1
ATOM 2588 N N . TYR A 1 337 ? -6.940 10.829 11.550 1.00 74.12 337 TYR A N 1
ATOM 2589 C CA . TYR A 1 337 ? -7.830 11.116 12.677 1.00 74.12 337 TYR A CA 1
ATOM 2590 C C . TYR A 1 337 ? -7.082 11.928 13.751 1.00 74.12 337 TYR A C 1
ATOM 2592 O O . TYR A 1 337 ? -5.851 11.924 13.721 1.00 74.12 337 TYR A O 1
ATOM 2600 N N . THR A 1 338 ? -7.809 12.614 14.654 1.00 61.16 338 THR A N 1
ATOM 2601 C CA . THR A 1 338 ? -7.338 13.740 15.489 1.00 61.16 338 THR A CA 1
ATOM 2602 C C . THR A 1 338 ? -5.985 13.526 16.167 1.00 61.16 338 THR A C 1
ATOM 2604 O O . THR A 1 338 ? -5.231 14.488 16.193 1.00 61.16 338 THR A O 1
ATOM 2607 N N . ASP A 1 339 ? -5.613 12.298 16.567 1.00 58.75 339 ASP A N 1
ATOM 2608 C CA . ASP A 1 339 ? -4.296 12.042 17.184 1.00 58.75 339 ASP A CA 1
ATOM 2609 C C . ASP A 1 339 ? -3.578 10.721 16.814 1.00 58.75 339 ASP A C 1
ATOM 2611 O O . ASP A 1 339 ? -2.455 10.504 17.259 1.00 58.75 339 ASP A O 1
ATOM 2615 N N . ASN A 1 340 ? -4.163 9.816 16.014 1.00 71.81 340 ASN A N 1
ATOM 2616 C CA . ASN A 1 340 ? -3.521 8.532 15.654 1.00 71.81 340 ASN A CA 1
ATOM 2617 C C . ASN A 1 340 ? -3.992 8.007 14.284 1.00 71.81 340 ASN A C 1
ATOM 2619 O O . ASN A 1 340 ? -4.938 7.213 14.219 1.00 71.81 340 ASN A O 1
ATOM 2623 N N . PRO A 1 341 ? -3.364 8.442 13.178 1.00 84.69 341 PRO A N 1
ATOM 2624 C CA . PRO A 1 341 ? -3.751 8.010 11.843 1.00 84.69 341 PRO A CA 1
ATOM 2625 C C . PRO A 1 341 ? -3.523 6.511 11.630 1.00 84.69 341 PRO A C 1
ATOM 2627 O O . PRO A 1 341 ? -2.498 5.957 12.031 1.00 84.69 341 PRO A O 1
ATOM 2630 N N . LEU A 1 342 ? -4.441 5.868 10.908 1.00 90.62 342 LEU A N 1
ATOM 2631 C CA . LEU A 1 342 ? -4.179 4.548 10.345 1.00 90.62 342 LEU A CA 1
ATOM 2632 C C . LEU A 1 342 ? -3.286 4.734 9.113 1.00 90.62 342 LEU A C 1
ATOM 2634 O O . LEU A 1 342 ? -3.667 5.414 8.160 1.00 90.62 342 LEU A O 1
ATOM 2638 N N . THR A 1 343 ? -2.088 4.157 9.146 1.00 93.31 343 THR A N 1
ATOM 2639 C CA . THR A 1 343 ? -1.083 4.335 8.096 1.00 93.31 343 THR A CA 1
ATOM 2640 C C . THR A 1 343 ? -0.334 3.042 7.810 1.00 93.31 343 THR A C 1
ATOM 2642 O O . THR A 1 343 ? -0.114 2.228 8.706 1.00 93.31 343 THR A O 1
ATOM 2645 N N . ASN A 1 344 ? 0.066 2.863 6.556 1.00 96.38 344 ASN A N 1
ATOM 2646 C CA . ASN A 1 344 ? 1.094 1.909 6.160 1.00 96.38 344 ASN A CA 1
ATOM 2647 C C . ASN A 1 344 ? 1.844 2.467 4.943 1.00 96.38 344 ASN A C 1
ATOM 2649 O O . ASN A 1 344 ? 1.307 3.302 4.208 1.00 96.38 344 ASN A O 1
ATOM 2653 N N . SER A 1 345 ? 3.078 2.023 4.725 1.00 96.56 345 SER A N 1
ATOM 2654 C CA . SER A 1 345 ? 3.922 2.496 3.634 1.00 96.56 345 SER A CA 1
ATOM 2655 C C . SER A 1 345 ? 4.845 1.421 3.075 1.00 96.56 345 SER A C 1
ATOM 2657 O O . SER A 1 345 ? 5.092 0.383 3.681 1.00 96.56 345 SER A O 1
ATOM 2659 N N . VAL A 1 346 ? 5.351 1.686 1.875 1.00 96.94 346 VAL A N 1
ATOM 2660 C CA . VAL A 1 346 ? 6.337 0.871 1.163 1.00 96.94 346 VAL A CA 1
ATOM 2661 C C . VAL A 1 346 ? 7.532 1.735 0.789 1.00 96.94 346 VAL A C 1
ATOM 2663 O O . VAL A 1 346 ? 7.383 2.914 0.467 1.00 96.94 346 VAL A O 1
ATOM 2666 N N . ASN A 1 347 ? 8.725 1.149 0.807 1.00 95.69 347 ASN A N 1
ATOM 2667 C CA . ASN A 1 347 ? 9.937 1.815 0.343 1.00 95.69 347 ASN A CA 1
ATOM 2668 C C . ASN A 1 347 ? 10.192 1.476 -1.123 1.00 95.69 347 ASN A C 1
ATOM 2670 O O . ASN A 1 347 ? 10.179 0.306 -1.501 1.00 95.69 347 ASN A O 1
ATOM 2674 N N . ILE A 1 348 ? 10.451 2.505 -1.925 1.00 96.00 348 ILE A N 1
ATOM 2675 C CA . ILE A 1 348 ? 10.808 2.399 -3.336 1.00 96.00 348 ILE A CA 1
ATOM 2676 C C . ILE A 1 348 ? 12.203 2.999 -3.518 1.00 96.00 348 ILE A C 1
ATOM 2678 O O . ILE A 1 348 ? 12.402 4.195 -3.301 1.00 96.00 348 ILE A O 1
ATOM 2682 N N . GLY A 1 349 ? 13.173 2.183 -3.918 1.00 94.31 349 GLY A N 1
ATOM 2683 C CA . GLY A 1 349 ? 14.507 2.648 -4.286 1.00 94.31 349 GLY A CA 1
ATOM 2684 C C . GLY A 1 349 ? 14.455 3.423 -5.600 1.00 94.31 349 GLY A C 1
ATOM 2685 O O . GLY A 1 349 ? 13.989 2.901 -6.613 1.00 94.31 349 GLY A O 1
ATOM 2686 N N . ILE A 1 350 ? 14.933 4.666 -5.599 1.00 90.56 350 ILE A N 1
ATOM 2687 C CA . ILE A 1 350 ? 15.053 5.492 -6.804 1.00 90.56 350 ILE A CA 1
ATOM 2688 C C . ILE A 1 350 ? 16.529 5.606 -7.158 1.00 90.56 350 ILE A C 1
ATOM 2690 O O . ILE A 1 350 ? 17.276 6.357 -6.525 1.00 90.56 350 ILE A O 1
ATOM 2694 N N . VAL A 1 351 ? 16.935 4.867 -8.188 1.00 87.50 351 VAL A N 1
ATOM 2695 C CA . VAL A 1 351 ? 18.294 4.907 -8.728 1.00 87.50 351 VAL A CA 1
ATOM 2696 C C . VAL A 1 351 ? 18.359 5.819 -9.948 1.00 87.50 351 VAL A C 1
ATOM 2698 O O . VAL A 1 351 ? 17.363 6.056 -10.634 1.00 87.50 351 VAL A O 1
ATOM 2701 N N . ASN A 1 352 ? 19.545 6.343 -10.239 1.00 80.75 352 ASN A N 1
ATOM 2702 C CA . ASN A 1 352 ? 19.749 7.087 -11.475 1.00 80.75 352 ASN A CA 1
ATOM 2703 C C . ASN A 1 352 ? 19.518 6.161 -12.673 1.00 80.75 352 ASN A C 1
ATOM 2705 O O . ASN A 1 352 ? 19.953 5.007 -12.659 1.00 80.75 352 ASN A O 1
ATOM 2709 N N . ALA A 1 353 ? 18.838 6.664 -13.703 1.00 72.38 353 ALA A N 1
ATOM 2710 C CA . ALA A 1 353 ? 18.789 5.982 -14.984 1.00 72.38 353 ALA A CA 1
ATOM 2711 C C . ALA A 1 353 ? 20.210 5.727 -15.498 1.00 72.38 353 ALA A C 1
ATOM 2713 O O . ALA A 1 353 ? 21.103 6.569 -15.357 1.00 72.38 353 ALA A O 1
ATOM 2714 N N . GLU A 1 354 ? 20.401 4.561 -16.111 1.00 73.06 354 GLU A N 1
ATOM 2715 C CA . GLU A 1 354 ? 21.587 4.297 -16.915 1.00 73.06 354 GLU A CA 1
ATOM 2716 C C . GLU A 1 354 ? 21.708 5.399 -17.974 1.00 73.06 354 GLU A C 1
ATOM 2718 O O . GLU A 1 354 ? 20.709 5.845 -18.540 1.00 73.06 354 GLU A O 1
ATOM 2723 N N . SER A 1 355 ? 22.921 5.879 -18.224 1.00 75.81 355 SER A N 1
ATOM 2724 C CA . SER A 1 355 ? 23.158 6.877 -19.260 1.00 75.81 355 SER A CA 1
ATOM 2725 C C . SER A 1 355 ? 23.517 6.201 -20.577 1.00 75.81 355 SER 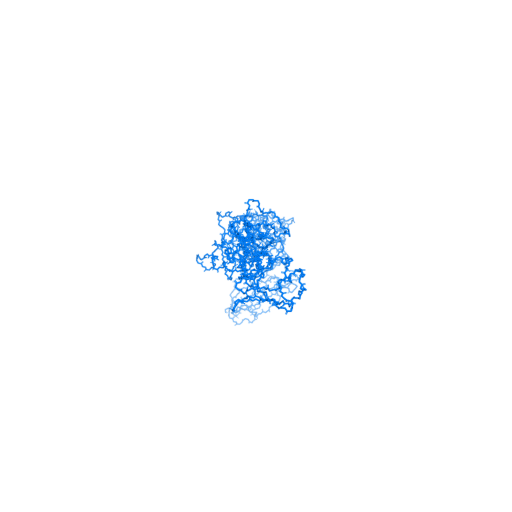A C 1
ATOM 2727 O O . SER A 1 355 ? 24.102 5.116 -20.610 1.00 75.81 355 SER A O 1
ATOM 2729 N N . PHE A 1 356 ? 23.246 6.891 -21.681 1.00 81.94 356 PHE A N 1
ATOM 2730 C CA . PHE A 1 356 ? 23.900 6.543 -22.934 1.00 81.94 356 PHE A CA 1
ATOM 2731 C C . PHE A 1 356 ? 25.408 6.711 -22.799 1.00 81.94 356 PHE A C 1
ATOM 2733 O O . PHE A 1 356 ? 25.885 7.619 -22.117 1.00 81.94 356 PHE A O 1
ATOM 2740 N N . GLY A 1 357 ? 26.148 5.843 -23.470 1.00 83.81 357 GLY A N 1
ATOM 2741 C CA . GLY A 1 357 ? 27.597 5.890 -23.516 1.00 83.81 357 GLY A CA 1
ATOM 2742 C C . GLY A 1 357 ? 28.088 5.584 -24.916 1.00 83.81 357 GLY A C 1
ATOM 2743 O O . GLY A 1 357 ? 27.516 4.767 -25.642 1.00 83.81 357 GLY A O 1
ATOM 2744 N N . LEU A 1 358 ? 29.153 6.281 -25.289 1.00 86.94 358 LEU A N 1
ATOM 2745 C CA . LEU A 1 358 ? 29.845 6.084 -26.545 1.00 86.94 358 LEU A CA 1
ATOM 2746 C C . LEU A 1 358 ? 31.341 6.162 -26.267 1.00 86.94 358 LEU A C 1
ATOM 2748 O O . LEU A 1 358 ? 31.850 7.208 -25.868 1.00 86.94 358 LEU A O 1
ATOM 2752 N N . THR A 1 359 ? 32.044 5.046 -26.430 1.00 87.69 359 THR A N 1
ATOM 2753 C CA . THR A 1 359 ? 33.471 4.954 -26.104 1.00 87.69 359 THR A CA 1
ATOM 2754 C C . THR A 1 359 ? 34.222 4.337 -27.270 1.00 87.69 359 THR A C 1
ATOM 2756 O O . THR A 1 359 ? 33.979 3.187 -27.636 1.00 87.69 359 THR A O 1
ATOM 2759 N N . ALA A 1 360 ? 35.142 5.102 -27.859 1.00 84.50 360 ALA A N 1
ATOM 2760 C CA . ALA A 1 360 ? 36.065 4.580 -28.855 1.00 84.50 360 ALA A CA 1
ATOM 2761 C C . ALA A 1 360 ? 37.058 3.619 -28.184 1.00 84.50 360 ALA A C 1
ATOM 2763 O O . ALA A 1 360 ? 37.592 3.905 -27.112 1.00 84.50 360 ALA A O 1
ATOM 2764 N N . LYS A 1 361 ? 37.297 2.465 -28.805 1.00 81.69 361 LYS A N 1
ATOM 2765 C CA . LYS A 1 361 ? 38.296 1.486 -28.362 1.00 81.69 361 LYS A CA 1
ATOM 2766 C C . LYS A 1 361 ? 39.552 1.597 -29.222 1.00 81.69 361 LYS A C 1
ATOM 2768 O O . LYS A 1 361 ? 39.499 2.065 -30.355 1.00 81.69 361 LYS A O 1
ATOM 2773 N N . ALA A 1 362 ? 40.685 1.121 -28.701 1.00 68.12 362 ALA A N 1
ATOM 2774 C CA . ALA A 1 362 ? 41.899 0.978 -29.499 1.00 68.12 362 ALA A CA 1
ATOM 2775 C C . ALA A 1 362 ? 41.625 0.054 -30.703 1.00 68.12 362 ALA A C 1
ATOM 2777 O O . ALA A 1 362 ? 41.215 -1.094 -30.527 1.00 68.12 362 ALA A O 1
ATOM 2778 N N . GLY A 1 363 ? 41.832 0.568 -31.918 1.00 66.19 363 GLY A N 1
ATOM 2779 C CA . GLY A 1 363 ? 41.429 -0.082 -33.168 1.00 66.19 363 GLY A CA 1
ATOM 2780 C C . GLY A 1 363 ? 40.189 0.567 -33.793 1.00 66.19 363 GLY A C 1
ATOM 2781 O O . GLY A 1 363 ? 39.831 1.696 -33.475 1.00 66.19 363 GLY A O 1
ATOM 2782 N N . SER A 1 364 ? 39.536 -0.129 -34.720 1.00 83.00 364 SER A N 1
ATOM 2783 C CA . SER A 1 364 ? 38.363 0.382 -35.441 1.00 83.00 364 SER A CA 1
ATOM 2784 C C . SER A 1 364 ? 37.060 -0.102 -34.796 1.00 83.00 364 SER A C 1
ATOM 2786 O O . SER A 1 364 ? 36.264 -0.776 -35.435 1.00 83.00 364 SER A O 1
ATOM 2788 N N . SER A 1 365 ? 36.859 0.167 -33.502 1.00 87.94 365 SER A N 1
ATOM 2789 C CA . SER A 1 365 ? 35.682 -0.307 -32.757 1.00 87.94 365 SER A CA 1
ATOM 2790 C C . SER A 1 365 ? 35.160 0.744 -31.780 1.00 87.94 365 SER A C 1
ATOM 2792 O O . SER A 1 365 ? 35.935 1.509 -31.204 1.00 87.94 365 SER A O 1
ATOM 2794 N N . ILE A 1 366 ? 33.842 0.779 -31.589 1.00 90.44 366 ILE A N 1
ATOM 2795 C CA . ILE A 1 366 ? 33.155 1.649 -30.631 1.00 90.44 366 ILE A CA 1
ATOM 2796 C C . ILE A 1 366 ? 32.250 0.795 -29.747 1.00 90.44 366 ILE A C 1
ATOM 2798 O O . ILE A 1 366 ? 31.450 0.010 -30.250 1.00 90.44 366 ILE A O 1
ATOM 2802 N N . THR A 1 367 ? 32.318 0.999 -28.433 1.00 90.25 367 THR A N 1
ATOM 2803 C CA . THR A 1 367 ? 31.305 0.486 -27.507 1.00 90.25 367 THR A CA 1
ATOM 2804 C C . THR A 1 367 ? 30.176 1.489 -27.375 1.00 90.25 367 THR A C 1
ATOM 2806 O O . THR A 1 367 ? 30.396 2.660 -27.058 1.00 90.25 367 THR A O 1
ATOM 2809 N N . VAL A 1 368 ? 28.962 1.003 -27.595 1.00 89.19 368 VAL A N 1
ATOM 2810 C CA . VAL A 1 368 ? 27.718 1.743 -27.425 1.00 89.19 368 VAL A CA 1
ATOM 2811 C C . VAL A 1 368 ? 26.997 1.171 -26.211 1.00 89.19 368 VAL A C 1
ATOM 2813 O O . VAL A 1 368 ? 26.792 -0.041 -26.129 1.00 89.19 368 VAL A O 1
ATOM 2816 N N . THR A 1 369 ? 26.598 2.027 -25.276 1.00 86.94 369 THR A N 1
ATOM 2817 C CA . THR A 1 369 ? 25.707 1.659 -24.169 1.00 86.94 369 THR A CA 1
ATOM 2818 C C . THR A 1 369 ? 24.440 2.496 -24.235 1.00 86.94 369 THR A C 1
ATOM 2820 O O . THR A 1 369 ? 24.478 3.689 -24.545 1.00 86.94 369 THR A O 1
ATOM 2823 N N . ALA A 1 370 ? 23.306 1.867 -23.951 1.00 83.44 370 ALA A N 1
ATOM 2824 C CA . ALA A 1 370 ? 22.010 2.523 -23.875 1.00 83.44 370 ALA A CA 1
ATOM 2825 C C . ALA A 1 370 ? 21.272 2.064 -22.609 1.00 83.44 370 ALA A C 1
ATOM 2827 O O . ALA A 1 370 ? 21.503 0.946 -22.152 1.00 83.44 370 ALA A O 1
ATOM 2828 N N . PRO A 1 371 ? 20.368 2.884 -22.051 1.00 79.69 371 PRO A N 1
ATOM 2829 C CA . PRO A 1 371 ? 19.581 2.485 -20.891 1.00 79.69 371 PRO A CA 1
ATOM 2830 C C . PRO A 1 371 ? 18.707 1.268 -21.202 1.00 79.69 371 PRO A C 1
ATOM 2832 O O . PRO A 1 371 ? 18.276 1.094 -22.345 1.00 79.69 371 PRO A O 1
ATOM 2835 N N . SER A 1 372 ? 18.377 0.445 -20.206 1.00 77.81 372 SER A N 1
ATOM 2836 C CA . SER A 1 372 ? 17.408 -0.642 -20.413 1.00 77.81 372 SER A CA 1
ATOM 2837 C C . SER A 1 372 ? 16.075 -0.133 -21.006 1.00 77.81 372 SER A C 1
ATOM 2839 O O . SER A 1 372 ? 15.533 0.892 -20.587 1.00 77.81 372 SER A O 1
ATOM 2841 N N . MET A 1 373 ? 15.531 -0.839 -22.004 1.00 75.12 373 MET A N 1
ATOM 2842 C CA . MET A 1 373 ? 14.232 -0.503 -22.599 1.00 75.12 373 MET A CA 1
ATOM 2843 C C . MET A 1 373 ? 13.132 -1.323 -21.928 1.00 75.12 373 MET A C 1
ATOM 2845 O O . MET A 1 373 ? 13.188 -2.552 -21.918 1.00 75.12 373 MET A O 1
ATOM 2849 N N . GLN A 1 374 ? 12.118 -0.643 -21.401 1.00 75.62 374 GLN A N 1
ATOM 2850 C CA . GLN A 1 374 ? 10.931 -1.263 -20.818 1.00 75.62 374 GLN A CA 1
ATOM 2851 C C . GLN A 1 374 ? 9.679 -0.691 -21.475 1.00 75.62 374 GLN A C 1
ATOM 2853 O O . GLN A 1 374 ? 9.686 0.430 -21.973 1.00 75.62 374 GLN A O 1
ATOM 2858 N N . SER A 1 375 ? 8.574 -1.436 -21.440 1.00 75.94 375 SER A N 1
ATOM 2859 C CA . SER A 1 375 ? 7.304 -1.014 -22.059 1.00 75.94 375 SER A CA 1
ATOM 2860 C C . SER A 1 375 ? 6.726 0.293 -21.490 1.00 75.94 375 SER A C 1
ATOM 2862 O O . SER A 1 375 ? 5.939 0.964 -22.154 1.00 75.94 375 SER A O 1
ATOM 2864 N N . TYR A 1 376 ? 7.126 0.661 -20.276 1.00 72.81 376 TYR A N 1
ATOM 2865 C CA . TYR A 1 376 ? 6.603 1.795 -19.514 1.00 72.81 376 TYR A CA 1
ATOM 2866 C C . TYR A 1 376 ? 7.627 2.912 -19.289 1.00 72.81 376 TYR A C 1
ATOM 2868 O O . TYR A 1 376 ? 7.318 3.877 -18.597 1.00 72.81 376 TYR A O 1
ATOM 2876 N N . ASN A 1 377 ? 8.841 2.794 -19.829 1.00 74.19 377 ASN A N 1
ATOM 2877 C CA . ASN A 1 377 ? 9.826 3.866 -19.730 1.00 74.19 377 ASN A CA 1
ATOM 2878 C C . ASN A 1 377 ? 9.871 4.691 -21.013 1.00 74.19 377 ASN A C 1
ATOM 2880 O O . ASN A 1 377 ? 9.322 4.319 -22.056 1.00 74.19 377 ASN A O 1
ATOM 2884 N N . LYS A 1 378 ? 10.530 5.848 -20.945 1.00 73.31 378 LYS A N 1
ATOM 2885 C CA . LYS A 1 378 ? 10.566 6.798 -22.065 1.00 73.31 378 LYS A CA 1
ATOM 2886 C C . LYS A 1 378 ? 11.286 6.266 -23.310 1.00 73.31 378 LYS A C 1
ATOM 2888 O O . LYS A 1 378 ? 11.173 6.889 -24.365 1.00 73.31 378 LYS A O 1
ATOM 2893 N N . TRP A 1 379 ? 12.007 5.146 -23.203 1.00 77.06 379 TRP A N 1
ATOM 2894 C CA . TRP A 1 379 ? 12.756 4.522 -24.296 1.00 77.06 379 TRP A CA 1
ATOM 2895 C C . TRP A 1 379 ? 11.932 3.541 -25.124 1.00 77.06 379 TRP A C 1
ATOM 2897 O O . TRP A 1 379 ? 12.370 3.158 -26.208 1.00 77.06 379 TRP A O 1
ATOM 2907 N N . ASN A 1 380 ? 10.735 3.170 -24.660 1.00 75.06 380 ASN A N 1
ATOM 2908 C CA . ASN A 1 380 ? 9.870 2.252 -25.385 1.00 75.06 380 ASN A CA 1
ATOM 2909 C C . ASN A 1 380 ? 9.654 2.699 -26.844 1.00 75.06 380 ASN A C 1
ATOM 2911 O O . ASN A 1 380 ? 9.394 3.874 -27.118 1.00 75.06 380 ASN A O 1
ATOM 2915 N N . ASN A 1 381 ? 9.745 1.752 -27.781 1.00 72.25 381 ASN A N 1
ATOM 2916 C CA . ASN A 1 381 ? 9.587 1.960 -29.227 1.00 72.25 381 ASN A CA 1
ATOM 2917 C C . ASN A 1 381 ? 10.553 2.977 -29.873 1.00 72.25 381 ASN A C 1
ATOM 2919 O O . ASN A 1 381 ? 10.304 3.435 -30.993 1.00 72.25 381 ASN A O 1
ATOM 2923 N N . LYS A 1 382 ? 11.666 3.326 -29.217 1.00 76.19 382 LYS A N 1
ATOM 2924 C CA . LYS A 1 382 ? 12.719 4.148 -29.831 1.00 76.19 382 LYS A CA 1
ATOM 2925 C C . LYS A 1 382 ? 13.756 3.289 -30.555 1.00 76.19 382 LYS A C 1
ATOM 2927 O O . LYS A 1 382 ? 13.978 2.128 -30.231 1.00 76.19 382 LYS A O 1
ATOM 2932 N N . SER A 1 383 ? 14.379 3.876 -31.571 1.00 78.38 383 SER A N 1
ATOM 2933 C CA . SER A 1 383 ? 15.505 3.317 -32.321 1.00 78.38 383 SER A CA 1
ATOM 2934 C C . SER A 1 383 ? 16.794 4.040 -31.955 1.00 78.38 383 SER A C 1
ATOM 2936 O O . SER A 1 383 ? 16.772 5.237 -31.665 1.00 78.38 383 SER A O 1
ATOM 2938 N N . LEU A 1 384 ? 17.901 3.300 -31.984 1.00 83.19 384 LEU A N 1
ATOM 2939 C CA . LEU A 1 384 ? 19.240 3.803 -31.707 1.00 83.19 384 LEU A CA 1
ATOM 2940 C C . LEU A 1 384 ? 19.978 4.030 -33.029 1.00 83.19 384 LEU A C 1
ATOM 2942 O O . LEU A 1 384 ? 19.956 3.161 -33.900 1.00 83.19 384 LEU A O 1
ATOM 2946 N N . VAL A 1 385 ? 20.616 5.186 -33.189 1.00 85.38 385 VAL A N 1
ATOM 2947 C CA . VAL A 1 385 ? 21.362 5.541 -34.404 1.00 85.38 385 VAL A CA 1
ATOM 2948 C C . VAL A 1 385 ? 22.740 6.060 -34.022 1.00 85.38 385 VAL A C 1
ATOM 2950 O O . VAL A 1 385 ? 22.856 6.964 -33.197 1.00 85.38 385 VAL A O 1
ATOM 2953 N N . LEU A 1 386 ? 23.773 5.492 -34.638 1.00 88.19 386 LEU A N 1
ATOM 2954 C CA . LEU A 1 386 ? 25.146 5.972 -34.573 1.00 88.19 386 LEU A CA 1
ATOM 2955 C C . LEU A 1 386 ? 25.448 6.787 -35.832 1.00 88.19 386 LEU A C 1
ATOM 2957 O O . LEU A 1 386 ? 25.347 6.278 -36.946 1.00 88.19 386 LEU A O 1
ATOM 2961 N N . GLU A 1 387 ? 25.823 8.045 -35.648 1.00 88.44 387 GLU A N 1
ATOM 2962 C CA . GLU A 1 387 ? 26.334 8.908 -36.709 1.00 88.44 387 GLU A CA 1
ATOM 2963 C C . GLU A 1 387 ? 27.859 8.986 -36.603 1.00 88.44 387 GLU A C 1
ATOM 2965 O O . GLU A 1 387 ? 28.393 9.232 -35.519 1.00 88.44 387 GLU A O 1
ATOM 2970 N N . LEU A 1 388 ? 28.562 8.787 -37.718 1.00 89.62 388 LEU A N 1
ATOM 2971 C CA . LEU A 1 388 ? 29.994 9.061 -37.834 1.00 89.62 388 LEU A CA 1
ATOM 2972 C C . LEU A 1 388 ? 30.209 10.190 -38.838 1.00 89.62 388 LEU A C 1
ATOM 2974 O O . LEU A 1 388 ? 29.998 10.006 -40.037 1.00 89.62 388 LEU A O 1
ATOM 2978 N N . SER A 1 389 ? 30.673 11.334 -38.352 1.00 88.25 389 SER A N 1
ATOM 2979 C CA . SER A 1 389 ? 31.000 12.497 -39.174 1.00 88.25 389 SER A CA 1
ATOM 2980 C C . SER A 1 389 ? 32.499 12.583 -39.396 1.00 88.25 389 SER A C 1
ATOM 2982 O O . SER A 1 389 ? 33.257 12.690 -38.433 1.00 88.25 389 SER A O 1
ATOM 2984 N N . SER A 1 390 ? 32.941 12.563 -40.653 1.00 86.25 390 SER A N 1
ATOM 2985 C CA . SER A 1 390 ? 34.353 12.788 -40.972 1.00 86.25 390 SER A CA 1
ATOM 2986 C C . SER A 1 390 ? 34.751 14.213 -40.593 1.00 86.25 390 SER A C 1
ATOM 2988 O O . SER A 1 390 ? 34.141 15.177 -41.053 1.00 86.25 390 SER A O 1
ATOM 2990 N N . THR A 1 391 ? 35.793 14.365 -39.779 1.00 81.25 391 THR A N 1
ATOM 2991 C CA . THR A 1 391 ? 36.415 15.677 -39.544 1.00 81.25 391 THR A CA 1
ATOM 2992 C C . THR A 1 391 ? 37.407 16.037 -40.650 1.00 81.25 391 THR A C 1
ATOM 2994 O O . THR A 1 391 ? 37.760 17.206 -40.815 1.00 81.25 391 THR A O 1
ATOM 2997 N N . ASP A 1 392 ? 37.822 15.048 -41.443 1.00 76.50 392 ASP A N 1
ATOM 2998 C CA . ASP A 1 392 ? 38.618 15.254 -42.646 1.00 76.50 392 ASP A CA 1
ATOM 2999 C C . ASP A 1 392 ? 37.711 15.637 -43.821 1.00 76.50 392 ASP A C 1
ATOM 3001 O O . ASP A 1 392 ? 36.708 14.980 -44.102 1.00 76.50 392 ASP A O 1
ATOM 3005 N N . LYS A 1 393 ? 38.056 16.722 -44.523 1.00 62.62 393 LYS A N 1
ATOM 3006 C CA . LYS A 1 393 ? 37.146 17.392 -45.471 1.00 62.62 393 LYS A CA 1
ATOM 3007 C C . LYS A 1 393 ? 36.892 16.638 -46.781 1.00 62.62 393 LYS A C 1
ATOM 3009 O O . LYS A 1 393 ? 35.979 17.011 -47.510 1.00 62.62 393 LYS A O 1
ATOM 3014 N N . THR A 1 394 ? 37.686 15.621 -47.112 1.00 79.62 394 THR A N 1
ATOM 3015 C CA . THR A 1 394 ? 37.549 14.876 -48.374 1.00 79.62 394 THR A CA 1
ATOM 3016 C C . THR A 1 394 ? 37.824 13.393 -48.164 1.00 79.62 394 THR A C 1
ATOM 3018 O O . THR A 1 394 ? 38.981 12.963 -48.140 1.00 79.62 394 THR A O 1
ATOM 3021 N N . LEU A 1 395 ? 36.754 12.611 -48.034 1.00 83.94 395 LEU A N 1
ATOM 3022 C CA . LEU A 1 395 ? 36.820 11.154 -48.114 1.00 83.94 395 LEU A CA 1
ATOM 3023 C C . LEU A 1 395 ? 36.999 10.696 -49.580 1.00 83.94 395 LEU A C 1
ATOM 3025 O O . LEU A 1 395 ? 36.682 11.456 -50.500 1.00 83.94 395 LEU A O 1
ATOM 3029 N N . PRO A 1 396 ? 37.488 9.466 -49.827 1.00 84.44 396 PRO A N 1
ATOM 3030 C CA . PRO A 1 396 ? 37.481 8.870 -51.163 1.00 84.44 396 PRO A CA 1
ATOM 3031 C C . PRO A 1 396 ? 36.064 8.825 -51.758 1.00 84.44 396 PRO A C 1
ATOM 3033 O O . PRO A 1 396 ? 35.096 8.575 -51.046 1.00 84.44 396 PRO A O 1
ATOM 3036 N N . GLY A 1 397 ? 35.930 9.037 -53.071 1.00 78.56 397 GLY A N 1
ATOM 3037 C CA . GLY A 1 397 ? 34.616 9.110 -53.731 1.00 78.56 397 GLY A CA 1
ATOM 3038 C C . GLY A 1 397 ? 33.819 7.797 -53.747 1.00 78.56 397 GLY A C 1
ATOM 3039 O O . GLY A 1 397 ? 32.619 7.817 -54.000 1.00 78.56 397 GLY A O 1
ATOM 3040 N N . ASP A 1 398 ? 34.471 6.667 -53.480 1.00 81.12 398 ASP A N 1
ATOM 3041 C CA . ASP A 1 398 ? 33.888 5.324 -53.407 1.00 81.12 398 ASP A CA 1
ATOM 3042 C C . ASP A 1 398 ? 33.853 4.767 -51.973 1.00 81.12 398 ASP A C 1
ATOM 3044 O O . ASP A 1 398 ? 33.638 3.568 -51.772 1.00 81.12 398 ASP A O 1
ATOM 3048 N N . VAL A 1 399 ? 34.109 5.624 -50.980 1.00 87.19 399 VAL A N 1
ATOM 3049 C CA . VAL A 1 399 ? 34.251 5.197 -49.593 1.00 87.19 399 VAL A CA 1
ATOM 3050 C C . VAL A 1 399 ? 32.984 4.505 -49.101 1.00 87.19 399 VAL A C 1
ATOM 3052 O O . VAL A 1 399 ? 31.852 4.918 -49.367 1.00 87.19 399 VAL A O 1
ATOM 3055 N N . SER A 1 400 ? 33.181 3.446 -48.332 1.00 88.81 400 SER A N 1
ATOM 3056 C CA . SER A 1 400 ? 32.101 2.740 -47.660 1.00 88.81 400 SER A CA 1
ATOM 3057 C C . SER A 1 400 ? 32.557 2.251 -46.298 1.00 88.81 400 SER A C 1
ATOM 3059 O O . SER A 1 400 ? 33.743 2.016 -46.067 1.00 88.81 400 SER A O 1
ATOM 3061 N N . LEU A 1 401 ? 31.608 2.083 -45.391 1.00 90.06 401 LEU A N 1
ATOM 3062 C CA . LEU A 1 401 ? 31.859 1.638 -44.034 1.00 90.06 401 LEU A CA 1
ATOM 3063 C C . LEU A 1 401 ? 31.212 0.276 -43.826 1.00 90.06 401 LEU A C 1
ATOM 3065 O O . LEU A 1 401 ? 29.991 0.146 -43.876 1.00 90.06 401 LEU A O 1
ATOM 3069 N N . THR A 1 402 ? 32.030 -0.736 -43.574 1.00 90.25 402 THR A N 1
ATOM 3070 C CA . THR A 1 402 ? 31.559 -2.035 -43.101 1.00 90.25 402 THR A CA 1
ATOM 3071 C C . THR A 1 402 ? 31.382 -1.958 -41.591 1.00 90.25 402 THR A C 1
ATOM 3073 O O . THR A 1 402 ? 32.319 -1.620 -40.868 1.00 90.25 402 THR A O 1
ATOM 3076 N N . VAL A 1 403 ? 30.181 -2.270 -41.116 1.00 91.69 403 VAL A N 1
ATOM 3077 C CA . VAL A 1 403 ? 29.805 -2.271 -39.705 1.00 91.69 403 VAL A CA 1
ATOM 3078 C C . VAL A 1 403 ? 29.452 -3.694 -39.298 1.00 91.69 403 VAL A C 1
ATOM 3080 O O . VAL A 1 403 ? 28.547 -4.308 -39.866 1.00 91.69 403 VAL A O 1
ATOM 3083 N N . THR A 1 404 ? 30.158 -4.213 -38.296 1.00 90.06 404 THR A N 1
ATOM 3084 C CA . THR A 1 404 ? 29.913 -5.541 -37.728 1.00 90.06 404 THR A CA 1
ATOM 3085 C C . THR A 1 404 ? 29.446 -5.432 -36.281 1.00 90.06 404 THR A C 1
ATOM 3087 O O . THR A 1 404 ? 30.122 -4.841 -35.438 1.00 90.06 404 THR A O 1
ATOM 3090 N N . THR A 1 405 ? 28.292 -6.031 -35.996 1.00 87.25 405 THR A N 1
ATOM 3091 C CA . THR A 1 405 ? 27.640 -6.040 -34.682 1.00 87.25 405 THR A CA 1
ATOM 3092 C C . THR A 1 405 ? 27.165 -7.453 -34.355 1.00 87.25 405 THR A C 1
ATOM 3094 O O . THR A 1 405 ? 26.207 -7.935 -34.971 1.00 87.25 405 THR A O 1
ATOM 3097 N N . GLY A 1 406 ? 27.823 -8.132 -33.412 1.00 80.75 406 GLY A N 1
ATOM 3098 C CA . GLY A 1 406 ? 27.615 -9.572 -33.213 1.00 80.75 406 GLY A CA 1
ATOM 3099 C C . GLY A 1 406 ? 27.828 -10.332 -34.529 1.00 80.75 406 GLY A C 1
ATOM 3100 O O . GLY A 1 406 ? 28.848 -10.139 -35.185 1.00 80.75 406 GLY A O 1
ATOM 3101 N N . ASP A 1 407 ? 26.831 -11.111 -34.956 1.00 74.25 407 ASP A N 1
ATOM 3102 C CA . ASP A 1 407 ? 26.873 -11.884 -36.211 1.00 74.25 407 ASP A CA 1
ATOM 3103 C C . ASP A 1 407 ? 26.433 -11.094 -37.458 1.00 74.25 407 ASP A C 1
ATOM 3105 O O . ASP A 1 407 ? 26.474 -11.606 -38.579 1.00 74.25 407 ASP A O 1
ATOM 3109 N N . LYS A 1 408 ? 25.958 -9.853 -37.292 1.00 79.56 408 LYS A N 1
ATOM 3110 C CA . LYS A 1 408 ? 25.516 -9.020 -38.417 1.00 79.56 408 LYS A CA 1
ATOM 3111 C C . LYS A 1 408 ? 26.695 -8.249 -38.986 1.00 79.56 408 LYS A C 1
ATOM 3113 O O . LYS A 1 408 ? 27.387 -7.557 -38.248 1.00 79.56 408 LYS A O 1
ATOM 3118 N N . ASN A 1 409 ? 26.847 -8.305 -40.303 1.00 84.94 409 ASN A N 1
ATOM 3119 C CA . ASN A 1 409 ? 27.821 -7.532 -41.061 1.00 84.94 409 ASN A CA 1
ATOM 3120 C C . ASN A 1 409 ? 27.088 -6.784 -42.189 1.00 84.94 409 ASN A C 1
ATOM 3122 O O . ASN A 1 409 ? 26.404 -7.417 -42.995 1.00 84.94 409 ASN A O 1
ATOM 3126 N N . GLN A 1 410 ? 27.157 -5.452 -42.201 1.00 85.50 410 GLN A N 1
ATOM 3127 C CA . GLN A 1 410 ? 26.434 -4.595 -43.148 1.00 85.50 410 GLN A CA 1
ATOM 3128 C C . GLN A 1 410 ? 27.300 -3.431 -43.627 1.00 85.50 410 GLN A C 1
ATOM 3130 O O . GLN A 1 410 ? 28.139 -2.926 -42.887 1.00 85.50 410 GLN A O 1
ATOM 3135 N N . GLN A 1 411 ? 27.070 -2.984 -44.860 1.00 86.69 411 GLN A N 1
ATOM 3136 C CA . GLN A 1 411 ? 27.819 -1.895 -45.482 1.00 86.69 411 GLN A CA 1
ATOM 3137 C C . GLN A 1 411 ? 26.962 -0.633 -45.589 1.00 86.69 411 GLN A C 1
ATOM 3139 O O . GLN A 1 411 ? 25.785 -0.698 -45.944 1.00 86.69 411 GLN A O 1
ATOM 3144 N N . TYR A 1 412 ? 27.579 0.506 -45.293 1.00 86.81 412 TYR A N 1
ATOM 3145 C CA . TYR A 1 412 ? 26.968 1.829 -45.289 1.00 86.81 412 TYR A CA 1
ATOM 3146 C C . TYR A 1 412 ? 27.762 2.774 -46.191 1.00 86.81 412 TYR A C 1
ATOM 3148 O O . TYR A 1 412 ? 28.986 2.674 -46.295 1.00 86.81 412 TYR A O 1
ATOM 3156 N N . TRP A 1 413 ? 27.062 3.713 -46.821 1.00 87.31 413 TRP A N 1
ATOM 3157 C CA . TRP A 1 413 ? 27.651 4.782 -47.627 1.00 87.31 413 TRP A CA 1
ATOM 3158 C C . TRP A 1 413 ? 27.405 6.123 -46.946 1.00 87.31 413 TRP A C 1
ATOM 3160 O O . TRP A 1 413 ? 26.383 6.264 -46.263 1.00 87.31 413 TRP A O 1
ATOM 3170 N N . PRO A 1 414 ? 28.324 7.088 -47.097 1.00 86.44 414 PRO A N 1
ATOM 3171 C CA . PRO A 1 414 ? 28.127 8.399 -46.514 1.00 86.44 414 PRO A CA 1
ATOM 3172 C C . PRO A 1 414 ? 26.978 9.138 -47.213 1.00 86.44 414 PRO A C 1
ATOM 3174 O O . PRO A 1 414 ? 26.707 8.926 -48.398 1.00 86.44 414 PRO A O 1
ATOM 3177 N N . ASP A 1 415 ? 26.313 10.025 -46.479 1.00 82.44 415 ASP A N 1
ATOM 3178 C CA . ASP A 1 415 ? 25.348 10.970 -47.034 1.00 82.44 415 ASP A CA 1
ATOM 3179 C C . ASP A 1 415 ? 26.036 12.077 -47.865 1.00 82.44 415 ASP A C 1
ATOM 3181 O O . ASP A 1 415 ? 27.258 12.105 -48.037 1.00 82.44 415 ASP A O 1
ATOM 3185 N N . SER A 1 416 ? 25.255 13.036 -48.375 1.00 78.31 416 SER A N 1
ATOM 3186 C CA . SER A 1 416 ? 25.781 14.174 -49.145 1.00 78.31 416 SER A CA 1
ATOM 3187 C C . SER A 1 416 ? 26.751 15.070 -48.365 1.00 78.31 416 SER A C 1
ATOM 3189 O O . SER A 1 416 ? 27.466 15.858 -48.978 1.00 78.31 416 SER A O 1
ATOM 3191 N N . ASN A 1 417 ? 26.761 14.973 -47.034 1.00 78.31 417 ASN A N 1
ATOM 3192 C CA . ASN A 1 417 ? 27.636 15.726 -46.141 1.00 78.31 417 ASN A CA 1
ATOM 3193 C C . ASN A 1 417 ? 28.864 14.910 -45.701 1.00 78.31 417 ASN A C 1
ATOM 3195 O O . ASN A 1 417 ? 29.705 15.436 -44.976 1.00 78.31 417 ASN A O 1
ATOM 3199 N N . GLY A 1 418 ? 28.993 13.650 -46.135 1.00 77.88 418 GLY A N 1
ATOM 3200 C CA . GLY A 1 418 ? 30.099 12.774 -45.754 1.00 77.88 418 GLY A CA 1
ATOM 3201 C C . GLY A 1 418 ? 29.879 11.995 -44.451 1.00 77.88 418 GLY A C 1
ATOM 3202 O O . GLY A 1 418 ? 30.837 11.419 -43.936 1.00 77.88 418 GLY A O 1
ATOM 3203 N N . ASN A 1 419 ? 28.658 11.975 -43.905 1.00 87.25 419 ASN A N 1
ATOM 3204 C CA . ASN A 1 419 ? 28.339 11.302 -42.645 1.00 87.25 419 ASN A CA 1
ATOM 3205 C C . ASN A 1 419 ? 27.823 9.880 -42.880 1.00 87.25 419 ASN A C 1
ATOM 3207 O O . ASN A 1 419 ? 26.966 9.657 -43.734 1.00 87.25 419 ASN A O 1
ATOM 3211 N N . PHE A 1 420 ? 28.270 8.923 -42.070 1.00 89.75 420 PHE A N 1
ATOM 3212 C CA . PHE A 1 420 ? 27.677 7.586 -42.027 1.00 89.75 420 PHE A CA 1
ATOM 3213 C C . PHE A 1 420 ? 26.576 7.535 -40.970 1.00 89.75 420 PHE A C 1
ATOM 3215 O O . PHE A 1 420 ? 26.828 7.846 -39.809 1.00 89.75 420 PHE A O 1
ATOM 3222 N N . VAL A 1 421 ? 25.377 7.093 -41.357 1.00 88.25 421 VAL A N 1
ATOM 3223 C CA . VAL A 1 421 ? 24.226 6.933 -40.456 1.00 88.25 421 VAL A CA 1
ATOM 3224 C C . VAL A 1 421 ? 23.918 5.448 -40.298 1.00 88.25 421 VAL A C 1
ATOM 3226 O O . VAL A 1 421 ? 23.536 4.777 -41.256 1.00 88.25 421 VAL A O 1
ATOM 3229 N N . ILE A 1 422 ? 24.101 4.931 -39.085 1.00 89.06 422 ILE A N 1
ATOM 3230 C CA . ILE A 1 422 ? 24.135 3.497 -38.793 1.00 89.06 422 ILE A CA 1
ATOM 3231 C C . ILE A 1 422 ? 23.025 3.169 -37.784 1.00 89.06 422 ILE A C 1
ATOM 3233 O O . ILE A 1 422 ? 23.148 3.499 -36.601 1.00 89.06 422 ILE A O 1
ATOM 3237 N N . PRO A 1 423 ? 21.930 2.515 -38.206 1.00 87.75 423 PRO A N 1
ATOM 3238 C CA . PRO A 1 423 ? 20.916 2.009 -37.291 1.00 87.75 423 PRO A CA 1
ATOM 3239 C C . PRO A 1 423 ? 21.483 0.877 -36.430 1.00 87.75 423 PRO A C 1
ATOM 3241 O O . PRO A 1 423 ? 22.047 -0.091 -36.940 1.00 87.75 423 PRO A O 1
ATOM 3244 N N . LEU A 1 424 ? 21.289 0.970 -35.118 1.00 85.12 424 LEU A N 1
ATOM 3245 C CA . LEU A 1 424 ? 21.721 -0.037 -34.157 1.00 85.12 424 LEU A CA 1
ATOM 3246 C C . LEU A 1 424 ? 20.520 -0.751 -33.536 1.00 85.12 424 LEU A C 1
ATOM 3248 O O . LEU A 1 424 ? 19.422 -0.206 -33.408 1.00 85.12 424 LEU A O 1
ATOM 3252 N N . THR A 1 425 ? 20.741 -2.003 -33.133 1.00 83.50 425 THR A N 1
ATOM 3253 C CA . THR A 1 425 ? 19.788 -2.711 -32.272 1.00 83.50 425 THR A CA 1
ATOM 3254 C C . THR A 1 425 ? 19.958 -2.193 -30.847 1.00 83.50 425 THR A C 1
ATOM 3256 O O . THR A 1 425 ? 21.079 -1.942 -30.417 1.00 83.50 425 THR A O 1
ATOM 3259 N N . TRP A 1 426 ? 18.858 -2.001 -30.120 1.00 84.38 426 TRP A N 1
ATOM 3260 C CA . TRP A 1 426 ? 18.935 -1.521 -28.745 1.00 84.38 426 TRP A CA 1
ATOM 3261 C C . TRP A 1 426 ? 19.593 -2.570 -27.846 1.00 84.38 426 TRP A C 1
ATOM 3263 O O . TRP A 1 426 ? 19.117 -3.704 -27.771 1.00 84.38 426 TRP A O 1
ATOM 3273 N N . ALA A 1 427 ? 20.664 -2.189 -27.160 1.00 80.44 427 ALA A N 1
ATOM 3274 C CA . ALA A 1 427 ? 21.410 -3.055 -26.260 1.00 80.44 427 ALA A CA 1
ATOM 3275 C C . ALA A 1 427 ? 21.951 -2.236 -25.086 1.00 80.44 427 ALA A C 1
ATOM 3277 O O . ALA A 1 427 ? 22.373 -1.094 -25.267 1.00 80.44 427 ALA A O 1
ATOM 3278 N N . THR A 1 428 ? 21.966 -2.830 -23.891 1.00 80.50 428 THR A N 1
ATOM 3279 C CA . THR A 1 428 ? 22.552 -2.190 -22.703 1.00 80.50 428 THR A CA 1
ATOM 3280 C C . THR A 1 428 ? 24.053 -1.961 -22.873 1.00 80.50 428 THR A C 1
ATOM 3282 O O . THR A 1 428 ? 24.586 -0.947 -22.431 1.00 80.50 428 THR A O 1
ATOM 3285 N N . SER A 1 429 ? 24.728 -2.858 -23.597 1.00 89.44 429 SER A N 1
ATOM 3286 C CA . SER A 1 429 ? 26.094 -2.680 -24.077 1.00 89.44 429 SER A CA 1
ATOM 3287 C C . SER A 1 429 ? 26.333 -3.511 -25.338 1.00 89.44 429 SER A C 1
ATOM 3289 O O . SER A 1 429 ? 25.933 -4.675 -25.404 1.00 89.44 429 SER A O 1
ATOM 3291 N N . GLN A 1 430 ? 26.971 -2.915 -26.341 1.00 89.88 430 GLN A N 1
ATOM 3292 C CA . GLN A 1 430 ? 27.281 -3.551 -27.617 1.00 89.88 430 GLN A CA 1
ATOM 3293 C C . GLN A 1 430 ? 28.565 -2.969 -28.212 1.00 89.88 430 GLN A C 1
ATOM 3295 O O . GLN A 1 430 ? 28.720 -1.752 -28.301 1.00 89.88 430 GLN A O 1
ATOM 3300 N N . ASP A 1 431 ? 29.438 -3.842 -28.714 1.00 90.88 431 ASP A N 1
ATOM 3301 C CA . ASP A 1 431 ? 30.571 -3.435 -29.543 1.00 90.88 431 ASP A CA 1
ATOM 3302 C C . ASP A 1 431 ? 30.169 -3.341 -31.020 1.00 90.88 431 ASP A C 1
ATOM 3304 O O . ASP A 1 431 ? 29.518 -4.230 -31.580 1.00 90.88 431 ASP A O 1
ATOM 3308 N N . VAL A 1 432 ? 30.574 -2.240 -31.645 1.00 92.19 432 VAL A N 1
ATOM 3309 C CA . VAL A 1 432 ? 30.367 -1.922 -33.055 1.00 92.19 432 VAL A CA 1
ATOM 3310 C C . VAL A 1 432 ? 31.735 -1.851 -33.714 1.00 92.19 432 VAL A C 1
ATOM 3312 O O . VAL A 1 432 ? 32.477 -0.888 -33.529 1.00 92.19 432 VAL A O 1
ATOM 3315 N N . ASN A 1 433 ? 32.076 -2.880 -34.484 1.00 91.50 433 ASN A N 1
ATOM 3316 C CA . ASN A 1 433 ? 33.327 -2.919 -35.232 1.00 91.50 433 ASN A CA 1
ATOM 3317 C C . ASN A 1 433 ? 33.132 -2.249 -36.591 1.00 91.50 433 ASN A C 1
ATOM 3319 O O . ASN A 1 433 ? 32.136 -2.478 -37.274 1.00 91.50 433 ASN A O 1
ATOM 3323 N N . LEU A 1 434 ? 34.089 -1.419 -36.968 1.00 92.25 434 LEU A N 1
ATOM 3324 C CA . LEU A 1 434 ? 34.036 -0.496 -38.087 1.00 92.25 434 LEU A CA 1
ATOM 3325 C C . LEU A 1 434 ? 35.209 -0.795 -39.018 1.00 92.25 434 LEU A C 1
ATOM 3327 O O . LEU A 1 434 ? 36.327 -1.042 -38.581 1.00 92.25 434 LEU A O 1
ATOM 3331 N N . THR A 1 435 ? 34.987 -0.786 -40.321 1.00 90.88 435 THR A N 1
ATOM 3332 C CA . THR A 1 435 ? 36.068 -0.908 -41.303 1.00 90.88 435 THR A CA 1
ATOM 3333 C C . THR A 1 435 ? 35.770 0.025 -42.454 1.00 90.88 435 THR A C 1
ATOM 3335 O O . THR A 1 435 ? 34.735 -0.100 -43.105 1.00 90.88 435 THR A O 1
ATOM 3338 N N . LEU A 1 436 ? 36.658 0.992 -42.669 1.00 90.50 436 LEU A N 1
ATOM 3339 C CA . LEU A 1 436 ? 36.554 1.936 -43.770 1.00 90.50 436 LEU A CA 1
ATOM 3340 C C . LEU A 1 436 ? 37.170 1.297 -45.013 1.00 90.50 436 LEU A C 1
ATOM 3342 O O . LEU A 1 436 ? 38.310 0.846 -44.962 1.00 90.50 436 LEU A O 1
ATOM 3346 N N . ASN A 1 437 ? 36.434 1.255 -46.117 1.00 87.88 437 ASN A N 1
ATOM 3347 C CA . ASN A 1 437 ? 36.855 0.586 -47.344 1.00 87.88 437 ASN A CA 1
ATOM 3348 C C . ASN A 1 437 ? 36.851 1.563 -48.516 1.00 87.88 437 ASN A C 1
ATOM 3350 O O . ASN A 1 437 ? 35.945 2.390 -48.638 1.00 87.88 437 ASN A O 1
ATOM 3354 N N . SER A 1 438 ? 37.833 1.415 -49.400 1.00 84.62 438 SER A N 1
ATOM 3355 C CA . SER A 1 438 ? 37.907 2.105 -50.689 1.00 84.62 438 SER A CA 1
ATOM 3356 C C . SER A 1 438 ? 38.724 1.259 -51.672 1.00 84.62 438 SER A C 1
ATOM 3358 O O . SER A 1 438 ? 39.645 0.543 -51.270 1.00 84.62 438 SER A O 1
ATOM 3360 N N . ASP A 1 439 ? 38.381 1.333 -52.957 1.00 76.88 439 ASP A N 1
ATOM 3361 C CA . ASP A 1 439 ? 39.165 0.785 -54.067 1.00 76.88 439 ASP A CA 1
ATOM 3362 C C . ASP A 1 439 ? 40.217 1.788 -54.580 1.00 76.88 439 ASP A C 1
ATOM 3364 O O . ASP A 1 439 ? 41.028 1.444 -55.445 1.00 76.88 439 ASP A O 1
ATOM 3368 N N . VAL A 1 440 ? 40.196 3.038 -54.103 1.00 78.19 440 VAL A N 1
ATOM 3369 C CA . VAL A 1 440 ? 41.147 4.081 -54.502 1.00 78.19 440 VAL A CA 1
ATOM 3370 C C . VAL A 1 440 ? 42.523 3.724 -53.942 1.00 78.19 440 VAL A C 1
ATOM 3372 O O . VAL A 1 440 ? 42.743 3.715 -52.728 1.00 78.19 440 VAL A O 1
ATOM 3375 N N . ALA A 1 441 ? 43.473 3.435 -54.832 1.00 73.00 441 ALA A N 1
ATOM 3376 C CA . ALA A 1 441 ? 44.808 2.970 -54.460 1.00 73.00 441 ALA A CA 1
ATOM 3377 C C . ALA A 1 441 ? 45.536 3.967 -53.543 1.00 73.00 441 ALA A C 1
ATOM 3379 O O . ALA A 1 441 ? 46.204 3.565 -52.593 1.00 73.00 441 ALA A O 1
ATOM 3380 N N . GLU A 1 442 ? 45.355 5.268 -53.776 1.00 79.56 442 GLU A N 1
ATOM 3381 C CA . GLU A 1 442 ? 45.930 6.343 -52.969 1.00 79.56 442 GLU A CA 1
ATOM 3382 C C . GLU A 1 442 ? 45.257 6.496 -51.601 1.00 79.56 442 GLU A C 1
ATOM 3384 O O . GLU A 1 442 ? 45.791 7.204 -50.746 1.00 79.56 442 GLU A O 1
ATOM 3389 N N . ALA A 1 443 ? 44.077 5.906 -51.394 1.00 81.75 443 ALA A N 1
ATOM 3390 C CA . ALA A 1 443 ? 43.375 5.917 -50.117 1.00 81.75 443 ALA A CA 1
ATOM 3391 C C . ALA A 1 443 ? 43.820 4.766 -49.207 1.00 81.75 443 ALA A C 1
ATOM 3393 O O . ALA A 1 443 ? 43.777 4.914 -47.988 1.00 81.75 443 ALA A O 1
ATOM 3394 N N . LYS A 1 444 ? 44.286 3.645 -49.774 1.00 82.44 444 LYS A N 1
ATOM 3395 C CA . LYS A 1 444 ? 44.689 2.449 -49.022 1.00 82.44 444 LYS A CA 1
ATOM 3396 C C . LYS A 1 444 ? 45.736 2.780 -47.952 1.00 82.44 444 LYS A C 1
ATOM 3398 O O . LYS A 1 444 ? 46.775 3.370 -48.237 1.00 82.44 444 LYS A O 1
ATOM 3403 N N . GLY A 1 445 ? 45.463 2.380 -46.709 1.00 83.06 445 GLY A N 1
ATOM 3404 C CA . GLY A 1 445 ? 46.350 2.615 -45.568 1.00 83.06 445 GLY A CA 1
ATOM 3405 C C . GLY A 1 445 ? 46.318 4.038 -44.998 1.00 83.06 445 GLY A C 1
ATOM 3406 O O . GLY A 1 445 ? 46.954 4.278 -43.971 1.00 83.06 445 GLY A O 1
ATOM 3407 N N . LYS A 1 446 ? 45.570 4.979 -45.596 1.00 87.19 446 LYS A N 1
ATOM 3408 C CA . LYS A 1 446 ? 45.353 6.304 -44.996 1.00 87.19 446 LYS A CA 1
ATOM 3409 C C . LYS A 1 446 ? 44.364 6.211 -43.843 1.00 87.19 446 LYS A C 1
ATOM 3411 O O . LYS A 1 446 ? 43.360 5.509 -43.937 1.00 87.19 446 LYS A O 1
ATOM 3416 N N . ALA A 1 447 ? 44.658 6.929 -42.766 1.00 88.25 447 ALA A N 1
ATOM 3417 C CA . ALA A 1 447 ? 43.764 7.080 -41.630 1.00 88.25 447 ALA A CA 1
ATOM 3418 C C . ALA A 1 447 ? 42.929 8.353 -41.778 1.00 88.25 447 ALA A C 1
ATOM 3420 O O . ALA A 1 447 ? 43.474 9.401 -42.123 1.00 88.25 447 ALA A O 1
ATOM 3421 N N . TYR A 1 448 ? 41.637 8.240 -41.492 1.00 88.25 448 TYR A N 1
ATOM 3422 C CA . TYR A 1 448 ? 40.688 9.346 -41.476 1.00 88.25 448 TYR A CA 1
ATOM 3423 C C . TYR A 1 448 ? 40.069 9.475 -40.088 1.00 88.25 448 TYR A C 1
ATOM 3425 O O . TYR A 1 448 ? 39.770 8.468 -39.439 1.00 88.25 448 TYR A O 1
ATOM 3433 N N . GLN A 1 449 ? 39.892 10.711 -39.636 1.00 88.19 449 GLN A N 1
ATOM 3434 C CA . GLN A 1 449 ? 39.325 11.037 -38.336 1.00 88.19 449 GLN A CA 1
ATOM 3435 C C . GLN A 1 449 ? 37.812 11.227 -38.429 1.00 88.19 449 GLN A C 1
ATOM 3437 O O . GLN A 1 449 ? 37.306 11.961 -39.282 1.00 88.19 449 GLN A O 1
ATOM 3442 N N . PHE A 1 450 ? 37.095 10.588 -37.511 1.00 88.81 450 PHE A N 1
ATOM 3443 C CA . PHE A 1 450 ? 35.646 10.655 -37.392 1.00 88.81 450 PHE A CA 1
ATOM 3444 C C . PHE A 1 450 ? 35.240 11.077 -35.987 1.00 88.81 450 PHE A C 1
ATOM 3446 O O . PHE A 1 450 ? 35.785 10.600 -34.994 1.00 88.81 450 PHE A O 1
ATOM 3453 N N . GLN A 1 451 ? 34.223 11.926 -35.900 1.00 87.94 451 GLN A N 1
ATOM 3454 C CA . GLN A 1 451 ? 33.488 12.166 -34.669 1.00 87.94 451 GLN A CA 1
ATOM 3455 C C . GLN A 1 451 ? 32.260 11.258 -34.642 1.00 87.94 451 GLN A C 1
ATOM 3457 O O . GLN A 1 451 ? 31.467 11.260 -35.582 1.00 87.94 451 GLN A O 1
ATOM 3462 N N . ALA A 1 452 ? 32.098 10.504 -33.557 1.00 88.56 452 ALA A N 1
ATOM 3463 C CA . ALA A 1 452 ? 30.949 9.633 -33.365 1.00 88.56 452 ALA A CA 1
ATOM 3464 C C . ALA A 1 452 ? 29.908 10.288 -32.450 1.00 88.56 452 ALA A C 1
ATOM 3466 O O . ALA A 1 452 ? 30.264 10.838 -31.403 1.00 88.56 452 ALA A O 1
ATOM 3467 N N . LYS A 1 453 ? 28.631 10.203 -32.833 1.00 86.69 453 LYS A N 1
ATOM 3468 C CA . LYS A 1 453 ? 27.481 10.699 -32.064 1.00 86.69 453 LYS A CA 1
ATOM 3469 C C . LYS A 1 453 ? 26.377 9.658 -31.988 1.00 86.69 453 LYS A C 1
ATOM 3471 O O . LYS A 1 453 ? 26.086 8.981 -32.972 1.00 86.69 453 LYS A O 1
ATOM 3476 N N . LEU A 1 454 ? 25.736 9.564 -30.827 1.00 85.69 454 LEU A N 1
ATOM 3477 C CA . LEU A 1 454 ? 24.620 8.651 -30.596 1.00 85.69 454 LEU A CA 1
ATOM 3478 C C . LEU A 1 454 ? 23.282 9.403 -30.500 1.00 85.69 454 LEU A C 1
ATOM 3480 O O . LEU A 1 454 ? 23.165 10.402 -29.788 1.00 85.69 454 LEU A O 1
ATOM 3484 N N . TYR A 1 455 ? 22.260 8.883 -31.181 1.00 79.69 455 TYR A N 1
ATOM 3485 C CA . TYR A 1 455 ? 20.902 9.435 -31.241 1.00 79.69 455 TYR A CA 1
ATOM 3486 C C . TYR A 1 455 ? 19.849 8.383 -30.873 1.00 79.69 455 TYR A C 1
ATOM 3488 O O . TYR A 1 455 ? 20.015 7.201 -31.181 1.00 79.69 455 TYR A O 1
ATOM 3496 N N . ALA A 1 456 ? 18.742 8.812 -30.251 1.00 77.88 456 ALA A N 1
ATOM 3497 C CA . ALA A 1 456 ? 17.630 7.945 -29.857 1.00 77.88 456 ALA A CA 1
ATOM 3498 C C . ALA A 1 456 ? 16.272 8.583 -30.219 1.00 77.88 456 ALA A C 1
ATOM 3500 O O . ALA A 1 456 ? 15.833 9.553 -29.601 1.00 77.88 456 ALA A O 1
ATOM 3501 N N . GLY A 1 457 ? 15.562 8.027 -31.208 1.00 69.06 457 GLY A N 1
ATOM 3502 C CA . GLY A 1 457 ? 14.360 8.649 -31.795 1.00 69.06 457 GLY A CA 1
ATOM 3503 C C . GLY A 1 457 ? 13.273 7.661 -32.226 1.00 69.06 457 GLY A C 1
ATOM 3504 O O . GLY A 1 457 ? 13.477 6.451 -32.190 1.00 69.06 457 GLY A O 1
ATOM 3505 N N . ALA A 1 458 ? 12.089 8.163 -32.591 1.00 56.03 458 ALA A N 1
ATOM 3506 C CA . ALA A 1 458 ? 10.964 7.321 -33.016 1.00 56.03 458 ALA A CA 1
ATOM 3507 C C . ALA A 1 458 ? 11.140 6.799 -34.455 1.00 56.03 458 ALA A C 1
ATOM 3509 O O . ALA A 1 458 ? 11.729 7.464 -35.302 1.00 56.03 458 ALA A O 1
ATOM 3510 N N . LYS A 1 459 ? 10.581 5.615 -34.726 1.00 47.12 459 LYS A N 1
ATOM 3511 C CA . LYS A 1 459 ? 10.667 4.887 -36.005 1.00 47.12 459 LYS A CA 1
ATOM 3512 C C . LYS A 1 459 ? 9.852 5.525 -37.154 1.00 47.12 459 LYS A C 1
ATOM 3514 O O . LYS A 1 459 ? 10.123 5.235 -38.315 1.00 47.12 459 LYS A O 1
ATOM 3519 N N . ASP A 1 460 ? 8.910 6.423 -36.839 1.00 44.97 460 ASP A N 1
ATOM 3520 C CA . ASP A 1 460 ? 7.836 6.882 -37.743 1.00 44.97 460 ASP A CA 1
ATOM 3521 C C . ASP A 1 460 ? 7.974 8.355 -38.189 1.00 44.97 460 ASP A C 1
ATOM 3523 O O . ASP A 1 460 ? 7.063 9.164 -38.021 1.00 44.97 460 ASP A O 1
ATOM 3527 N N . GLY A 1 461 ? 9.129 8.743 -38.740 1.00 42.53 461 GLY A N 1
ATOM 3528 C CA . GLY A 1 461 ? 9.280 10.039 -39.427 1.00 42.53 461 GLY A CA 1
ATOM 3529 C C . GLY A 1 461 ? 9.236 11.295 -38.540 1.00 42.53 461 GLY A C 1
ATOM 3530 O O . GLY A 1 461 ? 9.172 12.406 -39.062 1.00 42.53 461 GLY A O 1
ATOM 3531 N N . GLN A 1 462 ? 9.297 11.149 -37.214 1.00 44.16 462 GLN A N 1
ATOM 3532 C CA . GLN A 1 462 ? 9.612 12.261 -36.313 1.00 44.16 462 GLN A CA 1
ATOM 3533 C C . GLN A 1 462 ? 11.124 12.512 -36.297 1.00 44.16 462 GLN A C 1
ATOM 3535 O O . GLN A 1 462 ? 11.911 11.583 -36.480 1.00 44.16 462 GLN A O 1
ATOM 3540 N N . ALA A 1 463 ? 11.531 13.765 -36.068 1.00 48.78 463 ALA A N 1
ATOM 3541 C CA . ALA A 1 463 ? 12.941 14.133 -35.974 1.00 48.78 463 ALA A CA 1
ATOM 3542 C C . ALA A 1 463 ? 13.668 13.257 -34.937 1.00 48.78 463 ALA A C 1
ATOM 3544 O O . ALA A 1 463 ? 13.154 13.026 -33.839 1.00 48.78 463 ALA A O 1
ATOM 3545 N N . LEU A 1 464 ? 14.857 12.760 -35.292 1.00 51.69 464 LEU A N 1
ATOM 3546 C CA . LEU A 1 464 ? 15.740 12.081 -34.347 1.00 51.69 464 LEU A CA 1
ATOM 3547 C C . LEU A 1 464 ? 16.048 13.051 -33.198 1.00 51.69 464 LEU A C 1
ATOM 3549 O O . LEU A 1 464 ? 16.509 14.165 -33.434 1.00 51.69 464 LEU A O 1
ATOM 3553 N N . ILE A 1 465 ? 15.761 12.634 -31.966 1.00 52.50 465 ILE A N 1
ATOM 3554 C CA . ILE A 1 465 ? 16.072 13.404 -30.758 1.00 52.50 465 ILE A CA 1
ATOM 3555 C C . ILE A 1 465 ? 17.418 12.889 -30.225 1.00 52.50 465 ILE A C 1
ATOM 3557 O O . ILE A 1 465 ? 17.735 11.701 -30.352 1.00 52.50 465 ILE A O 1
ATOM 3561 N N . ALA A 1 466 ? 18.244 13.783 -29.680 1.00 50.97 466 ALA A N 1
ATOM 3562 C CA . ALA A 1 466 ? 19.531 13.434 -29.083 1.00 50.97 466 ALA A CA 1
ATOM 3563 C C . ALA A 1 466 ? 19.381 12.331 -28.014 1.00 50.97 466 ALA A C 1
ATOM 3565 O O . ALA A 1 466 ? 18.424 12.326 -27.235 1.00 50.97 466 ALA A O 1
ATOM 3566 N N . ALA A 1 467 ? 20.316 11.377 -27.989 1.00 55.75 467 ALA A N 1
ATOM 3567 C CA . ALA A 1 467 ? 20.400 10.398 -26.911 1.00 55.75 467 ALA A CA 1
ATOM 3568 C C . ALA A 1 467 ? 21.053 11.056 -25.685 1.00 55.75 467 ALA A C 1
ATOM 3570 O O . ALA A 1 467 ? 22.161 11.577 -25.791 1.00 55.75 467 ALA A O 1
ATOM 3571 N N . GLY A 1 468 ? 20.376 11.013 -24.535 1.00 52.97 468 GLY A N 1
ATOM 3572 C CA . GLY A 1 468 ? 20.772 11.734 -23.321 1.00 52.97 468 GLY A CA 1
ATOM 3573 C C . GLY A 1 468 ? 20.117 13.113 -23.281 1.00 52.97 468 GLY A C 1
ATOM 3574 O O . GLY A 1 468 ? 20.183 13.859 -24.246 1.00 52.97 468 GLY A O 1
ATOM 3575 N N . GLU A 1 469 ? 19.404 13.423 -22.201 1.00 53.81 469 GLU A N 1
ATOM 3576 C CA . GLU A 1 469 ? 18.636 14.663 -22.058 1.00 53.81 469 GLU A CA 1
ATOM 3577 C C . GLU A 1 469 ? 19.530 15.912 -21.981 1.00 53.81 469 GLU A C 1
ATOM 3579 O O . GLU A 1 469 ? 19.740 16.449 -20.904 1.00 53.81 469 GLU A O 1
ATOM 3584 N N . THR A 1 470 ? 20.035 16.371 -23.121 1.00 41.81 470 THR A N 1
ATOM 3585 C CA . THR A 1 470 ? 20.406 17.748 -23.477 1.00 41.81 470 THR A CA 1
ATOM 3586 C C . THR A 1 470 ? 20.729 17.755 -24.976 1.00 41.81 470 THR A C 1
ATOM 3588 O O . THR A 1 470 ? 21.102 16.733 -25.540 1.00 41.81 470 THR A O 1
ATOM 3591 N N . ASP A 1 471 ? 20.548 18.894 -25.643 1.00 42.38 471 ASP A N 1
ATOM 3592 C CA . ASP A 1 471 ? 20.591 19.118 -27.105 1.00 42.38 471 ASP A CA 1
ATOM 3593 C C . ASP A 1 471 ? 21.917 18.786 -27.841 1.00 42.38 471 ASP A C 1
ATOM 3595 O O . ASP A 1 471 ? 22.171 19.236 -28.957 1.00 42.38 471 ASP A O 1
ATOM 3599 N N . THR A 1 472 ? 22.782 17.968 -27.255 1.00 41.97 472 THR A N 1
ATOM 3600 C CA . THR A 1 472 ? 23.995 17.445 -27.874 1.00 41.97 472 THR A CA 1
ATOM 3601 C C . THR A 1 472 ? 24.077 15.962 -27.534 1.00 41.97 472 THR A C 1
ATOM 3603 O O . THR A 1 472 ? 24.334 15.620 -26.381 1.00 41.97 472 THR A O 1
ATOM 3606 N N . GLY A 1 473 ? 23.825 15.077 -28.507 1.00 55.22 473 GLY A N 1
ATOM 3607 C CA . GLY A 1 473 ? 23.939 13.626 -28.302 1.00 55.22 473 GLY A CA 1
ATOM 3608 C C . GLY A 1 473 ? 25.298 13.233 -27.716 1.00 55.22 473 GLY A C 1
ATOM 3609 O O . GLY A 1 473 ? 26.266 13.987 -27.827 1.00 55.22 473 GLY A O 1
ATOM 3610 N N . VAL A 1 474 ? 25.384 12.055 -27.092 1.00 66.94 474 VAL A N 1
ATOM 3611 C CA . VAL A 1 474 ? 26.649 11.586 -26.504 1.00 66.94 474 VAL A CA 1
ATOM 3612 C C . VAL A 1 474 ? 27.715 11.484 -27.599 1.00 66.94 474 VAL A C 1
ATOM 3614 O O . VAL A 1 474 ? 27.599 10.673 -28.520 1.00 66.94 474 VAL A O 1
ATOM 3617 N N . THR A 1 475 ? 28.736 12.337 -27.506 1.00 66.06 475 THR A N 1
ATOM 3618 C CA . THR A 1 475 ? 29.905 12.354 -28.391 1.00 66.06 475 THR A CA 1
ATOM 3619 C C . THR A 1 475 ? 31.022 11.518 -27.789 1.00 66.06 475 THR A C 1
ATOM 3621 O O . THR A 1 475 ? 31.371 11.719 -26.626 1.00 66.06 475 THR A O 1
ATOM 3624 N N . ALA A 1 476 ? 31.622 10.638 -28.584 1.00 69.06 476 ALA A N 1
ATOM 3625 C CA . ALA A 1 476 ? 32.872 9.981 -28.208 1.00 69.06 476 ALA A CA 1
ATOM 3626 C C . ALA A 1 476 ? 34.095 10.809 -28.632 1.00 69.06 476 ALA A C 1
ATOM 3628 O O . ALA A 1 476 ? 33.988 11.740 -29.436 1.00 69.06 476 ALA A O 1
ATOM 3629 N N . GLU A 1 477 ? 35.264 10.429 -28.112 1.00 66.12 477 GLU A N 1
ATOM 3630 C CA . GLU A 1 477 ? 36.567 10.870 -28.623 1.00 66.12 477 GLU A CA 1
ATOM 3631 C C . GLU A 1 477 ? 36.722 10.561 -30.125 1.00 66.12 477 GLU A C 1
ATOM 3633 O O . GLU A 1 477 ? 36.055 9.674 -30.666 1.00 66.12 477 GLU A O 1
ATOM 3638 N N . SER A 1 478 ? 37.606 11.301 -30.805 1.00 76.31 478 SER A N 1
ATOM 3639 C CA . SER A 1 478 ? 37.876 11.121 -32.235 1.00 76.31 478 SER A CA 1
ATOM 3640 C C . SER A 1 478 ? 38.304 9.685 -32.550 1.00 76.31 478 SER A C 1
ATOM 3642 O O . SER A 1 478 ? 39.259 9.164 -31.976 1.00 76.31 478 SER A O 1
ATOM 3644 N N . LEU A 1 479 ? 37.611 9.057 -33.498 1.00 85.25 479 LEU A N 1
ATOM 3645 C CA . LEU A 1 479 ? 37.919 7.728 -34.003 1.00 85.25 479 LEU A CA 1
ATOM 3646 C C . LEU A 1 479 ? 38.803 7.837 -35.246 1.00 85.25 479 LEU A C 1
ATOM 3648 O O . LEU A 1 479 ? 38.424 8.466 -36.231 1.00 85.25 479 LEU A O 1
ATOM 3652 N N . SER A 1 480 ? 39.932 7.136 -35.237 1.00 86.06 480 SER A N 1
ATOM 3653 C CA . SER A 1 480 ? 40.819 7.035 -36.393 1.00 86.06 480 SER A CA 1
ATOM 3654 C C . SER A 1 480 ? 40.564 5.731 -37.150 1.00 86.06 480 SER A C 1
ATOM 3656 O O . SER A 1 480 ? 40.894 4.650 -36.661 1.00 86.06 480 SER A O 1
ATOM 3658 N N . LEU A 1 481 ? 40.012 5.820 -38.360 1.00 87.50 481 LEU A N 1
ATOM 3659 C CA . LEU A 1 481 ? 39.761 4.668 -39.226 1.00 87.50 481 LEU A CA 1
ATOM 3660 C C . LEU A 1 481 ? 40.764 4.616 -40.374 1.00 87.50 481 LEU A C 1
ATOM 3662 O O . LEU A 1 481 ? 40.804 5.509 -41.218 1.00 87.50 481 LEU A O 1
ATOM 3666 N N . THR A 1 482 ? 41.553 3.546 -40.429 1.00 86.88 482 THR A N 1
ATOM 3667 C CA . THR A 1 482 ? 42.439 3.275 -41.563 1.00 86.88 482 THR A CA 1
ATOM 3668 C C . THR A 1 482 ? 41.661 2.608 -42.686 1.00 86.88 482 THR A C 1
ATOM 3670 O O . THR A 1 482 ? 40.966 1.619 -42.458 1.00 86.88 482 THR A O 1
ATOM 3673 N N . VAL A 1 483 ? 41.803 3.131 -43.904 1.00 84.25 483 VAL A N 1
ATOM 3674 C CA . VAL A 1 483 ? 41.218 2.532 -45.103 1.00 84.25 483 VAL A CA 1
ATOM 3675 C C . VAL A 1 483 ? 41.844 1.163 -45.336 1.00 84.25 483 VAL A C 1
ATOM 3677 O O . VAL A 1 483 ? 43.028 1.046 -45.675 1.00 84.25 483 VAL A O 1
ATOM 3680 N N . ALA A 1 484 ? 41.022 0.136 -45.174 1.00 80.81 484 ALA A N 1
ATOM 3681 C CA . ALA A 1 484 ? 41.294 -1.197 -45.657 1.00 80.81 484 ALA A CA 1
ATOM 3682 C C . ALA A 1 484 ? 41.085 -1.250 -47.174 1.00 80.81 484 ALA A C 1
ATOM 3684 O O . ALA A 1 484 ? 40.294 -0.497 -47.751 1.00 80.81 484 ALA A O 1
ATOM 3685 N N . GLU A 1 485 ? 41.790 -2.175 -47.824 1.00 71.06 485 GLU A N 1
ATOM 3686 C CA . GLU A 1 485 ? 41.422 -2.566 -49.179 1.00 71.06 485 GLU A CA 1
ATOM 3687 C C . GLU A 1 485 ? 39.999 -3.113 -49.137 1.00 71.06 485 GLU A C 1
ATOM 3689 O O . GLU A 1 485 ? 39.688 -3.992 -48.328 1.00 71.06 485 GLU A O 1
ATOM 3694 N N . ASN A 1 486 ? 39.127 -2.564 -49.976 1.00 65.88 486 ASN A N 1
ATOM 3695 C CA . ASN A 1 486 ? 37.788 -3.097 -50.097 1.00 65.88 486 ASN A CA 1
ATOM 3696 C C . ASN A 1 486 ? 37.890 -4.524 -50.640 1.00 65.88 486 ASN A C 1
ATOM 3698 O O . ASN A 1 486 ? 38.267 -4.739 -51.788 1.00 65.88 486 ASN A O 1
ATOM 3702 N N . THR A 1 487 ? 37.576 -5.495 -49.791 1.00 65.50 487 THR A N 1
ATOM 3703 C CA . THR A 1 487 ? 37.558 -6.924 -50.128 1.00 65.50 487 THR A CA 1
ATOM 3704 C C . THR A 1 487 ? 36.137 -7.431 -50.357 1.00 65.50 487 THR A C 1
ATOM 3706 O O . THR A 1 487 ? 35.945 -8.613 -50.645 1.00 65.50 487 THR A O 1
ATOM 3709 N N . ASN A 1 488 ? 35.127 -6.555 -50.263 1.00 67.56 488 ASN A N 1
ATOM 3710 C CA . ASN A 1 488 ? 33.746 -6.954 -50.481 1.00 67.56 488 ASN A CA 1
ATOM 3711 C C . ASN A 1 488 ? 33.516 -7.238 -51.969 1.00 67.56 488 ASN A C 1
ATOM 3713 O O . ASN A 1 488 ? 33.958 -6.452 -52.820 1.00 67.56 488 ASN A O 1
ATOM 3717 N N . PRO A 1 489 ? 32.806 -8.330 -52.302 1.00 75.31 489 PRO A N 1
ATOM 3718 C CA . PRO A 1 489 ? 32.403 -8.596 -53.671 1.00 75.31 489 PRO A CA 1
ATOM 3719 C C . PRO A 1 489 ? 31.527 -7.444 -54.160 1.00 75.31 489 PRO A C 1
ATOM 3721 O O . PRO A 1 489 ? 30.597 -7.031 -53.472 1.00 75.31 489 PRO A O 1
ATOM 3724 N N . SER A 1 490 ? 31.818 -6.912 -55.341 1.00 80.06 490 SER A N 1
ATOM 3725 C CA . SER A 1 490 ? 31.021 -5.861 -55.978 1.00 80.06 490 SER A CA 1
ATOM 3726 C C . SER A 1 490 ? 30.779 -6.203 -57.436 1.00 80.06 490 SER A C 1
ATOM 3728 O O . SER A 1 490 ? 31.623 -6.836 -58.062 1.00 80.06 490 SER A O 1
ATOM 3730 N N . LEU A 1 491 ? 29.627 -5.806 -57.979 1.00 87.62 491 LEU A N 1
ATOM 3731 C CA . LEU A 1 491 ? 29.246 -6.087 -59.359 1.00 87.62 491 LEU A CA 1
ATOM 3732 C C . LEU A 1 491 ? 28.513 -4.888 -59.965 1.00 87.62 491 LEU A C 1
ATOM 3734 O O . LEU A 1 491 ? 27.572 -4.351 -59.385 1.00 87.62 491 LEU A O 1
ATOM 3738 N N . LYS A 1 492 ? 28.940 -4.481 -61.159 1.00 85.31 492 LYS A N 1
ATOM 3739 C CA . LYS A 1 492 ? 28.363 -3.399 -61.954 1.00 85.31 492 LYS A CA 1
ATOM 3740 C C . LYS A 1 492 ? 27.908 -3.943 -63.300 1.00 85.31 492 LYS A C 1
ATOM 3742 O O . LYS A 1 492 ? 28.661 -4.628 -63.986 1.00 85.31 492 LYS A O 1
ATOM 3747 N N . ILE A 1 493 ? 26.694 -3.571 -63.694 1.00 88.00 493 ILE A N 1
ATOM 3748 C CA . ILE A 1 493 ? 26.117 -3.892 -65.001 1.00 88.00 493 ILE A CA 1
ATOM 3749 C C . ILE A 1 493 ? 26.050 -2.604 -65.817 1.00 88.00 493 ILE A C 1
ATOM 3751 O O . ILE A 1 493 ? 25.459 -1.618 -65.373 1.00 88.00 493 ILE A O 1
ATOM 3755 N N . THR A 1 494 ? 26.645 -2.606 -67.006 1.00 85.00 494 THR A N 1
ATOM 3756 C CA . THR A 1 494 ? 26.646 -1.456 -67.914 1.00 85.00 494 THR A CA 1
ATOM 3757 C C . THR A 1 494 ? 26.126 -1.873 -69.283 1.00 85.00 494 THR A C 1
ATOM 3759 O O . THR A 1 494 ? 26.632 -2.814 -69.888 1.00 85.00 494 THR A O 1
ATOM 3762 N N . ASP A 1 495 ? 25.141 -1.145 -69.806 1.00 83.00 495 ASP A N 1
ATOM 3763 C CA . ASP A 1 495 ? 24.805 -1.223 -71.226 1.00 83.00 495 ASP A CA 1
ATOM 3764 C C . ASP A 1 495 ? 25.731 -0.279 -71.992 1.00 83.00 495 ASP A C 1
ATOM 3766 O O . ASP A 1 495 ? 25.644 0.941 -71.862 1.00 83.00 495 ASP A O 1
ATOM 3770 N N . THR A 1 496 ? 26.645 -0.859 -72.764 1.00 68.38 496 THR A N 1
ATOM 3771 C CA . THR A 1 496 ? 27.645 -0.104 -73.534 1.00 68.38 496 THR A CA 1
ATOM 3772 C C . THR A 1 496 ? 27.097 0.445 -74.851 1.00 68.38 496 THR A C 1
ATOM 3774 O O . THR A 1 496 ? 27.774 1.233 -75.505 1.00 68.38 496 THR A O 1
ATOM 3777 N N . THR A 1 497 ? 25.872 0.066 -75.231 1.00 69.38 497 THR A N 1
ATOM 3778 C CA . THR A 1 497 ? 25.202 0.536 -76.454 1.00 69.38 497 THR A CA 1
ATOM 3779 C C . THR A 1 497 ? 24.201 1.658 -76.186 1.00 69.38 497 THR A C 1
ATOM 3781 O O . THR A 1 497 ? 23.870 2.413 -77.095 1.00 69.38 497 THR A O 1
ATOM 3784 N N . GLY A 1 498 ? 23.694 1.760 -74.951 1.00 64.75 498 GLY A N 1
ATOM 3785 C CA . GLY A 1 498 ? 22.630 2.689 -74.555 1.00 64.75 498 GLY A CA 1
ATOM 3786 C C . GLY A 1 498 ? 21.242 2.347 -75.112 1.00 64.75 498 GLY A C 1
ATOM 3787 O O . GLY A 1 498 ? 20.271 3.026 -74.777 1.00 64.75 498 GLY A O 1
ATOM 3788 N N . THR A 1 499 ? 21.134 1.308 -75.943 1.00 65.88 499 THR A N 1
ATOM 3789 C CA . THR A 1 499 ? 19.906 0.937 -76.656 1.00 65.88 499 THR A CA 1
ATOM 3790 C C . THR A 1 499 ? 19.111 -0.171 -75.967 1.00 65.88 499 THR A C 1
ATOM 3792 O O . THR A 1 499 ? 17.908 -0.271 -76.180 1.00 65.88 499 THR A O 1
ATOM 3795 N N . HIS A 1 500 ? 19.710 -0.944 -75.054 1.00 69.81 500 HIS A N 1
ATOM 3796 C CA . HIS A 1 500 ? 19.092 -2.158 -74.500 1.00 69.81 500 HIS A CA 1
ATOM 3797 C C . HIS A 1 500 ? 18.156 -1.925 -73.305 1.00 69.81 500 HIS A C 1
ATOM 3799 O O . HIS A 1 500 ? 17.705 -2.872 -72.658 1.00 69.81 500 HIS A O 1
ATOM 3805 N N . ARG A 1 501 ? 17.807 -0.666 -73.016 1.00 79.00 501 ARG A N 1
ATOM 3806 C CA . ARG A 1 501 ? 16.678 -0.352 -72.124 1.00 79.00 501 ARG A CA 1
ATOM 3807 C C . ARG A 1 501 ? 15.327 -0.525 -72.822 1.00 79.00 501 ARG A C 1
ATOM 3809 O O . ARG A 1 501 ? 14.324 -0.707 -72.129 1.00 79.00 501 ARG A O 1
ATOM 3816 N N . LEU A 1 502 ? 15.313 -0.489 -74.157 1.00 80.31 502 LEU A N 1
ATOM 3817 C CA . LEU A 1 502 ? 14.137 -0.687 -74.995 1.00 80.31 502 LEU A CA 1
ATOM 3818 C C . LEU A 1 502 ? 14.453 -1.709 -76.091 1.00 80.31 502 LEU A C 1
ATOM 3820 O O . LEU A 1 502 ? 15.188 -1.422 -77.026 1.00 80.31 502 LEU A O 1
ATOM 3824 N N . LEU A 1 503 ? 13.886 -2.897 -75.952 1.00 81.75 503 LEU A N 1
ATOM 3825 C CA . LEU A 1 503 ? 14.038 -4.022 -76.864 1.00 81.75 503 LEU A CA 1
ATOM 3826 C C . LEU A 1 503 ? 12.709 -4.280 -77.571 1.00 81.75 503 LEU A C 1
ATOM 3828 O O . LEU A 1 503 ? 11.650 -3.839 -77.128 1.00 81.75 503 LEU A O 1
ATOM 3832 N N . THR A 1 504 ? 12.759 -5.036 -78.649 1.00 79.19 504 THR A N 1
ATOM 3833 C CA . THR A 1 504 ? 11.608 -5.536 -79.391 1.00 79.19 504 THR A CA 1
ATOM 3834 C C . THR A 1 504 ? 11.530 -7.050 -79.269 1.00 79.19 504 THR A C 1
ATOM 3836 O O . THR A 1 504 ? 12.521 -7.723 -78.991 1.00 79.19 504 THR A O 1
ATOM 3839 N N . THR A 1 505 ? 10.367 -7.623 -79.563 1.00 71.06 505 THR A N 1
ATOM 3840 C CA . THR A 1 505 ? 10.213 -9.090 -79.687 1.00 71.06 505 THR A CA 1
ATOM 3841 C C . THR A 1 505 ? 11.110 -9.745 -80.754 1.00 71.06 505 THR A C 1
ATOM 3843 O O . THR A 1 505 ? 11.161 -10.971 -80.837 1.00 71.06 505 THR A O 1
ATOM 3846 N N . LYS A 1 506 ? 11.821 -8.957 -81.577 1.00 75.31 506 LYS A N 1
ATOM 3847 C CA . LYS A 1 506 ? 12.788 -9.444 -82.573 1.00 75.31 506 LYS A CA 1
ATOM 3848 C C . LYS A 1 506 ? 14.222 -9.508 -82.047 1.00 75.31 506 LYS A C 1
ATOM 3850 O O . LYS A 1 506 ? 15.054 -10.147 -82.689 1.00 75.31 506 LYS A O 1
ATOM 3855 N N . ASP A 1 507 ? 14.517 -8.865 -80.919 1.00 80.12 507 ASP A N 1
ATOM 3856 C CA . ASP A 1 507 ? 15.853 -8.887 -80.333 1.00 80.12 507 ASP A CA 1
ATOM 3857 C C . ASP A 1 507 ? 16.126 -10.250 -79.695 1.00 80.12 507 ASP A C 1
ATOM 3859 O O . ASP A 1 507 ? 15.378 -10.737 -78.849 1.00 80.12 507 ASP A O 1
ATOM 3863 N N . SER A 1 508 ? 17.210 -10.893 -80.124 1.00 78.75 508 SER A N 1
ATOM 3864 C CA . SER A 1 508 ? 17.565 -12.241 -79.672 1.00 78.75 508 SER A CA 1
ATOM 3865 C C . SER A 1 508 ? 18.420 -12.253 -78.405 1.00 78.75 508 SER A C 1
ATOM 3867 O O . SER A 1 508 ? 18.472 -13.273 -77.713 1.00 78.75 508 SER A O 1
ATOM 3869 N N . THR A 1 509 ? 19.115 -11.150 -78.106 1.00 84.75 509 THR A N 1
ATOM 3870 C CA . THR A 1 509 ? 20.028 -11.048 -76.962 1.00 84.75 509 THR A CA 1
ATOM 3871 C C . THR A 1 509 ? 19.952 -9.691 -76.266 1.00 84.75 509 THR A C 1
ATOM 3873 O O . THR A 1 509 ? 19.626 -8.675 -76.872 1.00 84.75 509 THR A O 1
ATOM 3876 N N . LEU A 1 510 ? 20.270 -9.695 -74.974 1.00 86.06 510 LEU A N 1
ATOM 3877 C CA . LEU A 1 510 ? 20.540 -8.527 -74.149 1.00 86.06 510 LEU A CA 1
ATOM 3878 C C . LEU A 1 510 ? 22.047 -8.492 -73.877 1.00 86.06 510 LEU A C 1
ATOM 3880 O O . LEU A 1 510 ? 22.568 -9.295 -73.101 1.00 86.06 510 LEU A O 1
ATOM 3884 N N . ASP A 1 511 ? 22.748 -7.582 -74.546 1.00 87.50 511 ASP A N 1
ATOM 3885 C CA . ASP A 1 511 ? 24.206 -7.490 -74.485 1.00 87.50 511 ASP A CA 1
ATOM 3886 C C . ASP A 1 511 ? 24.614 -6.478 -73.399 1.00 87.50 511 ASP A C 1
ATOM 3888 O O . ASP A 1 511 ? 24.357 -5.277 -73.514 1.00 87.50 511 ASP A O 1
ATOM 3892 N N . LEU A 1 512 ? 25.257 -6.956 -72.331 1.00 88.88 512 LEU A N 1
ATOM 3893 C CA . LEU A 1 512 ? 25.644 -6.143 -71.174 1.00 88.88 512 LEU A CA 1
ATOM 3894 C C . LEU A 1 512 ? 27.098 -6.405 -70.787 1.00 88.88 512 LEU A C 1
ATOM 3896 O O . LEU A 1 512 ? 27.579 -7.534 -70.835 1.00 88.88 512 LEU A O 1
ATOM 3900 N N . ASP A 1 513 ? 27.792 -5.360 -70.356 1.00 89.38 513 ASP A N 1
ATOM 3901 C CA . ASP A 1 513 ? 29.106 -5.475 -69.734 1.00 89.38 513 ASP A CA 1
ATOM 3902 C C . ASP A 1 513 ? 28.937 -5.644 -68.221 1.00 89.38 513 ASP A C 1
ATOM 3904 O O . ASP A 1 513 ? 28.381 -4.773 -67.545 1.00 89.38 513 ASP A O 1
ATOM 3908 N N . VAL A 1 514 ? 29.378 -6.787 -67.700 1.00 91.38 514 VAL A N 1
ATOM 3909 C CA . VAL A 1 514 ? 29.318 -7.129 -66.279 1.00 91.38 514 VAL A CA 1
ATOM 3910 C C . VAL A 1 514 ? 30.730 -7.082 -65.724 1.00 91.38 514 VAL A C 1
ATOM 3912 O O . VAL A 1 514 ? 31.582 -7.890 -66.078 1.00 91.38 514 VAL A O 1
ATOM 3915 N N . GLN A 1 515 ? 30.983 -6.129 -64.840 1.00 89.50 515 GLN A N 1
ATOM 3916 C CA . GLN A 1 515 ? 32.281 -5.947 -64.205 1.00 89.50 515 GLN A CA 1
ATOM 3917 C C . GLN A 1 515 ? 32.131 -6.213 -62.716 1.00 89.50 515 GLN A C 1
ATOM 3919 O O . GLN A 1 515 ? 31.322 -5.556 -62.063 1.00 89.50 515 GLN A O 1
ATOM 3924 N N . TRP A 1 516 ? 32.911 -7.134 -62.163 1.00 88.38 516 TRP A N 1
ATOM 3925 C CA . TRP A 1 516 ? 32.998 -7.327 -60.722 1.00 88.38 516 TRP A CA 1
ATOM 3926 C C . TRP A 1 516 ? 34.413 -7.158 -60.180 1.00 88.38 516 TRP A C 1
ATOM 3928 O O . TRP A 1 516 ? 35.401 -7.230 -60.914 1.00 88.38 516 TRP A O 1
ATOM 3938 N N . LYS A 1 517 ? 34.494 -6.943 -58.867 1.00 81.94 517 LYS A N 1
ATOM 3939 C CA . LYS A 1 517 ? 35.721 -7.002 -58.066 1.00 81.94 517 LYS A CA 1
ATOM 3940 C C . LYS A 1 517 ? 35.492 -7.895 -56.852 1.00 81.94 517 LYS A C 1
ATOM 3942 O O . LYS A 1 517 ? 34.362 -8.029 -56.393 1.00 81.94 517 LYS A O 1
ATOM 3947 N N . ASN A 1 518 ? 36.565 -8.505 -56.348 1.00 78.81 518 ASN A N 1
ATOM 3948 C CA . ASN A 1 518 ? 36.567 -9.370 -55.157 1.00 78.81 518 ASN A CA 1
ATOM 3949 C C . ASN A 1 518 ? 35.587 -10.559 -55.204 1.00 78.81 518 ASN A C 1
ATOM 3951 O O . ASN A 1 518 ? 35.185 -11.098 -54.175 1.00 78.81 518 ASN A O 1
ATOM 3955 N N . ILE A 1 519 ? 35.218 -10.983 -56.412 1.00 82.56 519 ILE A N 1
ATOM 3956 C CA . ILE A 1 519 ? 34.517 -12.237 -56.681 1.00 82.56 519 ILE A CA 1
ATOM 3957 C C . ILE A 1 519 ? 35.559 -13.175 -57.291 1.00 82.56 519 ILE A C 1
ATOM 3959 O O . ILE A 1 519 ? 35.909 -13.060 -58.468 1.00 82.56 519 ILE A O 1
ATOM 3963 N N . ASP A 1 520 ? 36.120 -14.044 -56.453 1.00 80.69 520 ASP A N 1
ATOM 3964 C CA . ASP A 1 520 ? 37.090 -15.060 -56.861 1.00 80.69 520 ASP A CA 1
ATOM 3965 C C . ASP A 1 520 ? 36.397 -16.374 -57.273 1.00 80.69 520 ASP A C 1
ATOM 3967 O O . ASP A 1 520 ? 35.174 -16.458 -57.392 1.00 80.69 520 ASP A O 1
ATOM 3971 N N . ARG A 1 521 ? 37.185 -17.434 -57.484 1.00 82.19 521 ARG A N 1
ATOM 3972 C CA . ARG A 1 521 ? 36.678 -18.749 -57.907 1.00 82.19 521 ARG A CA 1
ATOM 3973 C C . ARG A 1 521 ? 35.808 -19.465 -56.861 1.00 82.19 521 ARG A C 1
ATOM 3975 O O . ARG A 1 521 ? 35.223 -20.487 -57.201 1.00 82.19 521 ARG A O 1
ATOM 3982 N N . SER A 1 522 ? 35.739 -18.982 -55.616 1.00 82.31 522 SER A N 1
ATOM 3983 C CA . SER A 1 522 ? 34.864 -19.541 -54.572 1.00 82.31 522 SER A CA 1
ATOM 3984 C C . SER A 1 522 ? 33.407 -19.080 -54.694 1.00 82.31 522 SER A C 1
ATOM 3986 O O . SER A 1 522 ? 32.517 -19.675 -54.087 1.00 82.31 522 SER A O 1
ATOM 3988 N N . TYR A 1 523 ? 33.143 -18.043 -55.493 1.00 87.75 523 TYR A N 1
ATOM 3989 C CA . TYR A 1 523 ? 31.802 -17.539 -55.758 1.00 87.75 523 TYR A CA 1
ATOM 3990 C C . TYR A 1 523 ? 31.223 -18.138 -57.041 1.00 87.75 523 TYR A C 1
ATOM 3992 O O . TYR A 1 523 ? 31.934 -18.466 -57.988 1.00 87.75 523 TYR A O 1
ATOM 4000 N N . THR A 1 524 ? 29.897 -18.215 -57.100 1.00 87.31 524 THR A N 1
ATOM 4001 C CA . THR A 1 524 ? 29.151 -18.502 -58.331 1.00 87.31 524 THR A CA 1
ATOM 4002 C C . THR A 1 524 ? 28.337 -17.274 -58.717 1.00 87.31 524 THR A C 1
ATOM 4004 O O . THR A 1 524 ? 27.620 -16.724 -57.883 1.00 87.31 524 THR A O 1
ATOM 4007 N N . VAL A 1 525 ? 28.441 -16.842 -59.977 1.00 90.25 525 VAL A N 1
ATOM 4008 C CA . VAL A 1 525 ? 27.664 -15.724 -60.531 1.00 90.25 525 VAL A CA 1
ATOM 4009 C C . VAL A 1 525 ? 26.693 -16.268 -61.575 1.00 90.25 525 VAL A C 1
ATOM 4011 O O . VAL A 1 525 ? 27.093 -16.909 -62.550 1.00 90.25 525 VAL A O 1
ATOM 4014 N N . SER A 1 526 ? 25.405 -16.022 -61.364 1.00 89.12 526 SER A N 1
ATOM 4015 C CA . SER A 1 526 ? 24.316 -16.507 -62.217 1.00 89.12 526 SER A CA 1
ATOM 4016 C C . SER A 1 526 ? 23.365 -15.373 -62.577 1.00 89.12 526 SER A C 1
ATOM 4018 O O . SER A 1 526 ? 23.354 -14.349 -61.897 1.00 89.12 526 SER A O 1
ATOM 4020 N N . ALA A 1 527 ? 22.585 -15.530 -63.648 1.00 89.31 527 ALA A N 1
ATOM 4021 C CA . ALA A 1 527 ? 21.603 -14.533 -64.045 1.00 89.31 527 ALA A CA 1
ATOM 4022 C C . ALA A 1 527 ? 20.235 -15.155 -64.343 1.00 89.31 527 ALA A C 1
ATOM 4024 O O . ALA A 1 527 ? 20.126 -16.255 -64.890 1.00 89.31 527 ALA A O 1
ATOM 4025 N N . ASN A 1 528 ? 19.180 -14.425 -63.990 1.00 88.31 528 ASN A N 1
ATOM 4026 C CA . ASN A 1 528 ? 17.797 -14.827 -64.211 1.00 88.31 528 ASN A CA 1
ATOM 4027 C C . ASN A 1 528 ? 16.987 -13.646 -64.754 1.00 88.31 528 ASN A C 1
ATOM 4029 O O . ASN A 1 528 ? 17.000 -12.560 -64.172 1.00 88.31 528 ASN A O 1
ATOM 4033 N N . ILE A 1 529 ? 16.270 -13.853 -65.858 1.00 88.12 529 ILE A N 1
ATOM 4034 C CA . ILE A 1 529 ? 15.358 -12.854 -66.418 1.00 88.12 529 ILE A CA 1
ATOM 4035 C C . ILE A 1 529 ? 13.967 -13.057 -65.831 1.00 88.12 529 ILE A C 1
ATOM 4037 O O . ILE A 1 529 ? 13.421 -14.156 -65.868 1.00 88.12 529 ILE A O 1
ATOM 4041 N N . GLN A 1 530 ? 13.366 -11.975 -65.344 1.00 88.88 530 GLN A N 1
ATOM 4042 C CA . GLN A 1 530 ? 12.063 -11.977 -64.694 1.00 88.88 530 GLN A CA 1
ATOM 4043 C C . GLN A 1 530 ? 11.123 -10.954 -65.345 1.00 88.88 530 GLN A C 1
ATOM 4045 O O . GLN A 1 530 ? 11.535 -9.828 -65.637 1.00 88.88 530 GLN A O 1
ATOM 4050 N N . LYS A 1 531 ? 9.853 -11.318 -65.551 1.00 88.44 531 LYS A N 1
ATOM 4051 C CA . LYS A 1 531 ? 8.802 -10.429 -66.076 1.00 88.44 531 LYS A CA 1
ATOM 4052 C C . LYS A 1 531 ? 8.011 -9.816 -64.931 1.00 88.44 531 LYS A C 1
ATOM 4054 O O . LYS A 1 531 ? 7.699 -10.497 -63.958 1.00 88.44 531 LYS A O 1
ATOM 4059 N N . LYS A 1 532 ? 7.653 -8.539 -65.063 1.00 88.56 532 LYS A N 1
ATOM 4060 C CA . LYS A 1 532 ? 6.766 -7.852 -64.120 1.00 88.56 532 LYS A CA 1
ATOM 4061 C C . LYS A 1 532 ? 5.314 -8.326 -64.295 1.00 88.56 532 LYS A C 1
ATOM 4063 O O . LYS A 1 532 ? 4.753 -8.193 -65.382 1.00 88.56 532 LYS A O 1
ATOM 4068 N N . THR A 1 533 ? 4.709 -8.830 -63.224 1.00 86.00 533 THR A N 1
ATOM 4069 C CA . THR A 1 533 ? 3.292 -9.216 -63.103 1.00 86.00 533 THR A CA 1
ATOM 4070 C C . THR A 1 533 ? 2.588 -8.344 -62.052 1.00 86.00 533 THR A C 1
ATOM 4072 O O . THR A 1 533 ? 3.201 -7.463 -61.444 1.00 86.00 533 THR A O 1
ATOM 4075 N N . SER A 1 534 ? 1.285 -8.547 -61.834 1.00 81.88 534 SER A N 1
ATOM 4076 C CA . SER A 1 534 ? 0.526 -7.842 -60.788 1.00 81.88 534 SER A CA 1
ATOM 4077 C C . SER A 1 534 ? 0.942 -8.232 -59.364 1.00 81.88 534 SER A C 1
ATOM 4079 O O . SER A 1 534 ? 0.700 -7.457 -58.442 1.00 81.88 534 SER A O 1
ATOM 4081 N N . GLN A 1 535 ? 1.582 -9.394 -59.181 1.00 78.88 535 GLN A N 1
ATOM 4082 C CA . GLN A 1 535 ? 2.046 -9.894 -57.880 1.00 78.88 535 GLN A CA 1
ATOM 4083 C C . GLN A 1 535 ? 3.559 -9.736 -57.654 1.00 78.88 535 GLN A C 1
ATOM 4085 O O . GLN A 1 535 ? 4.049 -10.066 -56.577 1.00 78.88 535 GLN A O 1
ATOM 4090 N N . GLY A 1 536 ? 4.309 -9.201 -58.625 1.00 85.62 536 GLY A N 1
ATOM 4091 C CA . GLY A 1 536 ? 5.743 -8.951 -58.476 1.00 85.62 536 GLY A CA 1
ATOM 4092 C C . GLY A 1 536 ? 6.540 -9.245 -59.743 1.00 85.62 536 GLY A C 1
ATOM 4093 O O . GLY A 1 536 ? 6.136 -8.866 -60.837 1.00 85.62 536 GLY A O 1
ATOM 4094 N N . TYR A 1 537 ? 7.706 -9.873 -59.587 1.00 85.19 537 TYR A N 1
ATOM 4095 C CA . TYR A 1 537 ? 8.543 -10.329 -60.697 1.00 85.19 537 TYR A CA 1
ATOM 4096 C C . TYR A 1 537 ? 8.606 -11.854 -60.693 1.00 85.19 537 TYR A C 1
ATOM 4098 O O . TYR A 1 537 ? 9.028 -12.446 -59.703 1.00 85.19 537 TYR A O 1
ATOM 4106 N N . GLU A 1 538 ? 8.227 -12.477 -61.804 1.00 82.06 538 GLU A N 1
ATOM 4107 C CA . GLU A 1 538 ? 8.250 -13.932 -61.979 1.00 82.06 538 GLU A CA 1
ATOM 4108 C C . GLU A 1 538 ? 9.369 -14.332 -62.941 1.00 82.06 538 GLU A C 1
ATOM 4110 O O . GLU A 1 538 ? 9.578 -13.673 -63.961 1.00 82.06 538 GLU A O 1
ATOM 4115 N N . GLY A 1 539 ? 10.108 -15.394 -62.610 1.00 74.12 539 GLY A N 1
ATOM 4116 C CA . GLY A 1 539 ? 11.196 -15.914 -63.442 1.00 74.12 539 GLY A CA 1
ATOM 4117 C C . GLY A 1 539 ? 10.697 -16.440 -64.785 1.00 74.12 539 GLY A C 1
ATOM 4118 O O . GLY A 1 539 ? 9.779 -17.249 -64.830 1.00 74.12 539 GLY A O 1
ATOM 4119 N N . VAL A 1 540 ? 11.321 -15.983 -65.870 1.00 66.25 540 VAL A N 1
ATOM 4120 C CA . VAL A 1 540 ? 10.975 -16.334 -67.256 1.00 66.25 540 VAL A CA 1
ATOM 4121 C C . VAL A 1 540 ? 12.080 -17.143 -67.925 1.00 66.25 540 VAL A C 1
ATOM 4123 O O . VAL A 1 540 ? 11.774 -18.027 -68.719 1.00 66.25 540 VAL A O 1
ATOM 4126 N N . LEU A 1 541 ? 13.354 -16.882 -67.608 1.00 68.38 541 LEU A N 1
ATOM 4127 C CA . LEU A 1 541 ? 14.479 -17.592 -68.218 1.00 68.38 541 LEU A CA 1
ATOM 4128 C C . LEU A 1 541 ? 15.678 -17.677 -67.262 1.00 68.38 541 LEU A C 1
ATOM 4130 O O . LEU A 1 541 ? 16.162 -16.650 -66.783 1.00 68.38 541 LEU A O 1
ATOM 4134 N N . LEU A 1 542 ? 16.187 -18.890 -67.025 1.00 60.47 542 LEU A N 1
ATOM 4135 C CA . LEU A 1 542 ? 17.431 -19.130 -66.287 1.00 60.47 542 LEU A CA 1
ATOM 4136 C C . LEU A 1 542 ? 18.588 -19.265 -67.287 1.00 60.47 542 LEU A C 1
ATOM 4138 O O . LEU A 1 542 ? 18.539 -20.144 -68.147 1.00 60.47 542 LEU A O 1
ATOM 4142 N N . GLN A 1 543 ? 19.641 -18.452 -67.165 1.00 62.56 543 GLN A N 1
ATOM 4143 C CA . GLN A 1 543 ? 20.866 -18.645 -67.947 1.00 62.56 543 GLN A CA 1
ATOM 4144 C C . GLN A 1 543 ? 22.072 -18.785 -67.013 1.00 62.56 543 GLN A C 1
ATOM 4146 O O . GLN A 1 543 ? 22.383 -17.900 -66.215 1.00 62.56 543 GLN A O 1
ATOM 4151 N N . ALA A 1 544 ? 22.726 -19.946 -67.082 1.00 63.94 544 ALA A N 1
ATOM 4152 C CA . ALA A 1 544 ? 23.840 -20.294 -66.210 1.00 63.94 544 ALA A CA 1
ATOM 4153 C C . ALA A 1 544 ? 25.183 -19.765 -66.749 1.00 63.94 544 ALA A C 1
ATOM 4155 O O . ALA A 1 544 ? 25.441 -19.829 -67.950 1.00 63.94 544 ALA A O 1
ATOM 4156 N N . ALA A 1 545 ? 26.014 -19.314 -65.801 1.00 70.06 545 ALA A N 1
ATOM 4157 C CA . ALA A 1 545 ? 27.336 -18.686 -65.905 1.00 70.06 545 ALA A CA 1
ATOM 4158 C C . ALA A 1 545 ? 27.364 -17.270 -66.515 1.00 70.06 545 ALA A C 1
ATOM 4160 O O . ALA A 1 545 ? 27.310 -17.081 -67.727 1.00 70.06 545 ALA A O 1
ATOM 4161 N N . VAL A 1 546 ? 27.530 -16.269 -65.644 1.00 87.44 546 VAL A N 1
ATOM 4162 C CA . VAL A 1 546 ? 27.943 -14.910 -66.033 1.00 87.44 546 VAL A CA 1
ATOM 4163 C C . VAL A 1 546 ? 29.468 -14.842 -66.002 1.00 87.44 546 VAL A C 1
ATOM 4165 O O . VAL A 1 546 ? 30.088 -15.382 -65.088 1.00 87.44 546 VAL A O 1
ATOM 4168 N N . SER A 1 547 ? 30.075 -14.181 -66.987 1.00 88.69 547 SER A N 1
ATOM 4169 C CA . SER A 1 547 ? 31.525 -13.970 -67.090 1.00 88.69 547 SER A CA 1
ATOM 4170 C C . SER A 1 547 ? 31.912 -12.512 -66.813 1.00 88.69 547 SER A C 1
ATOM 4172 O O . SER A 1 547 ? 31.082 -11.615 -66.946 1.00 88.69 547 SER A O 1
ATOM 4174 N N . GLN A 1 548 ? 33.167 -12.259 -66.427 1.00 90.00 548 GLN A N 1
ATOM 4175 C CA . GLN A 1 548 ? 33.691 -10.893 -66.328 1.00 90.00 548 GLN A CA 1
ATOM 4176 C C . GLN A 1 548 ? 33.788 -10.306 -67.741 1.00 90.00 548 GLN A C 1
ATOM 4178 O O . GLN A 1 548 ? 34.403 -10.908 -68.623 1.00 90.00 548 GLN A O 1
ATOM 4183 N N . GLY A 1 549 ? 33.245 -9.109 -67.942 1.00 89.06 549 GLY A N 1
ATOM 4184 C CA . GLY A 1 549 ? 33.244 -8.410 -69.219 1.00 89.06 549 GLY A CA 1
ATOM 4185 C C . GLY A 1 549 ? 31.916 -8.513 -69.964 1.00 89.06 549 GLY A C 1
ATOM 4186 O O . GLY A 1 549 ? 30.831 -8.542 -69.379 1.00 89.06 549 GLY A O 1
ATOM 4187 N N . LYS A 1 550 ? 31.996 -8.548 -71.295 1.00 89.69 550 LYS A N 1
ATOM 4188 C CA . LYS A 1 550 ? 30.821 -8.539 -72.172 1.00 89.69 550 LYS A CA 1
ATOM 4189 C C . LYS A 1 550 ? 30.097 -9.883 -72.131 1.00 89.69 550 LYS A C 1
ATOM 4191 O O . LYS A 1 550 ? 30.652 -10.900 -72.534 1.00 89.69 550 LYS A O 1
ATOM 4196 N N . ASN A 1 551 ? 28.832 -9.860 -71.732 1.00 89.00 551 ASN A N 1
ATOM 4197 C CA . ASN A 1 551 ? 27.929 -11.002 -71.732 1.00 89.00 551 ASN A CA 1
ATOM 4198 C C . ASN A 1 551 ? 26.785 -10.764 -72.720 1.00 89.00 551 ASN A C 1
ATOM 4200 O O . ASN A 1 551 ? 26.297 -9.642 -72.859 1.00 89.00 551 ASN A O 1
ATOM 4204 N N . LYS A 1 552 ? 26.341 -11.837 -73.378 1.00 87.88 552 LYS A N 1
ATOM 4205 C CA . LYS A 1 552 ? 25.150 -11.843 -74.232 1.00 87.88 552 LYS A CA 1
ATOM 4206 C C . LYS A 1 552 ? 24.091 -12.729 -73.600 1.00 87.88 552 LYS A C 1
ATOM 4208 O O . LYS A 1 552 ? 24.185 -13.956 -73.669 1.00 87.88 552 LYS A O 1
ATOM 4213 N N . PHE A 1 553 ? 23.108 -12.112 -72.962 1.00 86.88 553 PHE A N 1
ATOM 4214 C CA . PHE A 1 553 ? 22.018 -12.832 -72.321 1.00 86.88 553 PHE A CA 1
ATOM 4215 C C . PHE A 1 553 ? 20.968 -13.197 -73.365 1.00 86.88 553 PHE A C 1
ATOM 4217 O O . PHE A 1 553 ? 20.498 -12.334 -74.098 1.00 86.88 553 PHE A O 1
ATOM 4224 N N . SER A 1 554 ? 20.613 -14.473 -73.469 1.00 83.56 554 SER A N 1
ATOM 4225 C CA . SER A 1 554 ? 19.604 -14.933 -74.422 1.00 83.56 554 SER A CA 1
ATOM 4226 C C . SER A 1 554 ? 18.222 -14.444 -73.996 1.00 83.56 554 SER A C 1
ATOM 4228 O O . SER A 1 554 ? 17.822 -14.635 -72.849 1.00 83.56 554 SER A O 1
ATOM 4230 N N . LEU A 1 555 ? 17.480 -13.853 -74.932 1.00 79.12 555 LEU A N 1
ATOM 4231 C CA . LEU A 1 555 ? 16.069 -13.487 -74.751 1.00 79.12 555 LEU A CA 1
ATOM 4232 C C . LEU A 1 555 ? 15.122 -14.555 -75.321 1.00 79.12 555 LEU A C 1
ATOM 4234 O O . LEU A 1 555 ? 13.905 -14.367 -75.335 1.00 79.12 555 LEU A O 1
ATOM 4238 N N . GLY A 1 556 ? 15.667 -15.683 -75.796 1.00 66.75 556 GLY A N 1
ATOM 4239 C CA . GLY A 1 556 ? 14.897 -16.771 -76.392 1.00 66.75 556 GLY A CA 1
ATOM 4240 C C . GLY A 1 556 ? 13.844 -17.307 -75.423 1.00 66.75 556 GLY A C 1
ATOM 4241 O O . GLY A 1 556 ? 14.192 -17.905 -74.415 1.00 66.75 556 GLY A O 1
ATOM 4242 N N . GLY A 1 557 ? 12.563 -17.083 -75.731 1.00 64.69 557 GLY A N 1
ATOM 4243 C CA . GLY A 1 557 ? 11.421 -17.437 -74.873 1.00 64.69 557 GLY A CA 1
ATOM 4244 C C . GLY A 1 557 ? 10.590 -16.2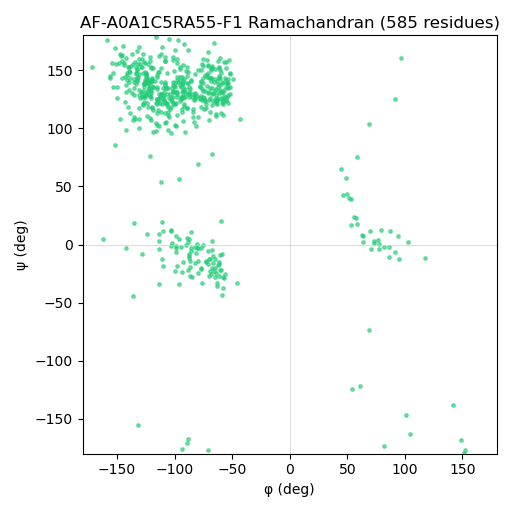39 -74.399 1.00 64.69 557 GLY A C 1
ATOM 4245 O O . GLY A 1 557 ? 9.478 -16.425 -73.908 1.00 64.69 557 GLY A O 1
ATOM 4246 N N . ILE A 1 558 ? 11.069 -15.005 -74.590 1.00 75.31 558 ILE A N 1
ATOM 4247 C CA . ILE A 1 558 ? 10.293 -13.791 -74.311 1.00 75.31 558 ILE A CA 1
ATOM 4248 C C . ILE A 1 558 ? 9.379 -13.481 -75.508 1.00 75.31 558 ILE A C 1
ATOM 4250 O O . ILE A 1 558 ? 9.838 -13.019 -76.545 1.00 75.31 558 ILE A O 1
ATOM 4254 N N . THR A 1 559 ? 8.076 -13.742 -75.372 1.00 67.75 559 THR A N 1
ATOM 4255 C CA . THR A 1 559 ? 7.092 -13.625 -76.474 1.00 67.75 559 THR A CA 1
ATOM 4256 C C . THR A 1 559 ? 6.047 -12.524 -76.289 1.00 67.75 559 THR A C 1
ATOM 4258 O O . THR A 1 559 ? 5.233 -12.297 -77.179 1.00 67.75 559 THR A O 1
ATOM 4261 N N . GLY A 1 560 ? 6.042 -11.830 -75.147 1.00 74.56 560 GLY A N 1
ATOM 4262 C CA . GLY A 1 560 ? 5.057 -10.791 -74.843 1.00 74.56 560 GLY A CA 1
ATOM 4263 C C . GLY A 1 560 ? 5.715 -9.463 -74.510 1.00 74.56 560 GLY A C 1
ATOM 4264 O O . GLY A 1 560 ? 6.706 -9.442 -73.785 1.00 74.56 560 GLY A O 1
ATOM 4265 N N . SER A 1 561 ? 5.126 -8.361 -74.967 1.00 81.81 561 SER A N 1
ATOM 4266 C CA . SER A 1 561 ? 5.555 -7.032 -74.542 1.00 81.81 561 SER A CA 1
ATOM 4267 C C . SER A 1 561 ? 5.379 -6.849 -73.024 1.00 81.81 561 SER A C 1
ATOM 4269 O O . SER A 1 561 ? 4.573 -7.529 -72.368 1.00 81.81 561 SER A O 1
ATOM 4271 N N . GLY A 1 562 ? 6.192 -5.976 -72.429 1.00 86.12 562 GLY A N 1
ATOM 4272 C CA . GLY A 1 562 ? 6.140 -5.670 -71.000 1.00 86.12 562 GLY A CA 1
ATOM 4273 C C . GLY A 1 562 ? 7.467 -5.226 -70.390 1.00 86.12 562 GLY A C 1
ATOM 4274 O O . GLY A 1 562 ? 8.477 -5.068 -71.072 1.00 86.12 562 GLY A O 1
ATOM 4275 N N . SER A 1 563 ? 7.455 -5.014 -69.073 1.00 88.94 563 SER A N 1
ATOM 4276 C CA . SER A 1 563 ? 8.646 -4.676 -68.287 1.00 88.94 563 SER A CA 1
ATOM 4277 C C . SER A 1 563 ? 9.323 -5.934 -67.752 1.00 88.94 563 SER A C 1
ATOM 4279 O O . SER A 1 563 ? 8.670 -6.801 -67.165 1.00 88.94 563 SER A O 1
ATOM 4281 N N . TYR A 1 564 ? 10.641 -5.991 -67.900 1.00 89.38 564 TYR A N 1
ATOM 4282 C CA . TYR A 1 564 ? 11.483 -7.107 -67.494 1.00 89.38 564 TYR A CA 1
ATOM 4283 C C . TYR A 1 564 ? 12.648 -6.617 -66.629 1.00 89.38 564 TYR A C 1
ATOM 4285 O O . TYR A 1 564 ? 13.026 -5.441 -66.651 1.00 89.38 564 TYR A O 1
ATOM 4293 N N . ARG A 1 565 ? 13.230 -7.532 -65.856 1.00 90.31 565 ARG A N 1
ATOM 4294 C CA . ARG A 1 565 ? 14.525 -7.330 -65.205 1.00 90.31 565 ARG A CA 1
ATOM 4295 C C . ARG A 1 565 ? 15.411 -8.556 -65.362 1.00 90.31 565 ARG A C 1
ATOM 4297 O O . ARG A 1 565 ? 14.933 -9.675 -65.220 1.00 90.31 565 ARG A O 1
ATOM 4304 N N . LEU A 1 566 ? 16.694 -8.344 -65.610 1.00 89.12 566 LEU A N 1
ATOM 4305 C CA . LEU A 1 566 ? 17.739 -9.347 -65.442 1.00 89.12 566 LEU A CA 1
ATOM 4306 C C . LEU A 1 566 ? 18.293 -9.197 -64.024 1.00 89.12 566 LEU A C 1
ATOM 4308 O O . LEU A 1 566 ? 18.773 -8.123 -63.681 1.00 89.12 566 LEU A O 1
ATOM 4312 N N . VAL A 1 567 ? 18.229 -10.234 -63.198 1.00 90.69 567 VAL A N 1
ATOM 4313 C CA . VAL A 1 567 ? 18.841 -10.245 -61.863 1.00 90.69 567 VAL A CA 1
ATOM 4314 C C . VAL A 1 567 ? 20.111 -11.074 -61.933 1.00 90.69 567 VAL A C 1
ATOM 4316 O O . VAL A 1 567 ? 20.038 -12.259 -62.249 1.00 90.69 567 VAL A O 1
ATOM 4319 N N . ILE A 1 568 ? 21.260 -10.454 -61.660 1.00 91.19 568 ILE A N 1
ATOM 4320 C CA . ILE A 1 568 ? 22.522 -11.171 -61.479 1.00 91.19 568 ILE A CA 1
ATOM 4321 C C . ILE A 1 568 ? 22.692 -11.478 -59.994 1.00 91.19 568 ILE A C 1
ATOM 4323 O O . ILE A 1 568 ? 22.762 -10.558 -59.181 1.00 91.19 568 ILE A O 1
ATOM 4327 N N . THR A 1 569 ? 22.772 -12.760 -59.654 1.00 89.31 569 THR A N 1
ATOM 4328 C CA . THR A 1 569 ? 22.899 -13.264 -58.285 1.00 89.31 569 THR A CA 1
ATOM 4329 C C . THR A 1 569 ? 24.303 -13.830 -58.080 1.00 89.31 569 THR A C 1
ATOM 4331 O O . THR A 1 569 ? 24.744 -14.718 -58.816 1.00 89.31 569 THR A O 1
ATOM 4334 N N . VAL A 1 570 ? 25.000 -13.322 -57.064 1.00 88.69 570 VAL A N 1
ATOM 4335 C CA . VAL A 1 570 ? 26.307 -13.800 -56.603 1.00 88.69 570 VAL A CA 1
ATOM 4336 C C . VAL A 1 570 ? 26.091 -14.645 -55.354 1.00 88.69 570 VAL A C 1
ATOM 4338 O O . VAL A 1 570 ? 25.563 -14.154 -54.355 1.00 88.69 570 VAL A O 1
ATOM 4341 N N . THR A 1 571 ? 26.515 -15.905 -55.385 1.00 85.12 571 THR A N 1
ATOM 4342 C CA . THR A 1 571 ? 26.395 -16.835 -54.255 1.00 85.12 571 THR A CA 1
ATOM 4343 C C . THR A 1 571 ? 27.758 -17.335 -53.792 1.00 85.12 571 THR A C 1
ATOM 4345 O O . THR A 1 571 ? 28.611 -17.638 -54.626 1.00 85.12 571 THR A O 1
ATOM 4348 N N . LYS A 1 572 ? 27.935 -17.503 -52.481 1.00 84.62 572 LYS A N 1
ATOM 4349 C CA . LYS A 1 572 ? 29.083 -18.175 -51.855 1.00 84.62 572 LYS A CA 1
ATOM 4350 C C . LYS A 1 572 ? 28.562 -19.193 -50.852 1.00 84.62 572 LYS A C 1
ATOM 4352 O O . LYS A 1 572 ? 27.644 -18.875 -50.101 1.00 84.62 572 LYS A O 1
ATOM 4357 N N . ASP A 1 573 ? 29.092 -20.414 -50.875 1.00 82.94 573 ASP A N 1
ATOM 4358 C CA . ASP A 1 573 ? 28.664 -21.504 -49.983 1.00 82.94 573 ASP A CA 1
ATOM 4359 C C . ASP A 1 573 ? 27.130 -21.691 -49.957 1.00 82.94 573 ASP A C 1
ATOM 4361 O O . ASP A 1 573 ? 26.509 -21.826 -48.905 1.00 82.94 573 ASP A O 1
ATOM 4365 N N . GLN A 1 574 ? 26.507 -21.635 -51.143 1.00 77.06 574 GLN A N 1
ATOM 4366 C CA . GLN A 1 574 ? 25.051 -21.711 -51.368 1.00 77.06 574 GLN A CA 1
ATOM 4367 C C . GLN A 1 574 ? 24.203 -20.585 -50.742 1.00 77.06 574 GLN A C 1
ATOM 4369 O O . GLN A 1 574 ? 22.976 -20.637 -50.801 1.00 77.06 574 GLN A O 1
ATOM 4374 N N . ARG A 1 575 ? 24.821 -19.537 -50.190 1.00 74.81 575 ARG A N 1
ATOM 4375 C CA . ARG A 1 575 ? 24.125 -18.337 -49.710 1.00 74.81 575 ARG A CA 1
ATOM 4376 C C . ARG A 1 575 ? 24.240 -17.214 -50.728 1.00 74.81 575 ARG A C 1
ATOM 4378 O O . ARG A 1 575 ? 25.319 -16.966 -51.265 1.00 74.81 575 ARG A O 1
ATOM 4385 N N . THR A 1 576 ? 23.139 -16.511 -50.968 1.00 83.12 576 THR A N 1
ATOM 4386 C CA . THR A 1 576 ? 23.143 -15.284 -51.768 1.00 83.12 576 THR A CA 1
ATOM 4387 C C . THR A 1 576 ? 23.904 -14.192 -51.029 1.00 83.12 576 THR A C 1
ATOM 4389 O O . THR A 1 576 ? 23.538 -13.819 -49.918 1.00 83.12 576 THR A O 1
ATOM 4392 N N . VAL A 1 577 ? 24.970 -13.698 -51.654 1.00 79.44 577 VAL A N 1
ATOM 4393 C CA . VAL A 1 577 ? 25.816 -12.615 -51.137 1.00 79.44 577 VAL A CA 1
ATOM 4394 C C . VAL A 1 577 ? 25.389 -11.273 -51.729 1.00 79.44 577 VAL A C 1
ATOM 4396 O O . VAL A 1 577 ? 25.454 -10.255 -51.049 1.00 79.44 577 VAL A O 1
ATOM 4399 N N . MET A 1 578 ? 24.934 -11.261 -52.985 1.00 82.81 578 MET A N 1
ATOM 4400 C CA . MET A 1 578 ? 24.531 -10.043 -53.690 1.00 82.81 578 MET A CA 1
ATOM 4401 C C . MET A 1 578 ? 23.537 -10.352 -54.814 1.00 82.81 578 MET A C 1
ATOM 4403 O O . MET A 1 578 ? 23.692 -11.353 -55.511 1.00 82.81 578 MET A O 1
ATOM 4407 N N . GLU A 1 579 ? 22.567 -9.460 -55.031 1.00 89.31 579 GLU A N 1
ATOM 4408 C CA . GLU A 1 579 ? 21.697 -9.454 -56.213 1.00 89.31 579 GLU A CA 1
ATOM 4409 C C . GLU A 1 579 ? 21.690 -8.071 -56.864 1.00 89.31 579 GLU A C 1
ATOM 4411 O O . GLU A 1 579 ? 21.415 -7.068 -56.205 1.00 89.31 579 GLU A O 1
ATOM 4416 N N . VAL A 1 580 ? 21.973 -8.011 -58.165 1.00 88.44 580 VAL A N 1
ATOM 4417 C CA . VAL A 1 580 ? 22.027 -6.758 -58.928 1.00 88.44 580 VAL A CA 1
ATOM 4418 C C . VAL A 1 580 ? 21.025 -6.820 -60.085 1.00 88.44 580 VAL A C 1
ATOM 4420 O O . VAL A 1 580 ? 21.246 -7.571 -61.039 1.00 88.44 580 VAL A O 1
ATOM 4423 N N . PRO A 1 581 ? 19.911 -6.064 -60.028 1.00 91.44 581 PRO A N 1
ATOM 4424 C CA . PRO A 1 581 ? 18.923 -6.036 -61.100 1.00 91.44 581 PRO A CA 1
ATOM 4425 C C . PRO A 1 581 ? 19.267 -5.015 -62.200 1.00 91.44 581 PRO A C 1
ATOM 4427 O O . PRO A 1 581 ? 19.642 -3.877 -61.920 1.00 91.44 581 PRO A O 1
ATOM 4430 N N . TYR A 1 582 ? 19.033 -5.385 -63.458 1.00 89.25 582 TYR A N 1
ATOM 4431 C CA . TYR A 1 582 ? 19.045 -4.510 -64.632 1.00 89.25 582 TYR A CA 1
ATOM 4432 C C . TYR A 1 582 ? 17.666 -4.525 -65.303 1.00 89.25 582 TYR A C 1
ATOM 4434 O O . TYR A 1 582 ? 17.196 -5.571 -65.746 1.00 89.25 582 TYR A O 1
ATOM 4442 N N . TYR A 1 583 ? 17.002 -3.370 -65.365 1.00 89.44 583 TYR A N 1
ATOM 4443 C CA . TYR A 1 583 ? 15.632 -3.237 -65.875 1.00 89.44 583 TYR A CA 1
ATOM 4444 C C . TYR A 1 583 ? 15.602 -2.825 -67.350 1.00 89.44 583 TYR A C 1
ATOM 4446 O O . TYR A 1 583 ? 16.311 -1.897 -67.745 1.00 89.44 583 TYR A O 1
ATOM 4454 N N . PHE A 1 584 ? 14.721 -3.459 -68.127 1.00 87.69 584 PHE A N 1
ATOM 4455 C CA . PHE A 1 584 ? 14.497 -3.175 -69.547 1.00 87.69 584 PHE A CA 1
ATOM 4456 C C . PHE A 1 584 ? 13.031 -3.420 -69.943 1.00 87.69 584 PHE A C 1
ATOM 4458 O O . PHE A 1 584 ? 12.264 -4.047 -69.209 1.00 87.69 584 PHE A O 1
ATOM 4465 N N . ILE A 1 585 ? 12.618 -2.893 -71.094 1.00 86.31 585 ILE A N 1
ATOM 4466 C CA . ILE A 1 585 ? 11.265 -3.054 -71.647 1.00 86.31 585 ILE A CA 1
ATOM 4467 C C . ILE A 1 585 ? 11.363 -3.797 -72.976 1.00 86.31 585 ILE A C 1
ATOM 4469 O O . ILE A 1 585 ? 12.265 -3.515 -73.756 1.00 86.31 585 ILE A O 1
ATOM 4473 N N . VAL A 1 586 ? 10.424 -4.707 -73.236 1.00 85.31 586 VAL A N 1
ATOM 4474 C CA . VAL A 1 586 ? 10.247 -5.358 -74.542 1.00 85.31 586 VAL A CA 1
ATOM 4475 C C . VAL A 1 586 ? 8.941 -4.857 -75.161 1.00 85.31 586 VAL A C 1
ATOM 4477 O O . VAL A 1 586 ? 7.898 -4.924 -74.504 1.00 85.31 586 VAL A O 1
ATOM 4480 N N . GLN A 1 587 ? 9.000 -4.331 -76.387 1.00 81.88 587 GLN A N 1
ATOM 4481 C CA . GLN A 1 587 ? 7.861 -3.839 -77.173 1.00 81.88 587 GLN A CA 1
ATOM 4482 C C . GLN A 1 587 ? 7.455 -4.791 -78.299 1.00 81.88 587 GLN A C 1
ATOM 4484 O O . GLN A 1 587 ? 8.338 -5.403 -78.954 1.00 81.88 587 GLN A O 1
#

Solvent-accessible surface area (backbone atoms only — not comparable to full-atom values): 33048 Å² total; per-residue (Å²): 67,71,39,76,64,68,62,93,91,61,66,65,48,69,72,68,79,73,78,89,79,57,80,86,47,67,47,57,56,81,78,84,54,62,46,39,67,38,33,39,79,60,22,37,12,57,28,84,89,58,83,42,65,74,41,66,66,82,33,60,76,39,72,63,87,65,66,92,92,67,86,60,53,32,18,37,38,72,40,71,40,64,69,35,76,90,52,82,58,42,24,60,74,46,70,47,61,38,62,91,72,20,28,42,38,43,36,26,79,33,73,68,45,77,33,40,38,37,54,47,70,73,68,43,62,54,76,89,50,74,60,69,67,46,78,48,61,75,50,88,81,50,78,57,69,65,50,73,78,45,68,30,26,23,52,88,94,45,96,60,75,43,73,51,60,92,94,46,89,54,55,43,68,68,28,36,36,39,40,34,40,38,41,76,94,38,63,36,55,49,75,38,36,29,33,53,76,52,66,85,38,50,53,46,66,40,35,36,77,31,77,66,94,61,92,79,77,62,50,85,81,33,65,40,39,50,37,30,26,31,24,39,36,39,40,37,35,54,47,54,86,78,56,76,54,73,41,27,43,34,34,75,55,46,65,56,44,42,25,36,36,37,41,37,41,94,95,42,51,26,37,42,71,39,46,93,86,51,72,55,40,63,43,53,52,54,73,23,32,35,66,96,53,96,76,48,54,45,62,54,83,83,50,49,83,47,36,62,48,54,44,33,39,32,40,34,22,46,60,38,64,90,85,62,77,67,54,60,38,40,42,29,45,36,42,62,50,100,87,67,55,51,64,40,62,46,66,35,35,33,41,74,55,65,62,60,43,47,44,64,44,97,65,46,35,34,40,39,28,33,45,83,73,40,92,64,26,69,53,43,80,51,42,36,35,42,36,36,38,54,75,54,95,75,74,66,96,70,43,33,37,40,41,35,45,87,93,47,75,49,80,44,57,52,50,99,85,51,32,35,76,42,84,47,80,88,42,60,66,44,61,40,36,50,43,36,24,29,84,50,74,90,46,48,70,43,70,44,44,26,42,38,35,35,32,40,20,54,84,78,85,52,76,76,37,48,28,51,102,49,101,62,35,44,62,29,64,78,40,63,38,49,23,37,72,55,66,64,65,44,78,46,82,39,65,87,79,75,52,76,53,60,41,42,72,82,53,60,58,53,66,35,35,31,48,66,44,65,69,58,90,76,45,49,45,34,38,37,35,23,39,63,56,100,90,46,72,45,84,73,47,83,49,83,71,63,60,84,36,82,39,74,43,75,38,82,86,62,85,69,67,46,50,34,33,39,35,38,38,34,29,44,92,90,38,81,76,46,76,50,76,47,72,29,33,33,81

Sequence (587 aa):
MYNPNVSAGTEYSGTMNDQVFRYGKSQPLTPNAYKVTGKRFNGWNTKEDGSGTAYAADYSESKMTTDQGKTVNLYAQWVTCTHKAGTDHPGQITYTADDDADIITETCDCDAHTEKVTLKAATVYYDEKEHPATVTKSSEAFYATVSKVSYQYRKADSDQYGNMPAGESIPKSVGHYKATITAGNRTVSVEYEIKSQSAGSSIDAIAAKGQKFSAFTGENDVSISNDDAFTVQFSAMKLNTNFTTVPTLTVSSAFPVGTTIIMQTNGKYYWKKIGENSSTTEIGLSSFKEMGTKSTEFNYEDIKNQENQTYRFIVDFSKVKAGYSAGNLNCGLIYAYTDNPLTNSVNIGIVNAESFGLTAKAGSSITVTAPSMQSYNKWNNKSLVLELSSTDKTLPGDVSLTVTTGDKNQQYWPDSNGNFVIPLTWATSQDVNLTLNSDVAEAKGKAYQFQAKLYAGAKDGQALIAAGETDTGVTAESLSLTVAENTNPSLKITDTTGTHRLLTTKDSTLDLDVQWKNIDRSYTVSANIQKKTSQGYEGVLLQAAVSQGKNKFSLGGITGSGSYRLVITVTKDQRTVMEVPYYFIVQ

pLDDT: mean 85.47, std 10.57, range [41.81, 98.44]

Radius of gyration: 54.67 Å; Cα contacts (8 Å, |Δi|>4): 1354; chains: 1; bounding box: 104×55×171 Å

Foldseek 3Di:
DEAQLDDPPWDKDFDDDDDDDDAQDWDFDDQDGMATAQKDFQFKAQDSVNPHDTDGNVRPTDRDHDPPPDDGYIYTDIDGEPCAPPDVNHFDWDWDDDQVQQKIWIDTPSRHDIKIKHWDFEAEEQDQDFGAIDIDIPDPPQPWDKDDKFKWWDAPPDPDTHHDDPPDRTDHDFGKMKIKMDTDHDIYIDIYTHHYLCVPKAKDKAKEFADDPDDDHHDDAAEDELQGKMKMKIKIAQHALQLPDQKKKFKPWWDAAQKKKWKDWPNWIWIDGAHPPGGDRIGGQQRTHTPPDDGHGDDCVVPSHPRIIMIMIMIGSQRGAPDDADQKMWIKMWRDDDPDIRMDTDIYGYDHFDAWDWEDDPAQKIKTAATDDDCRGNQPQKW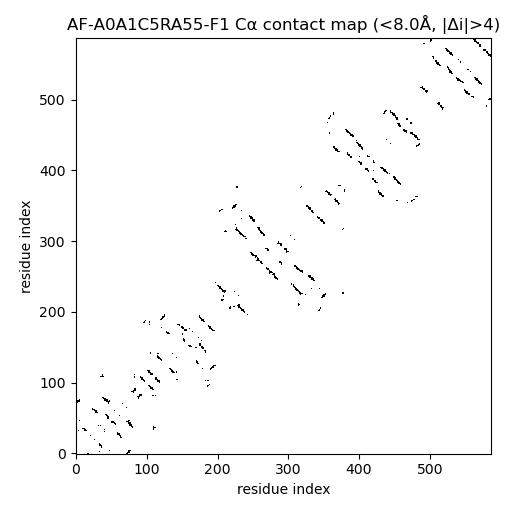KKKKKAFPDQDDPPAKWKWKDWPPDTDIFAADPRRMTIGTDDHDRITMIGIAIEDQPPVQAFDKTKIKMFMWIGHPPPDDTQAGGPDRGHHIYDIDIHRYHYPLAKDKDKADPVVPQQEAELPDFWRKIAIAIDNQDPQKFKWKFKWFQDPVGTHTQDTDGDDDHTIDTHGPPRVRDWGKMKMWIFIDGPNDTRDIDIDIHTYD

Nearest PDB structures (foldseek):
  1fyh-assembly1_B  TM=2.847E-01  e=2.823E-03  Homo sapiens
  1fyh-assembly2_E  TM=2.840E-01  e=3.937E-03  Homo sapiens
  6e3k-assembly1_D  TM=2.372E-01  e=8.024E-03  Homo sapiens
  6e3l-assembly1_D  TM=2.528E-01  e=1.886E-02  Homo sapiens
  6c10-assembly1_A  TM=3.828E-01  e=8.025E-01  Mus musculus

Secondary structure (DSSP, 8-state):
-EE----TT--EE---PPPP--TT--BPPPPP--EETTEEEEEEESSTTS-S-EEETT---B-----TTPPPPEEEEEEE--SSTTSSS---EEEEEETTTTEEEEEETTSS-EEEEEEE---EE--SS--PPEEEES-TT--SPBPPPEEEEE-TT-SS-BPPPTT-SS--SSEEEEEEEEETTEEEEEEEEEE-TTTT-EEEEEEEES---S--PPPSSEEEETTSEEEEEEEEES--TT--SPPEEEESSPPPTT-EEEEEETTEEEEEE--TT---SEEEGGGPEETTSSSPBP-GGGTTT-S-EEEEEEEE-TTPPTT---EEEEEEEEE--SS--EEEEEEEEEEPPPPPEEEEETTTEEEEE-PPP-TTSTTTTEEEEEEEEESSS---TT-EEEEEETTEEEEE---TTSEEEEEE---SSEEEEEEEEE--TTTTT-EEEEEEEEEEEESSSSPPPBSSSSSS--BPPPEEEEEEE--S-EEEEE-SSS-TTEE-TT--EEEEEEEEES--TTEEEEEEEEEEETTEEEEEEEE----SEEEEEE-TT--S-EEEEEEEEEEETTEEEEEEEEEEEE-

Mean predicted aligned error: 16.43 Å